Protein AF-0000000074729769 (afdb_homodimer)

Sequence (672 aa):
MTDIRSTPAGSIPPVNPAPVGLDAVVPFQIDALDARGRAVLLGDALDGILARHDYPEPVARLLGEMTVLTVLLGTSLKFEGKFIVQAQTDGPVSLLVVDFVTPGTVRAYARFDEGAVDAAVAAGHARPEDLLGTGTLALTVDQGAYMNRYQGIVQLDGASLEEIARNYFRQSEQIPTELRLAVGRLSVRGDDGSMRQFWRAGGIVAQFLPDAPERMGATDLHPGEAPEGVEIPTLEDDDAWSEVKALVGTVDDDELIDEGVGVHALLFRLFHERGVRVFDAQDIREKCTCTRDKVAGVLASLSDEDVAEATRDGKITITCEFCSTVYEFAPGDAKTMTDIRSTPAGSIPPVNPAPVGLDAVVPFQIDALDARGRAVLLGDALDGILARHDYPEPVARLLGEMTVLTVLLGTSLKFEGKFIVQAQTDGPVSLLVVDFVTPGTVRAYARFDEGAVDAAVAAGHARPEDLLGTGTLALTVDQGAYMNRYQGIVQLDGASLEEIARNYFRQSEQIPTELRLAVGRLSVRGDDGSMRQFWRAGGIVAQFLPDAPERMGATDLHPGEAPEGVEIPTLEDDDAWSEVKALVGTVDDDELIDEGVGVHALLFRLFHERGVRVFDAQDIREKCTCTRDKVAGVLASLSDEDVAEATRDGKITITCEFCSTVYEFAPGDAKT

Structure (mmCIF, N/CA/C/O backbone):
data_AF-0000000074729769-model_v1
#
loop_
_entity.id
_entity.type
_entity.pdbx_description
1 polymer 'Hsp33 family molecular chaperone'
#
loop_
_atom_site.group_PDB
_atom_site.id
_atom_site.type_symbol
_atom_site.label_atom_id
_atom_site.label_alt_id
_atom_site.label_comp_id
_atom_site.label_asym_id
_atom_site.label_entity_id
_atom_site.label_seq_id
_atom_site.pdbx_PDB_ins_code
_atom_site.Cartn_x
_atom_site.Cartn_y
_atom_site.Cartn_z
_atom_site.occupancy
_atom_site.B_iso_or_equiv
_atom_site.auth_seq_id
_atom_site.auth_comp_id
_atom_site.auth_asym_id
_atom_site.auth_atom_id
_atom_site.pdbx_PDB_model_num
ATOM 1 N N . MET A 1 1 ? 18.672 25.656 -54 1 25.28 1 MET A N 1
ATOM 2 C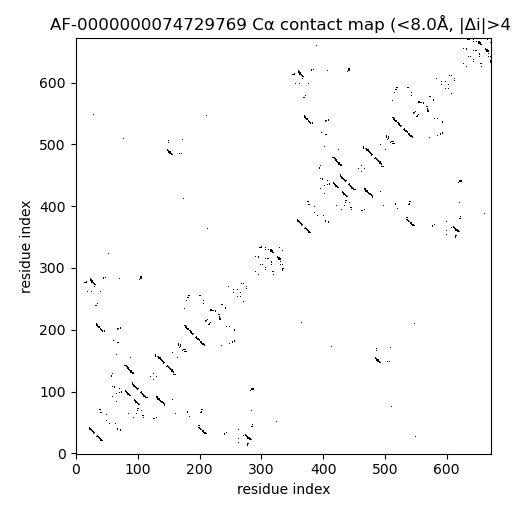 CA . MET A 1 1 ? 18.172 25.672 -52.625 1 25.28 1 MET A CA 1
ATOM 3 C C . MET A 1 1 ? 17.703 24.281 -52.219 1 25.28 1 MET A C 1
ATOM 5 O O . MET A 1 1 ? 16.672 23.797 -52.688 1 25.28 1 MET A O 1
ATOM 9 N N . THR A 1 2 ? 18.609 23.375 -52 1 27.59 2 THR A N 1
ATOM 10 C CA . THR A 1 2 ? 18.469 21.922 -51.875 1 27.59 2 THR A CA 1
ATOM 11 C C . THR A 1 2 ? 17.766 21.562 -50.562 1 27.59 2 THR A C 1
ATOM 13 O O . THR A 1 2 ? 18.172 22.016 -49.469 1 27.59 2 THR A O 1
ATOM 16 N N . ASP A 1 3 ? 16.453 21.188 -50.625 1 28.41 3 ASP A N 1
ATOM 17 C CA . ASP A 1 3 ? 15.477 20.828 -49.594 1 28.41 3 ASP A CA 1
ATOM 18 C C . ASP A 1 3 ? 15.977 19.656 -48.75 1 28.41 3 ASP A C 1
ATOM 20 O O . ASP A 1 3 ? 16.141 18.547 -49.25 1 28.41 3 ASP A O 1
ATOM 24 N N . ILE A 1 4 ? 16.891 19.844 -47.812 1 28.73 4 ILE A N 1
ATOM 25 C CA . ILE A 1 4 ? 17.406 18.812 -46.906 1 28.73 4 ILE A CA 1
ATOM 26 C C . ILE A 1 4 ? 16.266 18.219 -46.094 1 28.73 4 ILE A C 1
ATOM 28 O O . ILE A 1 4 ? 15.742 18.859 -45.188 1 28.73 4 ILE A O 1
ATOM 32 N N . ARG A 1 5 ? 15.43 17.359 -46.719 1 28.31 5 ARG A N 1
ATOM 33 C CA . ARG A 1 5 ? 14.336 16.625 -46.094 1 28.31 5 ARG A CA 1
ATOM 34 C C . ARG A 1 5 ? 14.812 15.898 -44.844 1 28.31 5 ARG A C 1
ATOM 36 O O . ARG A 1 5 ? 15.758 15.109 -44.875 1 28.31 5 ARG A O 1
ATOM 43 N N . SER A 1 6 ? 14.672 16.484 -43.562 1 30.27 6 SER A N 1
ATOM 44 C CA . SER A 1 6 ? 15.016 15.977 -42.25 1 30.27 6 SER A CA 1
ATOM 45 C C . SER A 1 6 ? 14.484 14.562 -42.062 1 30.27 6 SER A C 1
ATOM 47 O O . SER A 1 6 ? 13.297 14.305 -42.25 1 30.27 6 SER A O 1
ATOM 49 N N . THR A 1 7 ? 15.297 13.578 -42.312 1 29.72 7 THR A N 1
ATOM 50 C CA . THR A 1 7 ? 14.977 12.164 -42.125 1 29.72 7 THR A CA 1
ATOM 51 C C . THR A 1 7 ? 14.32 11.922 -40.781 1 29.72 7 THR A C 1
ATOM 53 O O . THR A 1 7 ? 14.867 12.312 -39.75 1 29.72 7 THR A O 1
ATOM 56 N N . PRO A 1 8 ? 13.039 11.68 -40.812 1 29.19 8 PRO A N 1
ATOM 57 C CA . PRO A 1 8 ? 12.227 11.477 -39.625 1 29.19 8 PRO A CA 1
ATOM 58 C C . PRO A 1 8 ? 12.906 10.578 -38.594 1 29.19 8 PRO A C 1
ATOM 60 O O . PRO A 1 8 ? 13.75 9.75 -38.969 1 29.19 8 PRO A O 1
ATOM 63 N N . ALA A 1 9 ? 12.969 10.922 -37.375 1 31.81 9 ALA A N 1
ATOM 64 C CA . ALA A 1 9 ? 13.562 10.297 -36.188 1 31.81 9 ALA A CA 1
ATOM 65 C C . ALA A 1 9 ? 13.312 8.797 -36.188 1 31.81 9 ALA A C 1
ATOM 67 O O . ALA A 1 9 ? 12.203 8.336 -36.469 1 31.81 9 ALA A O 1
ATOM 68 N N . GLY A 1 10 ? 14.242 7.918 -36.469 1 27.55 10 GLY A N 1
ATOM 69 C CA . GLY A 1 10 ? 14.312 6.48 -36.656 1 27.55 10 GLY A CA 1
ATOM 70 C C . GLY A 1 10 ? 13.508 5.703 -35.625 1 27.55 10 GLY A C 1
ATOM 71 O O . GLY A 1 10 ? 13.711 5.859 -34.438 1 27.55 10 GLY A O 1
ATOM 72 N N . SER A 1 11 ? 12.266 5.367 -35.844 1 30.52 11 SER A N 1
ATOM 73 C CA . SER A 1 11 ? 11.477 4.371 -35.156 1 30.52 11 SER A CA 1
ATOM 74 C C . SER A 1 11 ? 12.266 3.082 -34.938 1 30.52 11 SER A C 1
ATOM 76 O O . SER A 1 11 ? 12.68 2.439 -35.906 1 30.52 11 SER A O 1
ATOM 78 N N . ILE A 1 12 ? 13.203 3.014 -33.938 1 32.75 12 ILE A N 1
ATOM 79 C CA . ILE A 1 12 ? 13.828 1.709 -33.75 1 32.75 12 ILE A CA 1
ATOM 80 C C . ILE A 1 12 ? 12.773 0.609 -33.844 1 32.75 12 ILE A C 1
ATOM 82 O O . ILE A 1 12 ? 11.734 0.679 -33.219 1 32.75 12 ILE A O 1
ATOM 86 N N . PRO A 1 13 ? 12.797 -0.144 -34.844 1 34.94 13 PRO A N 1
ATOM 87 C CA . PRO A 1 13 ? 11.875 -1.273 -34.969 1 34.94 13 PRO A CA 1
ATOM 88 C C . PRO A 1 13 ? 11.766 -2.078 -33.656 1 34.94 13 PRO A C 1
ATOM 90 O O . PRO A 1 13 ? 12.742 -2.164 -32.906 1 34.94 13 PRO A O 1
ATOM 93 N N . PRO A 1 14 ? 10.602 -2.24 -33 1 38.44 14 PRO A N 1
ATOM 94 C CA . PRO A 1 14 ? 10.469 -3.064 -31.797 1 38.44 14 PRO A CA 1
ATOM 95 C C . PRO A 1 14 ? 11.266 -4.367 -31.891 1 38.44 14 PRO A C 1
ATOM 97 O O . PRO A 1 14 ? 11.195 -5.07 -32.906 1 38.44 14 PRO A O 1
ATOM 100 N N . VAL A 1 15 ? 12.477 -4.434 -31.562 1 36.97 15 VAL A N 1
ATOM 101 C CA . VAL A 1 15 ? 13.18 -5.715 -31.531 1 36.97 15 VAL A CA 1
ATOM 102 C C . VAL A 1 15 ? 12.297 -6.766 -30.859 1 36.97 15 VAL A C 1
ATOM 104 O O . VAL A 1 15 ? 11.812 -6.551 -29.734 1 36.97 15 VAL A O 1
ATOM 107 N N . ASN A 1 16 ? 11.438 -7.547 -31.609 1 45.06 16 ASN A N 1
ATOM 108 C CA . ASN A 1 16 ? 10.672 -8.695 -31.141 1 45.06 16 ASN A CA 1
ATOM 109 C C . ASN A 1 16 ? 11.555 -9.688 -30.391 1 45.06 16 ASN A C 1
ATOM 111 O O . ASN A 1 16 ? 12.367 -10.391 -31 1 45.06 16 ASN A O 1
ATOM 115 N N . PRO A 1 17 ? 11.805 -9.453 -29.078 1 51.84 17 PRO A N 1
ATOM 116 C CA . PRO A 1 17 ? 12.648 -10.438 -28.406 1 51.84 17 PRO A CA 1
ATOM 117 C C . PRO A 1 17 ? 12.227 -11.875 -28.688 1 51.84 17 PRO A C 1
ATOM 119 O O . PRO A 1 17 ? 11.094 -12.125 -29.094 1 51.84 17 PRO A O 1
ATOM 122 N N . ALA A 1 18 ? 13.242 -12.797 -28.812 1 53.5 18 ALA A N 1
ATOM 123 C CA . ALA A 1 18 ? 13 -14.227 -29 1 53.5 18 ALA A CA 1
ATOM 124 C C . ALA A 1 18 ? 11.938 -14.742 -28.031 1 53.5 18 ALA A C 1
ATOM 126 O O . ALA A 1 18 ? 11.844 -14.273 -26.891 1 53.5 18 ALA A O 1
ATOM 127 N N . PRO A 1 19 ? 10.922 -15.422 -28.641 1 61.44 19 PRO A N 1
ATOM 128 C CA . PRO A 1 19 ? 9.875 -15.984 -27.766 1 61.44 19 PRO A CA 1
ATOM 129 C C . PRO A 1 19 ? 10.445 -16.688 -26.547 1 61.44 19 PRO A C 1
ATOM 131 O O . PRO A 1 19 ? 11.5 -17.312 -26.625 1 61.44 19 PRO A O 1
ATOM 134 N N . VAL A 1 20 ? 10.125 -16.094 -25.391 1 65.38 20 VAL A N 1
ATOM 135 C CA . VAL A 1 20 ? 10.633 -16.656 -24.141 1 65.38 20 VAL A CA 1
ATOM 136 C C . VAL A 1 20 ? 9.797 -17.875 -23.75 1 65.38 20 VAL A C 1
ATOM 138 O O . VAL A 1 20 ? 8.633 -17.984 -24.125 1 65.38 20 VAL A O 1
ATOM 141 N N . GLY A 1 21 ? 10.547 -18.906 -23.281 1 80.31 21 GLY A N 1
ATOM 142 C CA . GLY A 1 21 ? 9.953 -20.156 -22.844 1 80.31 21 GLY A CA 1
ATOM 143 C C . GLY A 1 21 ? 9.242 -20.047 -21.5 1 80.31 21 GLY A C 1
ATOM 144 O O . GLY A 1 21 ? 8.516 -19.062 -21.266 1 80.31 21 GLY A O 1
ATOM 145 N N . LEU A 1 22 ? 9.312 -21.031 -20.719 1 92.44 22 LEU A N 1
ATOM 146 C CA . LEU A 1 22 ? 8.742 -21.156 -19.391 1 92.44 22 LEU A CA 1
ATOM 147 C C . LEU A 1 22 ? 9.578 -20.406 -18.359 1 92.44 22 LEU A C 1
ATOM 149 O O . LEU A 1 22 ? 10.773 -20.188 -18.562 1 92.44 22 LEU A O 1
ATOM 153 N N . ASP A 1 23 ? 8.938 -19.859 -17.328 1 97.19 23 ASP A N 1
ATOM 154 C CA . ASP A 1 23 ? 9.586 -19.328 -16.125 1 97.19 23 ASP A CA 1
ATOM 155 C C . ASP A 1 23 ? 10.344 -18.047 -16.438 1 97.19 23 ASP A C 1
ATOM 157 O O . ASP A 1 23 ? 11.508 -17.891 -16.047 1 97.19 23 ASP A O 1
ATOM 161 N N . ALA A 1 24 ? 9.68 -17.188 -17.203 1 96.12 24 ALA A N 1
ATOM 162 C CA . ALA A 1 24 ? 10.203 -15.852 -17.484 1 96.12 24 ALA A CA 1
ATOM 163 C C . ALA A 1 24 ? 9.078 -14.828 -17.562 1 96.12 24 ALA A C 1
ATOM 165 O O . ALA A 1 24 ? 8.086 -15.039 -18.266 1 96.12 24 ALA A O 1
ATOM 166 N N . VAL A 1 25 ? 9.234 -13.789 -16.812 1 96.56 25 VAL A N 1
ATOM 167 C CA . VAL A 1 25 ? 8.242 -12.711 -16.844 1 96.56 25 VAL A CA 1
ATOM 168 C C . VAL A 1 25 ? 8.562 -11.758 -17.984 1 96.56 25 VAL A C 1
ATOM 170 O O . VAL A 1 25 ? 9.703 -11.328 -18.156 1 96.56 25 VAL A O 1
ATOM 173 N N . VAL A 1 26 ? 7.559 -11.406 -18.781 1 95.62 26 VAL A N 1
ATOM 174 C CA . VAL A 1 26 ? 7.734 -10.516 -19.922 1 95.62 26 VAL A CA 1
ATOM 175 C C . VAL A 1 26 ? 7 -9.203 -19.672 1 95.62 26 VAL A C 1
ATOM 177 O O . VAL A 1 26 ? 5.766 -9.164 -19.688 1 95.62 26 VAL A O 1
ATOM 180 N N . PRO A 1 27 ? 7.742 -8.148 -19.422 1 94.12 27 PRO A N 1
ATOM 181 C CA . PRO A 1 27 ? 7.098 -6.836 -19.359 1 94.12 27 PRO A CA 1
ATOM 182 C C . PRO A 1 27 ? 6.648 -6.34 -20.734 1 94.12 27 PRO A C 1
ATOM 184 O O . PRO A 1 27 ? 7.297 -6.637 -21.75 1 94.12 27 PRO A O 1
ATOM 187 N N . PHE A 1 28 ? 5.531 -5.578 -20.781 1 93.38 28 PHE A N 1
ATOM 188 C CA . PHE A 1 28 ? 5.062 -5.043 -22.047 1 93.38 28 PHE A CA 1
ATOM 189 C C . PHE A 1 28 ? 4.418 -3.674 -21.859 1 93.38 28 PHE A C 1
ATOM 191 O O . PHE A 1 28 ? 4.133 -3.27 -20.734 1 93.38 28 PHE A O 1
ATOM 198 N N . GLN A 1 29 ? 4.262 -2.963 -22.906 1 92.5 29 GLN A N 1
ATOM 199 C CA . GLN A 1 29 ? 3.658 -1.635 -22.906 1 92.5 29 GLN A CA 1
ATOM 200 C C . GLN A 1 29 ? 2.818 -1.414 -24.156 1 92.5 29 GLN A C 1
ATOM 202 O O . GLN A 1 29 ? 3.164 -1.901 -25.25 1 92.5 29 GLN A O 1
ATOM 207 N N . ILE A 1 30 ? 1.704 -0.778 -23.969 1 93.12 30 ILE A N 1
ATOM 208 C CA . ILE A 1 30 ? 0.833 -0.366 -25.062 1 93.12 30 ILE A CA 1
ATOM 209 C C . ILE A 1 30 ? 0.628 1.146 -25.016 1 93.12 30 ILE A C 1
ATOM 211 O O . ILE A 1 30 ? -0.339 1.631 -24.422 1 93.12 30 ILE A O 1
ATOM 215 N N . ASP A 1 31 ? 1.361 1.876 -25.703 1 86.25 31 ASP A N 1
ATOM 216 C CA . ASP A 1 31 ? 1.354 3.334 -25.641 1 86.25 31 ASP A CA 1
ATOM 217 C C . ASP A 1 31 ? 0.004 3.896 -26.078 1 86.25 31 ASP A C 1
ATOM 219 O O . ASP A 1 31 ? -0.536 4.801 -25.438 1 86.25 31 ASP A O 1
ATOM 223 N N . ALA A 1 32 ? -0.518 3.332 -27.062 1 88.44 32 ALA A N 1
ATOM 224 C CA . ALA A 1 32 ? -1.765 3.822 -27.656 1 88.44 32 ALA A CA 1
ATOM 225 C C . ALA A 1 32 ? -2.912 3.727 -26.656 1 88.44 32 ALA A C 1
ATOM 227 O O . ALA A 1 32 ? -3.932 4.406 -26.797 1 88.44 32 ALA A O 1
ATOM 228 N N . LEU A 1 33 ? -2.727 2.9 -25.672 1 91 33 LEU A N 1
ATOM 229 C CA . LEU A 1 33 ? -3.801 2.691 -24.703 1 91 33 LEU A CA 1
ATOM 230 C C . LEU A 1 33 ? -3.383 3.156 -23.312 1 91 33 LEU A C 1
ATOM 232 O O . LEU A 1 33 ? -4.07 2.885 -22.328 1 91 33 LEU A O 1
ATOM 236 N N . ASP A 1 34 ? -2.205 3.768 -23.219 1 87.56 34 ASP A N 1
ATOM 237 C CA . ASP A 1 34 ? -1.683 4.234 -21.938 1 87.56 34 ASP A CA 1
ATOM 238 C C . ASP A 1 34 ? -1.656 3.105 -20.922 1 87.56 34 ASP A C 1
ATOM 240 O O . ASP A 1 34 ? -2.125 3.273 -19.781 1 87.56 34 ASP A O 1
ATOM 244 N N . ALA A 1 35 ? -1.154 1.945 -21.375 1 91.62 35 ALA A N 1
ATOM 245 C CA . ALA A 1 35 ? -1.158 0.782 -20.5 1 91.62 35 ALA A CA 1
ATOM 246 C C . ALA A 1 35 ? 0.199 0.085 -20.5 1 91.62 35 ALA A C 1
ATOM 248 O O . ALA A 1 35 ? 0.933 0.147 -21.484 1 91.62 35 ALA A O 1
ATOM 249 N N . ARG A 1 36 ? 0.51 -0.512 -19.438 1 92.31 36 ARG A N 1
ATOM 250 C CA . ARG A 1 36 ? 1.667 -1.389 -19.281 1 92.31 36 ARG A CA 1
ATOM 251 C C . ARG A 1 36 ? 1.307 -2.646 -18.5 1 92.31 36 ARG A C 1
ATOM 253 O O . ARG A 1 36 ? 0.239 -2.717 -17.891 1 92.31 36 ARG A O 1
ATOM 260 N N . GLY A 1 37 ? 2.229 -3.6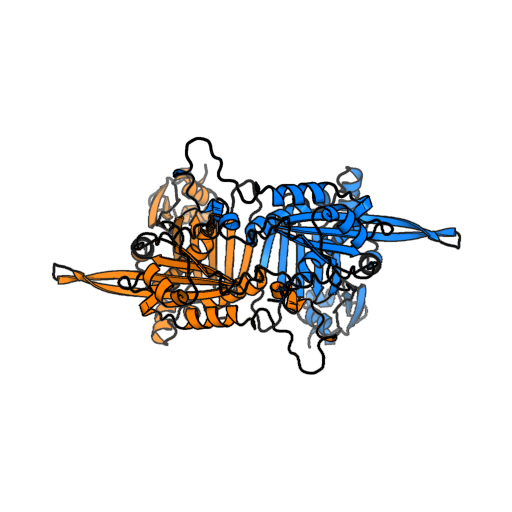11 -18.609 1 94.44 37 GLY A N 1
ATOM 261 C CA . GLY A 1 37 ? 1.91 -4.84 -17.891 1 94.44 37 GLY A CA 1
ATOM 262 C C . GLY A 1 37 ? 3.045 -5.848 -17.906 1 94.44 37 GLY A C 1
ATOM 263 O O . GLY A 1 37 ? 4.176 -5.512 -18.266 1 94.44 37 GLY A O 1
ATOM 264 N N . ARG A 1 38 ? 2.725 -7.012 -17.375 1 96.44 38 ARG A N 1
ATOM 265 C CA . ARG A 1 38 ? 3.605 -8.172 -17.344 1 96.44 38 ARG A CA 1
ATOM 266 C C . ARG A 1 38 ? 2.816 -9.469 -17.531 1 96.44 38 ARG A C 1
ATOM 268 O O . ARG A 1 38 ? 1.653 -9.555 -17.125 1 96.44 38 ARG A O 1
ATOM 275 N N . ALA A 1 39 ? 3.51 -10.375 -18.141 1 97.5 39 ALA A N 1
ATOM 276 C CA . ALA A 1 39 ? 2.939 -11.703 -18.312 1 97.5 39 ALA A CA 1
ATOM 277 C C . ALA A 1 39 ? 3.982 -12.789 -18.047 1 97.5 39 ALA A C 1
ATOM 279 O O . ALA A 1 39 ? 5.18 -12.555 -18.219 1 97.5 39 ALA A O 1
ATOM 280 N N . VAL A 1 40 ? 3.445 -13.977 -17.656 1 97.75 40 VAL A N 1
ATOM 281 C CA . VAL A 1 40 ? 4.371 -15.062 -17.344 1 97.75 40 VAL A CA 1
ATOM 282 C C . VAL A 1 40 ? 3.668 -16.406 -17.531 1 97.75 40 VAL A C 1
ATOM 284 O O . VAL A 1 40 ? 2.447 -16.5 -17.375 1 97.75 40 VAL A O 1
ATOM 287 N N . LEU A 1 41 ? 4.395 -17.328 -17.938 1 97.56 41 LEU A N 1
ATOM 288 C CA . LEU A 1 41 ? 4.031 -18.75 -17.906 1 97.56 41 LEU A CA 1
ATOM 289 C C . LEU A 1 41 ? 5.051 -19.547 -17.094 1 97.56 41 LEU A C 1
ATOM 291 O O . LEU A 1 41 ? 6.188 -19.734 -17.547 1 97.56 41 LEU A O 1
ATOM 295 N N . LEU A 1 42 ? 4.605 -20 -15.938 1 97.62 42 LEU A N 1
ATOM 296 C CA . LEU A 1 42 ? 5.488 -20.781 -15.086 1 97.62 42 LEU A CA 1
ATOM 297 C C . LEU A 1 42 ? 5.379 -22.266 -15.414 1 97.62 42 LEU A C 1
ATOM 299 O O . LEU A 1 42 ? 4.285 -22.766 -15.703 1 97.62 42 LEU A O 1
ATOM 303 N N . GLY A 1 43 ? 6.508 -22.969 -15.32 1 96.12 43 GLY A N 1
ATOM 304 C CA . GLY A 1 43 ? 6.57 -24.391 -15.555 1 96.12 43 GLY A CA 1
ATOM 305 C C . GLY A 1 43 ? 7.445 -25.125 -14.555 1 96.12 43 GLY A C 1
ATOM 306 O O . GLY A 1 43 ? 6.984 -25.5 -13.477 1 96.12 43 GLY A O 1
ATOM 307 N N . ASP A 1 44 ? 8.711 -25.172 -14.844 1 94 44 ASP A N 1
ATOM 308 C CA . ASP A 1 44 ? 9.633 -25.953 -14.016 1 94 44 ASP A CA 1
ATOM 309 C C . ASP A 1 44 ? 9.695 -25.391 -12.594 1 94 44 ASP A C 1
ATOM 311 O O . ASP A 1 44 ? 9.758 -26.156 -11.625 1 94 44 ASP A O 1
ATOM 315 N N . ALA A 1 45 ? 9.75 -24.125 -12.5 1 95.88 45 ALA A N 1
ATOM 316 C CA . ALA A 1 45 ? 9.789 -23.516 -11.18 1 95.88 45 ALA A CA 1
ATOM 317 C C . ALA A 1 45 ? 8.57 -23.922 -10.352 1 95.88 45 ALA A C 1
ATOM 319 O O . ALA A 1 45 ? 8.695 -24.266 -9.18 1 95.88 45 ALA A O 1
ATOM 320 N N . LEU A 1 46 ? 7.469 -23.859 -10.984 1 96.25 46 LEU A N 1
ATOM 321 C CA . LEU A 1 46 ? 6.23 -24.219 -10.305 1 96.25 46 LEU A CA 1
ATOM 322 C C . LEU A 1 46 ? 6.215 -25.688 -9.945 1 96.25 46 LEU A C 1
ATOM 324 O O . LEU A 1 46 ? 5.809 -26.062 -8.844 1 96.25 46 LEU A O 1
ATOM 328 N N . ASP A 1 47 ? 6.664 -26.531 -10.859 1 93.88 47 ASP A N 1
ATOM 329 C CA . ASP A 1 47 ? 6.734 -27.969 -10.602 1 93.88 47 ASP A CA 1
ATOM 330 C C . ASP A 1 47 ? 7.59 -28.266 -9.375 1 93.88 47 ASP A C 1
ATOM 332 O O . ASP A 1 47 ? 7.203 -29.078 -8.531 1 93.88 47 ASP A O 1
ATOM 336 N N . GLY A 1 48 ? 8.703 -27.625 -9.391 1 91.75 48 GLY A N 1
ATOM 337 C CA . GLY A 1 48 ? 9.578 -27.812 -8.242 1 91.75 48 GLY A CA 1
ATOM 338 C C . GLY A 1 48 ? 8.922 -27.453 -6.922 1 91.75 48 GLY A C 1
ATOM 339 O O . GLY A 1 48 ? 9.086 -28.172 -5.93 1 91.75 48 GLY A O 1
ATOM 340 N N . ILE A 1 49 ? 8.125 -26.438 -6.883 1 93.88 49 ILE A N 1
ATOM 341 C CA . ILE A 1 49 ? 7.457 -25.953 -5.68 1 93.88 49 ILE A CA 1
ATOM 342 C C . ILE A 1 49 ? 6.344 -26.922 -5.285 1 93.88 49 ILE A C 1
ATOM 344 O O . ILE A 1 49 ? 6.25 -27.328 -4.125 1 93.88 49 ILE A O 1
ATOM 348 N N . LEU A 1 50 ? 5.543 -27.359 -6.234 1 94 50 LEU A N 1
ATOM 349 C CA . LEU A 1 50 ? 4.32 -28.094 -5.941 1 94 50 LEU A CA 1
ATOM 350 C C . LEU A 1 50 ? 4.621 -29.578 -5.734 1 94 50 LEU A C 1
ATOM 352 O O . LEU A 1 50 ? 3.908 -30.266 -4.992 1 94 50 LEU A O 1
ATOM 356 N N . ALA A 1 51 ? 5.633 -30.078 -6.281 1 86.88 51 ALA A N 1
ATOM 357 C CA . ALA A 1 51 ? 5.961 -31.5 -6.199 1 86.88 51 ALA A CA 1
ATOM 358 C C . ALA A 1 51 ? 6.531 -31.859 -4.828 1 86.88 51 ALA A C 1
ATOM 360 O O . ALA A 1 51 ? 6.492 -33.031 -4.418 1 86.88 51 ALA A O 1
ATOM 361 N N . ARG A 1 52 ? 6.984 -30.906 -4.148 1 85.75 52 ARG A N 1
ATOM 362 C CA . ARG A 1 52 ? 7.668 -31.156 -2.881 1 85.75 52 ARG A CA 1
ATOM 363 C C . ARG A 1 52 ? 6.688 -31.625 -1.812 1 85.75 52 ARG A C 1
ATOM 365 O O . ARG A 1 52 ? 7.066 -32.344 -0.883 1 85.75 52 ARG A O 1
ATOM 372 N N . HIS A 1 53 ? 5.469 -31.266 -1.797 1 86.12 53 HIS A N 1
ATOM 373 C CA . HIS A 1 53 ? 4.543 -31.531 -0.704 1 86.12 53 HIS A CA 1
ATOM 374 C C . HIS A 1 53 ? 3.352 -32.344 -1.185 1 86.12 53 HIS A C 1
ATOM 376 O O . HIS A 1 53 ? 2.459 -32.688 -0.398 1 86.12 53 HIS A O 1
ATOM 382 N N . ASP A 1 54 ? 3.387 -32.875 -2.332 1 84.62 54 ASP A N 1
ATOM 383 C CA . ASP A 1 54 ? 2.277 -33.656 -2.875 1 84.62 54 ASP A CA 1
ATOM 384 C C . ASP A 1 54 ? 0.936 -33.031 -2.512 1 84.62 54 ASP A C 1
ATOM 386 O O . ASP A 1 54 ? 0.069 -33.688 -1.933 1 84.62 54 ASP A O 1
ATOM 390 N N . TYR A 1 55 ? 0.721 -31.859 -2.693 1 94.12 55 TYR A N 1
ATOM 391 C CA . TYR A 1 55 ? -0.508 -31.125 -2.418 1 94.12 55 TYR A CA 1
ATOM 392 C C . TYR A 1 55 ? -1.688 -31.734 -3.164 1 94.12 55 TYR A C 1
ATOM 394 O O . TYR A 1 55 ? -1.554 -32.156 -4.32 1 94.12 55 TYR A O 1
ATOM 402 N N . PRO A 1 56 ? -2.889 -31.812 -2.375 1 94.69 56 PRO A N 1
ATOM 403 C CA . PRO A 1 56 ? -4.082 -32.062 -3.193 1 94.69 56 PRO A CA 1
ATOM 404 C C . PRO A 1 56 ? -4.242 -31.031 -4.312 1 94.69 56 PRO A C 1
ATOM 406 O O . PRO A 1 56 ? -3.814 -29.875 -4.168 1 94.69 56 PRO A O 1
ATOM 409 N N . GLU A 1 57 ? -4.859 -31.422 -5.383 1 94.06 57 GLU A N 1
ATOM 410 C CA . GLU A 1 57 ? -4.918 -30.625 -6.598 1 94.06 57 GLU A CA 1
ATOM 411 C C . GLU A 1 57 ? -5.512 -29.234 -6.316 1 94.06 57 GLU A C 1
ATOM 413 O O . GLU A 1 57 ? -4.965 -28.219 -6.746 1 94.06 57 GLU A O 1
ATOM 418 N N . PRO A 1 58 ? -6.656 -29.156 -5.531 1 95.81 58 PRO A N 1
ATOM 419 C CA . PRO A 1 58 ? -7.219 -27.828 -5.305 1 95.81 58 PRO A CA 1
ATOM 420 C C . PRO A 1 58 ? -6.258 -26.891 -4.559 1 95.81 58 PRO A C 1
ATOM 422 O O . PRO A 1 58 ? -6.23 -25.688 -4.82 1 95.81 58 PRO A O 1
ATOM 425 N N . VAL A 1 59 ? -5.461 -27.453 -3.686 1 96.5 59 VAL A N 1
ATOM 426 C CA . VAL A 1 59 ? -4.496 -26.672 -2.92 1 96.5 59 VAL A CA 1
ATOM 427 C C . VAL A 1 59 ? -3.34 -26.25 -3.824 1 96.5 59 VAL A C 1
ATOM 429 O O . VAL A 1 59 ? -2.883 -25.094 -3.768 1 96.5 59 VAL A O 1
ATOM 432 N N . ALA A 1 60 ? -2.904 -27.156 -4.668 1 96.25 60 ALA A N 1
ATOM 433 C CA . ALA A 1 60 ? -1.833 -26.875 -5.617 1 96.25 60 ALA A CA 1
ATOM 434 C C . ALA A 1 60 ? -2.225 -25.734 -6.555 1 96.25 60 ALA A C 1
ATOM 436 O O . ALA A 1 60 ? -1.416 -24.844 -6.832 1 96.25 60 ALA A O 1
ATOM 437 N N . ARG A 1 61 ? -3.453 -25.781 -7.004 1 96.06 61 ARG A N 1
ATOM 438 C CA . ARG A 1 61 ? -3.947 -24.75 -7.906 1 96.06 61 ARG A CA 1
ATOM 439 C C . ARG A 1 61 ? -3.973 -23.391 -7.215 1 96.06 61 ARG A C 1
ATOM 441 O O . ARG A 1 61 ? -3.551 -22.391 -7.793 1 96.06 61 ARG A O 1
ATOM 448 N N . LEU A 1 62 ? -4.441 -23.375 -6.023 1 96.94 62 LEU A N 1
ATOM 449 C CA . LEU A 1 62 ? -4.512 -22.125 -5.25 1 96.94 62 LEU A CA 1
ATOM 450 C C . LEU A 1 62 ? -3.115 -21.562 -5.008 1 96.94 62 LEU A C 1
ATOM 452 O O . LEU A 1 62 ? -2.879 -20.375 -5.219 1 96.94 62 LEU A O 1
ATOM 456 N N . LEU A 1 63 ? -2.191 -22.422 -4.586 1 97.5 63 LEU A N 1
ATOM 457 C CA . LEU A 1 63 ? -0.816 -21.984 -4.355 1 97.5 63 LEU A CA 1
ATOM 458 C C . LEU A 1 63 ? -0.168 -21.516 -5.652 1 97.5 63 LEU A C 1
ATOM 460 O O . LEU A 1 63 ? 0.586 -20.547 -5.656 1 97.5 63 LEU A O 1
ATOM 464 N N . GLY A 1 64 ? -0.458 -22.203 -6.727 1 97.62 64 GLY A N 1
ATOM 465 C CA . GLY A 1 64 ? 0.044 -21.797 -8.031 1 97.62 64 GLY A CA 1
ATOM 466 C C . GLY A 1 64 ? -0.417 -20.422 -8.438 1 97.62 64 GLY A C 1
ATOM 467 O O . GLY A 1 64 ? 0.375 -19.609 -8.945 1 97.62 64 GLY A O 1
ATOM 468 N N . GLU A 1 65 ? -1.687 -20.125 -8.227 1 97.62 65 GLU A N 1
ATOM 469 C CA . GLU A 1 65 ? -2.217 -18.797 -8.547 1 97.62 65 GLU A CA 1
ATOM 470 C C . GLU A 1 65 ? -1.502 -17.703 -7.75 1 97.62 65 GLU A C 1
ATOM 472 O O . GLU A 1 65 ? -1.113 -16.672 -8.305 1 97.62 65 GLU A O 1
ATOM 477 N N . MET A 1 66 ? -1.332 -17.984 -6.516 1 98 66 MET A N 1
ATOM 478 C CA . MET A 1 66 ? -0.67 -16.984 -5.68 1 98 66 MET A CA 1
ATOM 479 C C . MET A 1 66 ? 0.79 -16.812 -6.086 1 98 66 MET A C 1
ATOM 481 O O . MET A 1 66 ? 1.334 -15.711 -6.016 1 98 66 MET A O 1
ATOM 485 N N . THR A 1 67 ? 1.381 -17.891 -6.477 1 98.25 67 THR A N 1
ATOM 486 C CA . THR A 1 67 ? 2.768 -17.828 -6.922 1 98.25 67 THR A CA 1
ATOM 487 C C . THR A 1 67 ? 2.898 -16.953 -8.156 1 98.25 67 THR A C 1
ATOM 489 O O . THR A 1 67 ? 3.762 -16.062 -8.211 1 98.25 67 THR A O 1
ATOM 492 N N . VAL A 1 68 ? 2.02 -17.156 -9.117 1 98.19 68 VAL A N 1
ATOM 493 C CA . VAL A 1 68 ? 2.035 -16.344 -10.336 1 98.19 68 VAL A CA 1
ATOM 494 C C . VAL A 1 68 ? 1.801 -14.883 -9.984 1 98.19 68 VAL A C 1
ATOM 496 O O . VAL A 1 68 ? 2.504 -14 -10.477 1 98.19 68 VAL A O 1
ATOM 499 N N . LEU A 1 69 ? 0.828 -14.648 -9.148 1 97.75 69 LEU A N 1
ATOM 500 C CA . LEU A 1 69 ? 0.53 -13.281 -8.727 1 97.75 69 LEU A CA 1
ATOM 501 C C . LEU A 1 69 ? 1.756 -12.633 -8.094 1 97.75 69 LEU A C 1
ATOM 503 O O . LEU A 1 69 ? 2.113 -11.5 -8.445 1 97.75 69 LEU A O 1
ATOM 507 N N . THR A 1 70 ? 2.416 -13.352 -7.211 1 97.94 70 THR A N 1
ATOM 508 C CA . THR A 1 70 ? 3.58 -12.844 -6.496 1 97.94 70 THR A CA 1
ATOM 509 C C . THR A 1 70 ? 4.723 -12.539 -7.461 1 97.94 70 THR A C 1
ATOM 511 O O . THR A 1 70 ? 5.383 -11.508 -7.348 1 97.94 70 THR A O 1
ATOM 514 N N . VAL A 1 71 ? 4.895 -13.398 -8.391 1 97.75 71 VAL A N 1
ATOM 515 C CA . VAL A 1 71 ? 5.961 -13.242 -9.367 1 97.75 71 VAL A CA 1
ATOM 516 C C . VAL A 1 71 ? 5.688 -12.016 -10.234 1 97.75 71 VAL A C 1
ATOM 518 O O . VAL A 1 71 ? 6.586 -11.203 -10.484 1 97.75 71 VAL A O 1
ATOM 521 N N . LEU A 1 72 ? 4.445 -11.852 -10.711 1 97 72 LEU A N 1
ATOM 522 C CA . LEU A 1 72 ? 4.078 -10.703 -11.539 1 97 72 LEU A CA 1
ATOM 523 C C . LEU A 1 72 ? 4.285 -9.398 -10.773 1 97 72 LEU A C 1
ATOM 525 O O . LEU A 1 72 ? 4.863 -8.453 -11.312 1 97 72 LEU A O 1
ATOM 529 N N . LEU A 1 73 ? 3.887 -9.359 -9.539 1 93.69 73 LEU A N 1
ATOM 530 C CA . LEU A 1 73 ? 4.004 -8.148 -8.734 1 93.69 73 LEU A CA 1
ATOM 531 C C . LEU A 1 73 ? 5.449 -7.926 -8.289 1 93.69 73 LEU A C 1
ATOM 533 O O . LEU A 1 73 ? 5.941 -6.797 -8.32 1 93.69 73 LEU A O 1
ATOM 537 N N . GLY A 1 74 ? 6.117 -8.984 -7.93 1 93.81 74 GLY A N 1
ATOM 538 C CA . GLY A 1 74 ? 7.484 -8.898 -7.434 1 93.81 74 GLY A CA 1
ATOM 539 C C . GLY A 1 74 ? 8.461 -8.383 -8.477 1 93.81 74 GLY A C 1
ATOM 540 O O . GLY A 1 74 ? 9.383 -7.637 -8.148 1 93.81 74 GLY A O 1
ATOM 541 N N . THR A 1 75 ? 8.25 -8.766 -9.695 1 93.25 75 THR A N 1
ATOM 542 C CA . THR A 1 75 ? 9.172 -8.375 -10.75 1 93.25 75 THR A CA 1
ATOM 543 C C . THR A 1 75 ? 8.977 -6.906 -11.125 1 93.25 75 THR A C 1
ATOM 545 O O . THR A 1 75 ? 9.789 -6.332 -11.852 1 93.25 75 THR A O 1
ATOM 548 N N . SER A 1 76 ? 7.934 -6.328 -10.672 1 86.56 76 SER A N 1
ATOM 549 C CA . SER A 1 76 ? 7.695 -4.914 -10.93 1 86.56 76 SER A CA 1
ATOM 550 C C . SER A 1 76 ? 8.422 -4.035 -9.922 1 86.56 76 SER A C 1
ATOM 552 O O . SER A 1 76 ? 8.5 -2.816 -10.094 1 86.56 76 SER A O 1
ATOM 554 N N . LEU A 1 77 ? 8.906 -4.684 -8.844 1 84 77 LEU A N 1
ATOM 555 C CA . LEU A 1 77 ? 9.594 -3.92 -7.805 1 84 77 LEU A CA 1
ATOM 556 C C . LEU A 1 77 ? 10.891 -3.32 -8.344 1 84 77 LEU A C 1
ATOM 558 O O . LEU A 1 77 ? 11.625 -3.98 -9.078 1 84 77 LEU A O 1
ATOM 562 N N . LYS A 1 78 ? 11.18 -2.094 -7.977 1 78.62 78 LYS A N 1
ATOM 563 C CA . LYS A 1 78 ? 12.312 -1.354 -8.531 1 78.62 78 LYS A CA 1
ATOM 564 C C . LYS A 1 78 ? 13.508 -1.389 -7.59 1 78.62 78 LYS A C 1
ATOM 566 O O . LYS A 1 78 ? 14.484 -0.653 -7.785 1 78.62 78 LYS A O 1
ATOM 571 N N . PHE A 1 79 ? 13.484 -2.096 -6.59 1 77.69 79 PHE A N 1
ATOM 572 C CA . PHE A 1 79 ? 14.586 -2.18 -5.645 1 77.69 79 PHE A CA 1
ATOM 573 C C . PHE A 1 79 ? 14.93 -3.633 -5.34 1 77.69 79 PHE A C 1
ATOM 575 O O . PHE A 1 79 ? 14.195 -4.543 -5.73 1 77.69 79 PHE A O 1
ATOM 582 N N . GLU A 1 80 ? 16.031 -3.77 -4.711 1 84.44 80 GLU A N 1
ATOM 583 C CA . GLU A 1 80 ? 16.453 -5.098 -4.27 1 84.44 80 GLU A CA 1
ATOM 584 C C . GLU A 1 80 ? 15.867 -5.434 -2.9 1 84.44 80 GLU A C 1
ATOM 586 O O . GLU A 1 80 ? 15.812 -4.574 -2.016 1 84.44 80 GLU A O 1
ATOM 591 N N . GLY A 1 81 ? 15.383 -6.609 -2.797 1 89.19 81 GLY A N 1
ATOM 592 C CA . GLY A 1 81 ? 14.82 -7.051 -1.529 1 89.19 81 GLY A CA 1
ATOM 593 C C . GLY A 1 81 ? 13.898 -8.25 -1.67 1 89.19 81 GLY A C 1
ATOM 594 O O . GLY A 1 81 ? 14.078 -9.078 -2.562 1 89.19 81 GLY A O 1
ATOM 595 N N . LYS A 1 82 ? 13.133 -8.383 -0.649 1 93.38 82 LYS A N 1
ATOM 596 C CA . LYS A 1 82 ? 12.203 -9.508 -0.573 1 93.38 82 LYS A CA 1
ATOM 597 C C . LYS A 1 82 ? 10.75 -9.023 -0.613 1 93.38 82 LYS A C 1
ATOM 599 O O . LYS A 1 82 ? 10.422 -8 -0.001 1 93.38 82 LYS A O 1
ATOM 604 N N . PHE A 1 83 ? 10 -9.688 -1.43 1 95.06 83 PHE A N 1
ATOM 605 C CA . PHE A 1 83 ? 8.562 -9.469 -1.517 1 95.06 83 PHE A CA 1
ATOM 606 C C . PHE A 1 83 ? 7.793 -10.711 -1.077 1 95.06 83 PHE A C 1
ATOM 608 O O . PHE A 1 83 ? 7.965 -11.789 -1.651 1 95.06 83 PHE A O 1
ATOM 615 N N . ILE A 1 84 ? 6.949 -10.547 -0.04 1 96.12 84 ILE A N 1
ATOM 616 C CA . ILE A 1 84 ? 6.25 -11.688 0.54 1 96.12 84 ILE A CA 1
ATOM 617 C C . ILE A 1 84 ? 4.742 -11.477 0.42 1 96.12 84 ILE A C 1
ATOM 619 O O . ILE A 1 84 ? 4.219 -10.43 0.801 1 96.12 84 ILE A O 1
ATOM 623 N N . VAL A 1 85 ? 4.062 -12.383 -0.12 1 97.25 85 VAL A N 1
ATOM 624 C CA . VAL A 1 85 ? 2.604 -12.43 -0.122 1 97.25 85 VAL A CA 1
ATOM 625 C C . VAL A 1 85 ? 2.117 -13.57 0.767 1 97.25 85 VAL A C 1
ATOM 627 O O . VAL A 1 85 ? 2.49 -14.727 0.561 1 97.25 85 VAL A O 1
ATOM 630 N N . GLN A 1 86 ? 1.318 -13.211 1.753 1 97.12 86 GLN A N 1
ATOM 631 C CA . GLN A 1 86 ? 0.89 -14.195 2.74 1 97.12 86 GLN A CA 1
ATOM 632 C C . GLN A 1 86 ? -0.609 -14.094 3.004 1 97.12 86 GLN A C 1
ATOM 634 O O . GLN A 1 86 ? -1.129 -13 3.246 1 97.12 86 GLN A O 1
ATOM 639 N N . ALA A 1 87 ? -1.27 -15.195 2.869 1 96.25 87 ALA A N 1
ATOM 640 C CA . ALA A 1 87 ? -2.678 -15.273 3.246 1 96.25 87 ALA A CA 1
ATOM 641 C C . ALA A 1 87 ? -2.863 -16.109 4.508 1 96.25 87 ALA A C 1
ATOM 643 O O . ALA A 1 87 ? -2.328 -17.219 4.609 1 96.25 87 ALA A O 1
ATOM 644 N N . GLN A 1 88 ? -3.502 -15.578 5.48 1 96.31 88 GLN A N 1
ATOM 645 C CA . GLN A 1 88 ? -3.947 -16.297 6.672 1 96.31 88 GLN A CA 1
ATOM 646 C C . GLN A 1 88 ? -5.469 -16.297 6.773 1 96.31 88 GLN A C 1
ATOM 648 O O . GLN A 1 88 ? -6.098 -15.242 6.805 1 96.31 88 GLN A O 1
ATOM 653 N N . THR A 1 89 ? -6.004 -17.5 6.816 1 94.88 89 THR A N 1
ATOM 654 C CA . THR A 1 89 ? -7.453 -17.594 6.684 1 94.88 89 THR A CA 1
ATOM 655 C C . THR A 1 89 ? -8.016 -18.672 7.613 1 94.88 89 THR A C 1
ATOM 657 O O . THR A 1 89 ? -7.254 -19.391 8.273 1 94.88 89 THR A O 1
ATOM 660 N N . ASP A 1 90 ? -9.367 -18.766 7.66 1 93.75 90 ASP A N 1
ATOM 661 C CA . ASP A 1 90 ? -10.039 -19.75 8.5 1 93.75 90 ASP A CA 1
ATOM 662 C C . ASP A 1 90 ? -10.664 -20.859 7.656 1 93.75 90 ASP A C 1
ATOM 664 O O . ASP A 1 90 ? -11.508 -21.625 8.141 1 93.75 90 ASP A O 1
ATOM 668 N N . GLY A 1 91 ? -10.234 -20.984 6.449 1 94.25 91 GLY A N 1
ATOM 669 C CA . GLY A 1 91 ? -10.727 -22.031 5.582 1 94.25 91 GLY A CA 1
ATOM 670 C C . GLY A 1 91 ? -9.875 -23.281 5.617 1 94.25 91 GLY A C 1
ATOM 671 O O . GLY A 1 91 ? -8.984 -23.406 6.457 1 94.25 91 GLY A O 1
ATOM 672 N N . PRO A 1 92 ? -10.211 -24.219 4.695 1 96.56 92 PRO A N 1
ATOM 673 C CA . PRO A 1 92 ? -9.438 -25.453 4.586 1 96.56 92 PRO A CA 1
ATOM 674 C C . PRO A 1 92 ? -7.941 -25.203 4.414 1 96.56 92 PRO A C 1
ATOM 676 O O . PRO A 1 92 ? -7.121 -26.016 4.852 1 96.56 92 PRO A O 1
ATOM 679 N N . VAL A 1 93 ? -7.633 -24.141 3.689 1 97 93 VAL A N 1
ATOM 680 C CA . VAL A 1 93 ? -6.246 -23.703 3.59 1 97 93 VAL A CA 1
ATOM 681 C C . VAL A 1 93 ? -6.008 -22.531 4.547 1 97 93 VAL A C 1
ATOM 683 O O . VAL A 1 93 ? -6.52 -21.438 4.336 1 97 93 VAL A O 1
ATOM 686 N N . SER A 1 94 ? -5.215 -22.781 5.535 1 96.62 94 SER A N 1
ATOM 687 C CA . SER A 1 94 ? -5.117 -21.812 6.621 1 96.62 94 SER A CA 1
ATOM 688 C C . SER A 1 94 ? -3.961 -20.844 6.402 1 96.62 94 SER A C 1
ATOM 690 O O . SER A 1 94 ? -3.934 -19.766 6.984 1 96.62 94 SER A O 1
ATOM 692 N N . LEU A 1 95 ? -2.973 -21.266 5.617 1 96.5 95 LEU A N 1
ATOM 693 C CA . LEU A 1 95 ? -1.808 -20.406 5.395 1 96.5 95 LEU A CA 1
ATOM 694 C C . LEU A 1 95 ? -1.26 -20.609 3.982 1 96.5 95 LEU A C 1
ATOM 696 O O . LEU A 1 95 ? -1.129 -21.734 3.514 1 96.5 95 LEU A O 1
ATOM 700 N N . LEU A 1 96 ? -1.082 -19.594 3.26 1 97.31 96 LEU A N 1
ATOM 701 C CA . LEU A 1 96 ? -0.302 -19.531 2.029 1 97.31 96 LEU A CA 1
ATOM 702 C C . LEU A 1 96 ? 0.816 -18.5 2.148 1 97.31 96 LEU A C 1
ATOM 704 O O . LEU A 1 96 ? 0.585 -17.375 2.602 1 97.31 96 LEU A O 1
ATOM 708 N N . VAL A 1 97 ? 2.045 -18.922 1.763 1 97 97 VAL A N 1
ATOM 709 C CA . VAL A 1 97 ? 3.148 -17.969 1.747 1 97 97 VAL A CA 1
ATOM 710 C C . VAL A 1 97 ? 3.945 -18.109 0.453 1 97 97 VAL A C 1
ATOM 712 O O . VAL A 1 97 ? 4.324 -19.219 0.075 1 97 97 VAL A O 1
ATOM 715 N N . VAL A 1 98 ? 4.121 -17.062 -0.232 1 97.81 98 VAL A N 1
ATOM 716 C CA . VAL A 1 98 ? 5.016 -17.016 -1.382 1 97.81 98 VAL A CA 1
ATOM 717 C C . VAL A 1 98 ? 6.051 -15.906 -1.178 1 97.81 98 VAL A C 1
ATOM 719 O O . VAL A 1 98 ? 5.695 -14.75 -0.946 1 97.81 98 VAL A O 1
ATOM 722 N N . ASP A 1 99 ? 7.324 -16.312 -1.24 1 96.56 99 ASP A N 1
ATOM 723 C CA . ASP A 1 99 ? 8.453 -15.398 -1.129 1 96.56 99 ASP A CA 1
ATOM 724 C C . ASP A 1 99 ? 9.125 -15.188 -2.484 1 96.56 99 ASP A C 1
ATOM 726 O O . ASP A 1 99 ? 9.469 -16.141 -3.17 1 96.56 99 ASP A O 1
ATOM 730 N N . PHE A 1 100 ? 9.234 -13.961 -2.791 1 97.12 100 PHE A N 1
ATOM 731 C CA . PHE A 1 100 ? 9.977 -13.57 -3.986 1 97.12 100 PHE A CA 1
ATOM 732 C C . PHE A 1 100 ? 11.172 -12.711 -3.619 1 97.12 100 PHE A C 1
ATOM 734 O O . PHE A 1 100 ? 11.031 -11.703 -2.916 1 97.12 100 PHE A O 1
ATOM 741 N N . VAL A 1 101 ? 12.312 -13.133 -4.047 1 94 101 VAL A N 1
ATOM 742 C CA . VAL A 1 101 ? 13.523 -12.336 -3.871 1 94 101 VAL A CA 1
ATOM 743 C C . VAL A 1 101 ? 13.992 -11.805 -5.223 1 94 101 VAL A C 1
ATOM 745 O O . VAL A 1 101 ? 14.172 -12.562 -6.172 1 94 101 VAL A O 1
ATOM 748 N N . THR A 1 102 ? 14.086 -10.477 -5.297 1 90.38 102 THR A N 1
ATOM 749 C CA . THR A 1 102 ? 14.562 -9.875 -6.543 1 90.38 102 THR A CA 1
ATOM 750 C C . THR A 1 102 ? 15.953 -10.391 -6.898 1 90.38 102 THR A C 1
ATOM 752 O O . THR A 1 102 ? 16.766 -10.641 -6.012 1 90.38 102 THR A O 1
ATOM 755 N N . PRO A 1 103 ? 16.188 -10.617 -8.141 1 87.88 103 PRO A N 1
ATOM 756 C CA . PRO A 1 103 ? 15.367 -10.219 -9.289 1 87.88 103 PRO A CA 1
ATOM 757 C C . PRO A 1 103 ? 14.43 -11.328 -9.758 1 87.88 103 PRO A C 1
ATOM 759 O O . PRO A 1 103 ? 13.531 -11.078 -10.57 1 87.88 103 PRO A O 1
ATOM 762 N N . GLY A 1 104 ? 14.617 -12.656 -9.172 1 94.06 104 GLY A N 1
ATOM 763 C CA . GLY A 1 104 ? 13.797 -13.641 -9.852 1 94.06 104 GLY A CA 1
ATOM 764 C C . GLY A 1 104 ? 13.703 -14.961 -9.102 1 94.06 104 GLY A C 1
ATOM 765 O O . GLY A 1 104 ? 13.453 -16 -9.711 1 94.06 104 GLY A O 1
ATOM 766 N N . THR A 1 105 ? 13.883 -14.977 -7.805 1 95.38 105 THR A N 1
ATOM 767 C CA . THR A 1 105 ? 13.797 -16.219 -7.047 1 95.38 105 THR A CA 1
ATOM 768 C C . THR A 1 105 ? 12.484 -16.297 -6.277 1 95.38 105 THR A C 1
ATOM 770 O O . THR A 1 105 ? 12.039 -15.297 -5.695 1 95.38 105 THR A O 1
ATOM 773 N N . VAL A 1 106 ? 11.898 -17.531 -6.352 1 97.31 106 VAL A N 1
ATOM 774 C CA . VAL A 1 106 ? 10.594 -17.672 -5.711 1 97.31 106 VAL A CA 1
ATOM 775 C C . VAL A 1 106 ? 10.539 -18.984 -4.918 1 97.31 106 VAL A C 1
ATOM 777 O O . VAL A 1 106 ? 11.141 -19.984 -5.316 1 97.31 106 VAL A O 1
ATOM 780 N N . ARG A 1 107 ? 9.93 -19 -3.783 1 96.62 107 ARG A N 1
ATOM 781 C CA . ARG A 1 107 ? 9.555 -20.172 -2.998 1 96.62 107 ARG A CA 1
ATOM 782 C C . ARG A 1 107 ? 8.141 -20.016 -2.447 1 96.62 107 ARG A C 1
ATOM 784 O O . ARG A 1 107 ? 7.641 -18.906 -2.287 1 96.62 107 ARG A O 1
ATOM 791 N N . ALA A 1 108 ? 7.469 -21.109 -2.188 1 97.5 108 ALA A N 1
ATOM 792 C CA . ALA A 1 108 ? 6.07 -21.062 -1.766 1 97.5 108 ALA A CA 1
ATOM 793 C C . ALA A 1 108 ? 5.715 -22.266 -0.892 1 97.5 108 ALA A C 1
ATOM 795 O O . ALA A 1 108 ? 6.344 -23.312 -0.994 1 97.5 108 ALA A O 1
ATOM 796 N N . TYR A 1 109 ? 4.77 -22.016 -0.064 1 95.69 109 TYR A N 1
ATOM 797 C CA . TYR A 1 109 ? 4.316 -23.016 0.895 1 95.69 109 TYR A CA 1
ATOM 798 C C . TYR A 1 109 ? 2.846 -22.812 1.241 1 95.69 109 TYR A C 1
ATOM 800 O O . TYR A 1 109 ? 2.367 -21.672 1.31 1 95.69 109 TYR A O 1
ATOM 808 N N . ALA A 1 110 ? 2.125 -23.953 1.44 1 97.19 110 ALA A N 1
ATOM 809 C CA . ALA A 1 110 ? 0.736 -23.906 1.891 1 97.19 110 ALA A CA 1
ATOM 810 C C . ALA A 1 110 ? 0.513 -24.844 3.068 1 97.19 110 ALA A C 1
ATOM 812 O O . ALA A 1 110 ? 1.029 -25.969 3.082 1 97.19 110 ALA A O 1
ATOM 813 N N . ARG A 1 111 ? -0.158 -24.406 4.055 1 96.06 111 ARG A N 1
ATOM 814 C CA . ARG A 1 111 ? -0.681 -25.234 5.141 1 96.06 111 ARG A CA 1
ATOM 815 C C . ARG A 1 111 ? -2.182 -25.469 4.98 1 96.06 111 ARG A C 1
ATOM 817 O O . ARG A 1 111 ? -2.934 -24.516 4.746 1 96.06 111 ARG A O 1
ATOM 824 N N . PHE A 1 112 ? -2.604 -26.703 5.113 1 96.69 112 PHE A N 1
ATOM 825 C CA . PHE A 1 112 ? -4.008 -27.016 4.883 1 96.69 112 PHE A CA 1
ATOM 826 C C . PHE A 1 112 ? -4.453 -28.188 5.762 1 96.69 112 PHE A C 1
ATOM 828 O O . PHE A 1 112 ? -3.621 -28.906 6.297 1 96.69 112 PHE A O 1
ATOM 835 N N . ASP A 1 113 ? -5.762 -28.25 5.918 1 96.69 113 ASP A N 1
ATOM 836 C CA . ASP A 1 113 ? -6.398 -29.375 6.574 1 96.69 113 ASP A CA 1
ATOM 837 C C . ASP A 1 113 ? -6.934 -30.375 5.547 1 96.69 113 ASP A C 1
ATOM 839 O O . ASP A 1 113 ? -7.895 -30.094 4.832 1 96.69 113 ASP A O 1
ATOM 843 N N . GLU A 1 114 ? -6.336 -31.547 5.566 1 95.75 114 GLU A N 1
ATOM 844 C CA . GLU A 1 114 ? -6.66 -32.531 4.551 1 95.75 114 GLU A CA 1
ATOM 845 C C . GLU A 1 114 ? -8.141 -32.906 4.594 1 95.75 114 GLU A C 1
ATOM 847 O O . GLU A 1 114 ? -8.797 -33 3.555 1 95.75 114 GLU A O 1
ATOM 852 N N . GLY A 1 115 ? -8.617 -33.125 5.766 1 96.88 115 GLY A N 1
ATOM 853 C CA . GLY A 1 115 ? -10.016 -33.469 5.918 1 96.88 115 GLY A CA 1
ATOM 854 C C . GLY A 1 115 ? -10.953 -32.375 5.438 1 96.88 115 GLY A C 1
ATOM 855 O O . GLY A 1 115 ? -11.953 -32.656 4.766 1 96.88 115 GLY A O 1
ATOM 856 N N . ALA A 1 116 ? -10.625 -31.188 5.766 1 96.38 116 ALA A N 1
ATOM 857 C CA . ALA A 1 116 ? -11.453 -30.047 5.355 1 96.38 116 ALA A CA 1
ATOM 858 C C . ALA A 1 116 ? -11.414 -29.875 3.842 1 96.38 116 ALA A C 1
ATOM 860 O O . ALA A 1 116 ? -12.43 -29.516 3.23 1 96.38 116 ALA A O 1
ATOM 861 N N . VAL A 1 117 ? -10.289 -30.062 3.24 1 96.94 117 VAL A N 1
ATOM 862 C CA . VAL A 1 117 ? -10.156 -29.953 1.791 1 96.94 117 VAL A CA 1
ATOM 863 C C . VAL A 1 117 ? -11 -31.031 1.111 1 96.94 117 VAL A C 1
ATOM 865 O O . VAL A 1 117 ? -11.742 -30.734 0.17 1 96.94 117 VAL A O 1
ATOM 868 N N . ASP A 1 118 ? -10.922 -32.219 1.641 1 96.69 118 ASP A N 1
ATOM 869 C CA . ASP A 1 118 ? -11.711 -33.312 1.079 1 96.69 118 ASP A CA 1
ATOM 870 C C . ASP A 1 118 ? -13.203 -33.031 1.162 1 96.69 118 ASP A C 1
ATOM 872 O O . ASP A 1 118 ? -13.945 -33.281 0.215 1 96.69 118 ASP A O 1
ATOM 876 N N . ALA A 1 119 ? -13.555 -32.531 2.291 1 96.81 119 ALA A N 1
ATOM 877 C CA . ALA A 1 119 ? -14.961 -32.188 2.488 1 96.81 119 ALA A CA 1
ATOM 878 C C . ALA A 1 119 ? -15.398 -31.094 1.507 1 96.81 119 ALA A C 1
ATOM 880 O O . ALA A 1 119 ? -16.516 -31.156 0.966 1 96.81 119 ALA A O 1
ATOM 881 N N . ALA A 1 120 ? -14.547 -30.141 1.32 1 95.56 120 ALA A N 1
ATOM 882 C CA . ALA A 1 120 ? -14.859 -29.062 0.384 1 95.56 120 ALA A CA 1
ATOM 883 C C . ALA A 1 120 ? -15 -29.594 -1.039 1 95.56 120 ALA A C 1
ATOM 885 O O . ALA A 1 120 ? -15.938 -29.234 -1.756 1 95.56 120 ALA A O 1
ATOM 886 N N . VAL A 1 121 ? -14.125 -30.453 -1.433 1 95.44 121 VAL A N 1
ATOM 887 C CA . VAL A 1 121 ? -14.156 -31.062 -2.764 1 95.44 121 VAL A CA 1
ATOM 888 C C . VAL A 1 121 ? -15.445 -31.859 -2.936 1 95.44 121 VAL A C 1
ATOM 890 O O . VAL A 1 121 ? -16.125 -31.734 -3.953 1 95.44 121 VAL A O 1
ATOM 893 N N . ALA A 1 122 ? -15.766 -32.562 -1.981 1 96.69 122 ALA A N 1
ATOM 894 C CA . ALA A 1 122 ? -16.969 -33.375 -2.025 1 96.69 122 ALA A CA 1
ATOM 895 C C . ALA A 1 122 ? -18.219 -32.531 -2.152 1 96.69 122 ALA A C 1
ATOM 897 O O . ALA A 1 122 ? -19.188 -32.938 -2.801 1 96.69 122 ALA A O 1
ATOM 898 N N . ALA A 1 123 ? -18.219 -31.391 -1.606 1 96.25 123 ALA A N 1
ATOM 899 C CA . ALA A 1 123 ? -19.359 -30.469 -1.615 1 96.25 123 ALA A CA 1
ATOM 900 C C . ALA A 1 123 ? -19.359 -29.609 -2.869 1 96.25 123 ALA A C 1
ATOM 902 O O . ALA A 1 123 ? -20.266 -28.797 -3.07 1 96.25 123 ALA A O 1
ATOM 903 N N . GLY A 1 124 ? -18.344 -29.703 -3.678 1 93.5 124 GLY A N 1
ATOM 904 C CA . GLY A 1 124 ? -18.234 -28.906 -4.895 1 93.5 124 GLY A CA 1
ATOM 905 C C . GLY A 1 124 ? -17.672 -27.516 -4.664 1 93.5 124 GLY A C 1
ATOM 906 O O . GLY A 1 124 ? -17.891 -26.609 -5.473 1 93.5 124 GLY A O 1
ATOM 907 N N . HIS A 1 125 ? -17.016 -27.297 -3.543 1 90.62 125 HIS A N 1
ATOM 908 C CA . HIS A 1 125 ? -16.422 -26.016 -3.184 1 90.62 125 HIS A CA 1
ATOM 909 C C . HIS A 1 125 ? -14.906 -26.094 -3.197 1 90.62 125 HIS A C 1
ATOM 911 O O . HIS A 1 125 ? -14.258 -25.797 -2.188 1 90.62 125 HIS A O 1
ATOM 917 N N . ALA A 1 126 ? -14.336 -26.422 -4.395 1 90 126 ALA A N 1
ATOM 918 C CA . ALA A 1 126 ? -12.898 -26.656 -4.496 1 90 126 ALA A CA 1
ATOM 919 C C . ALA A 1 126 ? -12.203 -25.516 -5.227 1 90 126 ALA A C 1
ATOM 921 O O . ALA A 1 126 ? -11.016 -25.609 -5.555 1 90 126 ALA A O 1
ATOM 922 N N . ARG A 1 127 ? -13.016 -24.438 -5.461 1 89.69 127 ARG A N 1
ATOM 923 C CA . ARG A 1 127 ? -12.375 -23.281 -6.082 1 89.69 127 ARG A CA 1
ATOM 924 C C . ARG A 1 127 ? -11.438 -22.578 -5.102 1 89.69 127 ARG A C 1
ATOM 926 O O . ARG A 1 127 ? -11.609 -22.688 -3.887 1 89.69 127 ARG A O 1
ATOM 933 N N . PRO A 1 128 ? -10.477 -21.875 -5.688 1 86.25 128 PRO A N 1
ATOM 934 C CA . PRO A 1 128 ? -9.508 -21.203 -4.828 1 86.25 128 PRO A CA 1
ATOM 935 C C . PRO A 1 128 ? -10.164 -20.344 -3.752 1 86.25 128 PRO A C 1
ATOM 937 O O . PRO A 1 128 ? -9.773 -20.406 -2.584 1 86.25 128 PRO A O 1
ATOM 940 N N . GLU A 1 129 ? -11.172 -19.562 -4.082 1 87.19 129 GLU A N 1
ATOM 941 C CA . GLU A 1 129 ? -11.812 -18.672 -3.117 1 87.19 129 GLU A CA 1
ATOM 942 C C . GLU A 1 129 ? -12.57 -19.453 -2.053 1 87.19 129 GLU A C 1
ATOM 944 O O . GLU A 1 129 ? -12.695 -19.016 -0.911 1 87.19 129 GLU A O 1
ATOM 949 N N . ASP A 1 130 ? -13 -20.672 -2.369 1 91.12 130 ASP A N 1
ATOM 950 C CA . ASP A 1 130 ? -13.68 -21.547 -1.415 1 91.12 130 ASP A CA 1
ATOM 951 C C . ASP A 1 130 ? -12.719 -22.047 -0.344 1 91.12 130 ASP A C 1
ATOM 953 O O . ASP A 1 130 ? -13.109 -22.25 0.807 1 91.12 130 ASP A O 1
ATOM 957 N N . LEU A 1 131 ? -11.531 -22.266 -0.755 1 95.25 131 LEU A N 1
ATOM 958 C CA . LEU A 1 131 ? -10.555 -22.891 0.128 1 95.25 131 LEU A CA 1
ATOM 959 C C . LEU A 1 131 ? -9.977 -21.875 1.11 1 95.25 131 LEU A C 1
ATOM 961 O O . LEU A 1 131 ? -9.398 -22.25 2.133 1 95.25 131 LEU A O 1
ATOM 965 N N . LEU A 1 132 ? -9.969 -20.594 0.845 1 92.75 132 LEU A N 1
ATOM 966 C CA . LEU A 1 132 ? -9.398 -19.562 1.713 1 92.75 132 LEU A CA 1
ATOM 967 C C . LEU A 1 132 ? -10.383 -19.172 2.811 1 92.75 132 LEU A C 1
ATOM 969 O O . LEU A 1 132 ? -10.008 -19.062 3.98 1 92.75 132 LEU A O 1
ATOM 973 N N . GLY A 1 133 ? -11.672 -19.016 2.541 1 88.5 133 GLY A N 1
ATOM 974 C CA . GLY A 1 133 ? -12.609 -18.5 3.533 1 88.5 133 GLY A CA 1
ATOM 975 C C . GLY A 1 133 ? -12.383 -17.031 3.859 1 88.5 133 GLY A C 1
ATOM 976 O O . GLY A 1 133 ? -12.234 -16.203 2.959 1 88.5 133 GLY A O 1
ATOM 977 N N . THR A 1 134 ? -12.422 -16.656 5.223 1 90.69 134 THR A N 1
ATOM 978 C CA . THR A 1 134 ? -12.195 -15.289 5.668 1 90.69 134 THR A CA 1
ATOM 979 C C . THR A 1 134 ? -10.812 -15.141 6.281 1 90.69 134 THR A C 1
ATOM 981 O O . THR A 1 134 ? -10.227 -16.109 6.758 1 90.69 134 THR A O 1
ATOM 984 N N . GLY A 1 135 ? -10.219 -14.023 6.152 1 93.25 135 GLY A N 1
ATOM 985 C CA . GLY A 1 135 ? -8.891 -13.766 6.688 1 93.25 135 GLY A CA 1
ATOM 986 C C . GLY A 1 135 ? -8.242 -12.539 6.09 1 93.25 135 GLY A C 1
ATOM 987 O O . GLY A 1 135 ? -8.906 -11.531 5.844 1 93.25 135 GLY A O 1
ATOM 988 N N . THR A 1 136 ? -6.898 -12.641 5.965 1 94.56 136 THR A N 1
ATOM 989 C CA . THR A 1 136 ? -6.164 -11.484 5.461 1 94.56 136 THR A CA 1
ATOM 990 C C . THR A 1 136 ? -5.129 -11.922 4.422 1 94.56 136 THR A C 1
ATOM 992 O O . THR A 1 136 ? -4.648 -13.055 4.453 1 94.56 136 THR A O 1
ATOM 995 N N . LEU A 1 137 ? -4.969 -11.117 3.527 1 95.38 137 LEU A N 1
ATOM 996 C CA . LEU A 1 137 ? -3.855 -11.188 2.59 1 95.38 137 LEU A CA 1
ATOM 997 C C . LEU A 1 137 ? -2.859 -10.062 2.836 1 95.38 137 LEU A C 1
ATOM 999 O O . LEU A 1 137 ? -3.223 -8.883 2.771 1 95.38 137 LEU A O 1
ATOM 1003 N N . ALA A 1 138 ? -1.674 -10.422 3.117 1 95.56 138 ALA A N 1
ATOM 1004 C CA . ALA A 1 138 ? -0.639 -9.438 3.404 1 95.56 138 ALA A CA 1
ATOM 1005 C C . ALA A 1 138 ? 0.417 -9.414 2.303 1 95.56 138 ALA A C 1
ATOM 1007 O O . ALA A 1 138 ? 0.883 -10.461 1.857 1 95.56 138 ALA A O 1
ATOM 1008 N N . LEU A 1 139 ? 0.713 -8.273 1.809 1 94.81 139 LEU A N 1
ATOM 1009 C CA . LEU A 1 139 ? 1.829 -8.016 0.902 1 94.81 139 LEU A CA 1
ATOM 1010 C C . LEU A 1 139 ? 2.943 -7.258 1.612 1 94.81 139 LEU A C 1
ATOM 1012 O O . LEU A 1 139 ? 2.76 -6.102 2.006 1 94.81 139 LEU A O 1
ATOM 1016 N N . THR A 1 140 ? 4.074 -7.887 1.782 1 94 140 THR A N 1
ATOM 1017 C CA . THR A 1 140 ? 5.164 -7.312 2.564 1 94 140 THR A CA 1
ATOM 1018 C C . THR A 1 140 ? 6.379 -7.039 1.684 1 94 140 THR A C 1
ATOM 1020 O O . THR A 1 140 ? 6.773 -7.891 0.883 1 94 140 THR A O 1
ATOM 1023 N N . VAL A 1 141 ? 6.855 -5.848 1.755 1 91.38 141 VAL A N 1
ATOM 1024 C CA . VAL A 1 141 ? 8.117 -5.496 1.115 1 91.38 141 VAL A CA 1
ATOM 1025 C C . VAL A 1 141 ? 9.203 -5.324 2.174 1 91.38 141 VAL A C 1
ATOM 1027 O O . VAL A 1 141 ? 9.055 -4.531 3.107 1 91.38 141 VAL A O 1
ATOM 1030 N N . ASP A 1 142 ? 10.273 -6.109 2.016 1 89.19 142 ASP A N 1
ATOM 1031 C CA . ASP A 1 142 ? 11.406 -6.09 2.938 1 89.19 142 ASP A CA 1
ATOM 1032 C C . ASP A 1 142 ? 12.711 -5.789 2.201 1 89.19 142 ASP A C 1
ATOM 1034 O O . ASP A 1 142 ? 13.289 -6.676 1.564 1 89.19 142 ASP A O 1
ATOM 1038 N N . GLN A 1 143 ? 13.18 -4.555 2.293 1 79.94 143 GLN A N 1
ATOM 1039 C CA . GLN A 1 143 ? 14.391 -4.152 1.579 1 79.94 143 GLN A CA 1
ATOM 1040 C C . GLN A 1 143 ? 15.625 -4.312 2.457 1 79.94 143 GLN A C 1
ATOM 1042 O O . GLN A 1 143 ? 16.703 -3.838 2.107 1 79.94 143 GLN A O 1
ATOM 1047 N N . GLY A 1 144 ? 15.43 -4.98 3.539 1 78.12 144 GLY A N 1
ATOM 1048 C CA . GLY A 1 144 ? 16.578 -5.242 4.398 1 78.12 144 GLY A CA 1
ATOM 1049 C C . GLY A 1 144 ? 16.625 -4.352 5.621 1 78.12 144 GLY A C 1
ATOM 1050 O O . GLY A 1 144 ? 15.648 -3.66 5.93 1 78.12 144 GLY A O 1
ATOM 1051 N N . ALA A 1 145 ? 17.734 -4.434 6.285 1 67.69 145 ALA A N 1
ATOM 1052 C CA . ALA A 1 145 ? 17.859 -3.877 7.629 1 67.69 145 ALA A CA 1
ATOM 1053 C C . ALA A 1 145 ? 17.828 -2.352 7.594 1 67.69 145 ALA A C 1
ATOM 1055 O O . ALA A 1 145 ? 17.484 -1.711 8.586 1 67.69 145 ALA A O 1
ATOM 1056 N N . TYR A 1 146 ? 18.125 -1.79 6.562 1 69.88 146 TYR A N 1
ATOM 1057 C CA . TYR A 1 146 ? 18.297 -0.342 6.57 1 69.88 146 TYR A CA 1
ATOM 1058 C C . TYR A 1 146 ? 17.016 0.367 6.141 1 69.88 146 TYR A C 1
ATOM 1060 O O . TYR A 1 146 ? 16.969 1.599 6.09 1 69.88 146 TYR A O 1
ATOM 1068 N N . MET A 1 147 ? 16 -0.359 5.832 1 76 147 MET A N 1
ATOM 1069 C CA . MET A 1 147 ? 14.734 0.247 5.441 1 76 147 MET A CA 1
ATOM 1070 C C . MET A 1 147 ? 13.594 -0.292 6.293 1 76 147 MET A C 1
ATOM 1072 O O . MET A 1 147 ? 13.594 -1.465 6.672 1 76 147 MET A O 1
ATOM 1076 N N . ASN A 1 148 ? 12.688 0.619 6.602 1 77.5 148 ASN A N 1
ATOM 1077 C CA . ASN A 1 148 ? 11.5 0.192 7.328 1 77.5 148 ASN A CA 1
ATOM 1078 C C . ASN A 1 148 ? 10.664 -0.788 6.508 1 77.5 148 ASN A C 1
ATOM 1080 O O . ASN A 1 148 ? 10.445 -0.576 5.312 1 77.5 148 ASN A O 1
ATOM 1084 N N . ARG A 1 149 ? 10.336 -1.8 7.156 1 81.25 149 ARG A N 1
ATOM 1085 C CA . ARG A 1 149 ? 9.461 -2.777 6.516 1 81.25 149 ARG A CA 1
ATOM 1086 C C . ARG A 1 149 ? 8.078 -2.188 6.25 1 81.25 149 ARG A C 1
ATOM 1088 O O . ARG A 1 149 ? 7.535 -1.466 7.086 1 81.25 149 ARG A O 1
ATOM 1095 N N . TYR A 1 150 ? 7.613 -2.473 5.066 1 88.5 150 TYR A N 1
ATOM 1096 C CA . TYR A 1 150 ? 6.27 -2.074 4.668 1 88.5 150 TYR A CA 1
ATOM 1097 C C . TYR A 1 150 ? 5.375 -3.293 4.48 1 88.5 150 TYR A C 1
ATOM 1099 O O . TYR A 1 150 ? 5.805 -4.309 3.93 1 88.5 150 TYR A O 1
ATOM 1107 N N . GLN A 1 151 ? 4.125 -3.156 4.988 1 91.56 151 GLN A N 1
ATOM 1108 C CA . GLN A 1 151 ? 3.166 -4.238 4.793 1 91.56 151 GLN A CA 1
ATOM 1109 C C . GLN A 1 151 ? 1.788 -3.695 4.426 1 91.56 151 GLN A C 1
ATOM 1111 O O . GLN A 1 151 ? 1.272 -2.797 5.094 1 91.56 151 GLN A O 1
ATOM 1116 N N . GLY A 1 152 ? 1.277 -4.117 3.252 1 93.12 152 GLY A N 1
ATOM 1117 C CA . GLY A 1 152 ? -0.114 -3.891 2.893 1 93.12 152 GLY A CA 1
ATOM 1118 C C . GLY A 1 152 ? -1.018 -5.055 3.25 1 93.12 152 GLY A C 1
ATOM 1119 O O . GLY A 1 152 ? -0.688 -6.211 2.975 1 93.12 152 GLY A O 1
ATOM 1120 N N . ILE A 1 153 ? -2.131 -4.77 3.881 1 93.19 153 ILE A N 1
ATOM 1121 C CA . ILE A 1 153 ? -3.037 -5.824 4.324 1 93.19 153 ILE A CA 1
ATOM 1122 C C . ILE A 1 153 ? -4.414 -5.617 3.697 1 93.19 153 ILE A C 1
ATOM 1124 O O . ILE A 1 153 ? -4.969 -4.516 3.748 1 93.19 153 ILE A O 1
ATOM 1128 N N . VAL A 1 154 ? -4.91 -6.68 3.113 1 91.62 154 VAL A N 1
ATOM 1129 C CA . VAL A 1 154 ? -6.246 -6.695 2.525 1 91.62 154 VAL A CA 1
ATOM 1130 C C . VAL A 1 154 ? -7.109 -7.738 3.229 1 91.62 154 VAL A C 1
ATOM 1132 O O . VAL A 1 154 ? -6.645 -8.836 3.531 1 91.62 154 VAL A O 1
ATOM 1135 N N . GLN A 1 155 ? -8.359 -7.383 3.494 1 89.31 155 GLN A N 1
ATOM 1136 C CA . GLN A 1 155 ? -9.281 -8.352 4.078 1 89.31 155 GLN A CA 1
ATOM 1137 C C . GLN A 1 155 ? -9.82 -9.305 3.014 1 89.31 155 GLN A C 1
ATOM 1139 O O . GLN A 1 155 ? -10.156 -8.875 1.904 1 89.31 155 GLN A O 1
ATOM 1144 N N . LEU A 1 156 ? -9.789 -10.57 3.369 1 89.75 156 LEU A N 1
ATOM 1145 C CA . LEU A 1 156 ? -10.344 -11.594 2.492 1 89.75 156 LEU A CA 1
ATOM 1146 C C . LEU A 1 156 ? -11.773 -11.938 2.889 1 89.75 156 LEU A C 1
ATOM 1148 O O . LEU A 1 156 ? -12.047 -12.25 4.051 1 89.75 156 LEU A O 1
ATOM 1152 N N . ASP A 1 157 ? -12.758 -11.742 1.934 1 85.38 157 ASP A N 1
ATOM 1153 C CA . ASP A 1 157 ? -14.164 -12.016 2.23 1 85.38 157 ASP A CA 1
ATOM 1154 C C . ASP A 1 157 ? -14.789 -12.891 1.151 1 85.38 157 ASP A C 1
ATOM 1156 O O . ASP A 1 157 ? -15.914 -12.633 0.709 1 85.38 157 ASP A O 1
ATOM 1160 N N . GLY A 1 158 ? -13.992 -13.828 0.653 1 83.44 158 GLY A N 1
ATOM 1161 C CA . GLY A 1 158 ? -14.547 -14.766 -0.305 1 83.44 158 GLY A CA 1
ATOM 1162 C C . GLY A 1 158 ? -14.258 -14.391 -1.746 1 83.44 158 GLY A C 1
ATOM 1163 O O . GLY A 1 158 ? -14.656 -15.102 -2.67 1 83.44 158 GLY A O 1
ATOM 1164 N N . ALA A 1 159 ? -13.594 -13.352 -1.983 1 85.12 159 ALA A N 1
ATOM 1165 C CA . ALA A 1 159 ? -13.234 -12.945 -3.34 1 85.12 159 ALA A CA 1
ATOM 1166 C C . ALA A 1 159 ? -12.047 -13.742 -3.859 1 85.12 159 ALA A C 1
ATOM 1168 O O . ALA A 1 159 ? -11.305 -14.344 -3.078 1 85.12 159 ALA A O 1
ATOM 1169 N N . SER A 1 160 ? -11.945 -13.797 -5.18 1 91 160 SER A N 1
ATOM 1170 C CA . SER A 1 160 ? -10.805 -14.453 -5.809 1 91 160 SER A CA 1
ATOM 1171 C C . SER A 1 160 ? -9.531 -13.625 -5.652 1 91 160 SER A C 1
ATOM 1173 O O . SER A 1 160 ? -9.602 -12.43 -5.367 1 91 160 SER A O 1
ATOM 1175 N N . LEU A 1 161 ? -8.406 -14.312 -5.852 1 92.06 161 LEU A N 1
ATOM 1176 C CA . LEU A 1 161 ? -7.133 -13.609 -5.789 1 92.06 161 LEU A CA 1
ATOM 1177 C C . LEU A 1 161 ? -7.066 -12.508 -6.848 1 92.06 161 LEU A C 1
ATOM 1179 O O . LEU A 1 161 ? -6.484 -11.445 -6.609 1 92.06 161 LEU A O 1
ATOM 1183 N N . GLU A 1 162 ? -7.656 -12.742 -8.031 1 92.75 162 GLU A N 1
ATOM 1184 C CA . GLU A 1 162 ? -7.715 -11.727 -9.078 1 92.75 162 GLU A CA 1
ATOM 1185 C C . GLU A 1 162 ? -8.469 -10.492 -8.602 1 92.75 162 GLU A C 1
ATOM 1187 O O . GLU A 1 162 ? -7.984 -9.367 -8.758 1 92.75 162 GLU A O 1
ATOM 1192 N N . GLU A 1 163 ? -9.609 -10.734 -8.023 1 90.75 163 GLU A N 1
ATOM 1193 C CA . GLU A 1 163 ? -10.438 -9.633 -7.539 1 90.75 163 GLU A CA 1
ATOM 1194 C C . GLU A 1 163 ? -9.734 -8.875 -6.414 1 90.75 163 GLU A C 1
ATOM 1196 O O . GLU A 1 163 ? -9.766 -7.645 -6.379 1 90.75 163 GLU A O 1
ATOM 1201 N N . ILE A 1 164 ? -9.102 -9.617 -5.578 1 89.19 164 ILE A N 1
ATOM 1202 C CA . ILE A 1 164 ? -8.406 -9.016 -4.449 1 89.19 164 ILE A CA 1
ATOM 1203 C C . ILE A 1 164 ? -7.246 -8.156 -4.957 1 89.19 164 ILE A C 1
ATOM 1205 O O . ILE A 1 164 ? -7.039 -7.039 -4.477 1 89.19 164 ILE A O 1
ATOM 1209 N N . ALA A 1 165 ? -6.512 -8.688 -5.867 1 89.81 165 ALA A N 1
ATOM 1210 C CA . ALA A 1 165 ? -5.395 -7.945 -6.445 1 89.81 165 ALA A CA 1
ATOM 1211 C C . ALA A 1 165 ? -5.879 -6.676 -7.141 1 89.81 165 ALA A C 1
ATOM 1213 O O . ALA A 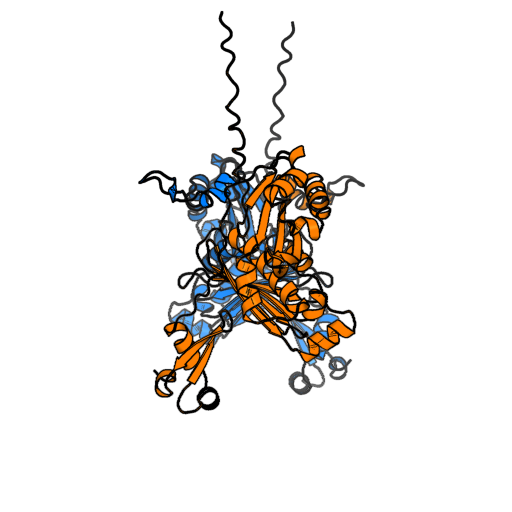1 165 ? -5.281 -5.609 -6.984 1 89.81 165 ALA A O 1
ATOM 1214 N N . ARG A 1 166 ? -6.977 -6.758 -7.926 1 90.56 166 ARG A N 1
ATOM 1215 C CA . ARG A 1 166 ? -7.559 -5.586 -8.57 1 90.56 166 ARG A CA 1
ATOM 1216 C C . ARG A 1 166 ? -7.895 -4.508 -7.547 1 90.56 166 ARG A C 1
ATOM 1218 O O . ARG A 1 166 ? -7.574 -3.334 -7.746 1 90.56 166 ARG A O 1
ATOM 1225 N N . ASN A 1 167 ? -8.484 -4.957 -6.527 1 87.19 167 ASN A N 1
ATOM 1226 C CA . ASN A 1 167 ? -8.891 -4.027 -5.48 1 87.19 167 ASN A CA 1
ATOM 1227 C C . ASN A 1 167 ? -7.691 -3.428 -4.758 1 87.19 167 ASN A C 1
ATOM 1229 O O . ASN A 1 167 ? -7.711 -2.256 -4.379 1 87.19 167 ASN A O 1
ATOM 1233 N N . TYR A 1 168 ? -6.672 -4.223 -4.52 1 86.69 168 TYR A N 1
ATOM 1234 C CA . TYR A 1 168 ? -5.438 -3.736 -3.91 1 86.69 168 TYR A CA 1
ATOM 1235 C C . TYR A 1 168 ? -4.859 -2.574 -4.707 1 86.69 168 TYR A C 1
ATOM 1237 O O . TYR A 1 168 ? -4.574 -1.512 -4.148 1 86.69 168 TYR A O 1
ATOM 1245 N N . PHE A 1 169 ? -4.746 -2.711 -5.992 1 85.81 169 PHE A N 1
ATOM 1246 C CA . PHE A 1 169 ? -4.145 -1.687 -6.84 1 85.81 169 PHE A CA 1
ATOM 1247 C C . PHE A 1 169 ? -5.047 -0.461 -6.926 1 85.81 169 PHE A C 1
ATOM 1249 O O . PHE A 1 169 ? -4.559 0.669 -7.016 1 85.81 169 PHE A O 1
ATOM 1256 N N . ARG A 1 170 ? -6.281 -0.677 -6.906 1 83.5 170 ARG A N 1
ATOM 1257 C CA . ARG A 1 170 ? -7.23 0.433 -6.949 1 83.5 170 ARG A CA 1
ATOM 1258 C C . ARG A 1 170 ? -7.156 1.264 -5.672 1 83.5 170 ARG A C 1
ATOM 1260 O O . ARG A 1 170 ? -7.207 2.494 -5.723 1 83.5 170 ARG A O 1
ATOM 1267 N N . GLN A 1 171 ? -7.047 0.619 -4.551 1 79.25 171 GLN A N 1
ATOM 1268 C CA . GLN A 1 171 ? -7.156 1.305 -3.266 1 79.25 171 GLN A CA 1
ATOM 1269 C C . GLN A 1 171 ? -5.793 1.789 -2.781 1 79.25 171 GLN A C 1
ATOM 1271 O O . GLN A 1 171 ? -5.68 2.887 -2.229 1 79.25 171 GLN A O 1
ATOM 1276 N N . SER A 1 172 ? -4.879 1.038 -2.881 1 79.62 172 SER A N 1
ATOM 1277 C CA . SER A 1 172 ? -3.557 1.335 -2.342 1 79.62 172 SER A CA 1
ATOM 1278 C C . SER A 1 172 ? -2.742 2.184 -3.312 1 79.62 172 SER A C 1
ATOM 1280 O O . SER A 1 172 ? -2.164 3.199 -2.922 1 79.62 172 SER A O 1
ATOM 1282 N N . GLU A 1 173 ? -2.707 1.814 -4.598 1 70.75 173 GLU A N 1
ATOM 1283 C CA . GLU A 1 173 ? -1.844 2.455 -5.582 1 70.75 173 GLU A CA 1
ATOM 1284 C C . GLU A 1 173 ? -2.635 3.42 -6.465 1 70.75 173 GLU A C 1
ATOM 1286 O O . GLU A 1 173 ? -2.051 4.246 -7.168 1 70.75 173 GLU A O 1
ATOM 1291 N N . GLN A 1 174 ? -3.916 3.389 -6.414 1 73.94 174 GLN A N 1
ATOM 1292 C CA . GLN A 1 174 ? -4.82 4.207 -7.219 1 73.94 174 GLN A CA 1
ATOM 1293 C C . GLN A 1 174 ? -4.555 4.02 -8.711 1 73.94 174 GLN A C 1
ATOM 1295 O O . GLN A 1 174 ? -4.621 4.977 -9.484 1 73.94 174 GLN A O 1
ATOM 1300 N N . ILE A 1 175 ? -4.188 2.854 -9.07 1 80.38 175 ILE A N 1
ATOM 1301 C CA . ILE A 1 175 ? -3.926 2.504 -10.461 1 80.38 175 ILE A CA 1
ATOM 1302 C C . ILE A 1 175 ? -4.93 1.452 -10.93 1 80.38 175 ILE A C 1
ATOM 1304 O O . ILE A 1 175 ? -4.977 0.345 -10.383 1 80.38 175 ILE A O 1
ATOM 1308 N N . PRO A 1 176 ? -5.773 1.775 -11.945 1 87.25 176 PRO A N 1
ATOM 1309 C CA . PRO A 1 176 ? -6.621 0.713 -12.492 1 87.25 176 PRO A CA 1
ATOM 1310 C C . PRO A 1 176 ? -5.816 -0.469 -13.023 1 87.25 176 PRO A C 1
ATOM 1312 O O . PRO A 1 176 ? -4.859 -0.278 -13.789 1 87.25 176 PRO A O 1
ATOM 1315 N N . THR A 1 177 ? -6.141 -1.599 -12.562 1 91.12 177 THR A N 1
ATOM 1316 C CA . THR A 1 177 ? -5.395 -2.811 -12.883 1 91.12 177 THR A CA 1
ATOM 1317 C C . THR A 1 177 ? -6.34 -3.951 -13.242 1 91.12 177 THR A C 1
ATOM 1319 O O . THR A 1 177 ? -7.371 -4.137 -12.594 1 91.12 177 THR A O 1
ATOM 1322 N N . GLU A 1 178 ? -6.094 -4.605 -14.336 1 95.06 178 GLU A N 1
ATOM 1323 C CA . GLU A 1 178 ? -6.766 -5.844 -14.703 1 95.06 178 GLU A CA 1
ATOM 1324 C C . GLU A 1 178 ? -5.785 -7.012 -14.742 1 95.06 178 GLU A C 1
ATOM 1326 O O . GLU A 1 178 ? -4.625 -6.844 -15.125 1 95.06 178 GLU A O 1
ATOM 1331 N N . LEU A 1 179 ? -6.27 -8.18 -14.312 1 95.88 179 LEU A N 1
ATOM 1332 C CA . LEU A 1 179 ? -5.352 -9.312 -14.336 1 95.88 179 LEU A CA 1
ATOM 1333 C C . LEU A 1 179 ? -6.109 -10.625 -14.469 1 95.88 179 LEU A C 1
ATOM 1335 O O . LEU A 1 179 ? -7.293 -10.703 -14.125 1 95.88 179 LEU A O 1
ATOM 1339 N N . ARG A 1 180 ? -5.461 -11.609 -15.031 1 97.62 180 ARG A N 1
ATOM 1340 C CA . ARG A 1 180 ? -5.918 -12.984 -15.18 1 97.62 180 ARG A CA 1
ATOM 1341 C C . ARG A 1 180 ? -4.867 -13.969 -14.68 1 97.62 180 ARG A C 1
ATOM 1343 O O . ARG A 1 180 ? -3.674 -13.789 -14.93 1 97.62 180 ARG A O 1
ATOM 1350 N N . LEU A 1 181 ? -5.352 -14.953 -13.953 1 97.5 181 LEU A N 1
ATOM 1351 C CA . LEU A 1 181 ? -4.516 -16.047 -13.453 1 97.5 181 LEU A CA 1
ATOM 1352 C C . LEU A 1 181 ? -5.117 -17.391 -13.812 1 97.5 181 LEU A C 1
ATOM 1354 O O . LEU A 1 181 ? -6.336 -17.562 -13.789 1 97.5 181 LEU A O 1
ATOM 1358 N N . ALA A 1 182 ? -4.238 -18.312 -14.109 1 97.06 182 ALA A N 1
ATOM 1359 C CA . ALA A 1 182 ? -4.695 -19.672 -14.375 1 97.06 182 ALA A CA 1
ATOM 1360 C C . ALA A 1 182 ? -3.623 -20.688 -13.984 1 97.06 182 ALA A C 1
ATOM 1362 O O . ALA A 1 182 ? -2.43 -20.453 -14.188 1 97.06 182 ALA A O 1
ATOM 1363 N N . VAL A 1 183 ? -4.086 -21.75 -13.469 1 96.62 183 VAL A N 1
ATOM 1364 C CA . VAL A 1 183 ? -3.225 -22.875 -13.125 1 96.62 183 VAL A CA 1
ATOM 1365 C C . VAL A 1 183 ? -3.85 -24.172 -13.625 1 96.62 183 VAL A C 1
ATOM 1367 O O . VAL A 1 183 ? -5.066 -24.359 -13.531 1 96.62 183 VAL A O 1
ATOM 1370 N N . GLY A 1 184 ? -2.986 -25 -14.188 1 94.06 184 GLY A N 1
ATOM 1371 C CA . GLY A 1 184 ? -3.471 -26.297 -14.648 1 94.06 184 GLY A CA 1
ATOM 1372 C C . GLY A 1 184 ? -2.41 -27.375 -14.609 1 94.06 184 GLY A C 1
ATOM 1373 O O . GLY A 1 184 ? -1.216 -27.078 -14.555 1 94.06 184 GLY A O 1
ATOM 1374 N N . ARG A 1 185 ? -2.949 -28.547 -14.547 1 92.06 185 ARG A N 1
ATOM 1375 C CA . ARG A 1 185 ? -2.102 -29.719 -14.641 1 92.06 185 ARG A CA 1
ATOM 1376 C C . ARG A 1 185 ? -2.178 -30.344 -16.031 1 92.06 185 ARG A C 1
ATOM 1378 O O . ARG A 1 185 ? -3.271 -30.562 -16.562 1 92.06 185 ARG A O 1
ATOM 1385 N N . LEU A 1 186 ? -1.031 -30.5 -16.625 1 88.5 186 LEU A N 1
ATOM 1386 C CA . LEU A 1 186 ? -0.973 -31.078 -17.953 1 88.5 186 LEU A CA 1
ATOM 1387 C C . LEU A 1 186 ? -0.403 -32.5 -17.906 1 88.5 186 LEU A C 1
ATOM 1389 O O . LEU A 1 186 ? 0.442 -32.812 -17.062 1 88.5 186 LEU A O 1
ATOM 1393 N N . SER A 1 187 ? -0.967 -33.344 -18.719 1 89.38 187 SER A N 1
ATOM 1394 C CA . SER A 1 187 ? -0.48 -34.719 -18.828 1 89.38 187 SER A CA 1
ATOM 1395 C C . SER A 1 187 ? 0.101 -34.969 -20.219 1 89.38 187 SER A C 1
ATOM 1397 O O . SER A 1 187 ? -0.528 -34.656 -21.234 1 89.38 187 SER A O 1
ATOM 1399 N N . VAL A 1 188 ? 1.261 -35.406 -20.234 1 82.62 188 VAL A N 1
ATOM 1400 C CA . VAL A 1 188 ? 1.899 -35.75 -21.5 1 82.62 188 VAL A CA 1
ATOM 1401 C C . VAL A 1 188 ? 2.379 -37.219 -21.453 1 82.62 188 VAL A C 1
ATOM 1403 O O . VAL A 1 188 ? 2.867 -37.688 -20.438 1 82.62 188 VAL A O 1
ATOM 1406 N N . ARG A 1 189 ? 2.119 -37.875 -22.562 1 84.19 189 ARG A N 1
ATOM 1407 C CA . ARG A 1 189 ? 2.604 -39.25 -22.688 1 84.19 189 ARG A CA 1
ATOM 1408 C C . ARG A 1 189 ? 4.082 -39.281 -23.047 1 84.19 189 ARG A C 1
ATOM 1410 O O . ARG A 1 189 ? 4.488 -38.688 -24.047 1 84.19 189 ARG A O 1
ATOM 1417 N N . GLY A 1 190 ? 4.785 -39.719 -22.172 1 75.38 190 GLY A N 1
ATOM 1418 C CA . GLY A 1 190 ? 6.207 -39.844 -22.453 1 75.38 190 GLY A CA 1
ATOM 1419 C C . GLY A 1 190 ? 6.52 -40.906 -23.484 1 75.38 190 GLY A C 1
ATOM 1420 O O . GLY A 1 190 ? 5.637 -41.688 -23.891 1 75.38 190 GLY A O 1
ATOM 1421 N N . ASP A 1 191 ? 7.754 -40.938 -23.969 1 80.81 191 ASP A N 1
ATOM 1422 C CA . ASP A 1 191 ? 8.219 -41.906 -24.969 1 80.81 191 ASP A CA 1
ATOM 1423 C C . ASP A 1 191 ? 8.039 -43.344 -24.484 1 80.81 191 ASP A C 1
ATOM 1425 O O . ASP A 1 191 ? 7.848 -44.25 -25.297 1 80.81 191 ASP A O 1
ATOM 1429 N N . ASP A 1 192 ? 8.117 -43.469 -23.234 1 83.5 192 ASP A N 1
ATOM 1430 C CA . ASP A 1 192 ? 8.023 -44.812 -22.656 1 83.5 192 ASP A CA 1
ATOM 1431 C C . ASP A 1 192 ? 6.566 -45.188 -22.422 1 83.5 192 ASP A C 1
ATOM 1433 O O . ASP A 1 192 ? 6.289 -46.25 -21.875 1 83.5 192 ASP A O 1
ATOM 1437 N N . GLY A 1 193 ? 5.77 -44.344 -22.844 1 81.81 193 GLY A N 1
ATOM 1438 C CA . GLY A 1 193 ? 4.352 -44.656 -22.688 1 81.81 193 GLY A CA 1
ATOM 1439 C C . GLY A 1 193 ? 3.789 -44.188 -21.359 1 81.81 193 GLY A C 1
ATOM 1440 O O . GLY A 1 193 ? 2.576 -44.219 -21.141 1 81.81 193 GLY A O 1
ATOM 1441 N N . SER A 1 194 ? 4.73 -43.75 -20.469 1 83.38 194 SER A N 1
ATOM 1442 C CA . SER A 1 194 ? 4.258 -43.312 -19.156 1 83.38 194 SER A CA 1
ATOM 1443 C C . SER A 1 194 ? 3.67 -41.906 -19.234 1 83.38 194 SER A C 1
ATOM 1445 O O . SER A 1 194 ? 4.059 -41.094 -20.094 1 83.38 194 SER A O 1
ATOM 1447 N N . MET A 1 195 ? 2.58 -41.719 -18.438 1 85.62 195 MET A N 1
ATOM 1448 C CA . MET A 1 195 ? 1.972 -40.375 -18.359 1 85.62 195 MET A CA 1
ATOM 1449 C C . MET A 1 195 ? 2.691 -39.5 -17.328 1 85.62 195 MET A C 1
ATOM 1451 O O . MET A 1 195 ? 2.822 -39.906 -16.172 1 85.62 195 MET A O 1
ATOM 1455 N N . ARG A 1 196 ? 3.355 -38.531 -17.906 1 85.75 196 ARG A N 1
ATOM 1456 C CA . ARG A 1 196 ? 3.973 -37.562 -17.016 1 85.75 196 ARG A CA 1
ATOM 1457 C C . ARG A 1 196 ? 3.084 -36.312 -16.844 1 85.75 196 ARG A C 1
ATOM 1459 O O . ARG A 1 196 ? 2.471 -35.875 -17.812 1 85.75 196 ARG A O 1
ATOM 1466 N N . GLN A 1 197 ? 2.928 -35.938 -15.578 1 88.44 197 GLN A N 1
ATOM 1467 C CA . GLN A 1 197 ? 2.102 -34.781 -15.273 1 88.44 197 GLN A CA 1
ATOM 1468 C C . GLN A 1 197 ? 2.959 -33.594 -14.875 1 88.44 197 GLN A C 1
ATOM 1470 O O . GLN A 1 197 ? 3.973 -33.75 -14.195 1 88.44 197 GLN A O 1
ATOM 1475 N N . PHE A 1 198 ? 2.658 -32.438 -15.461 1 91.19 198 PHE A N 1
ATOM 1476 C CA . PHE A 1 198 ? 3.352 -31.188 -15.164 1 91.19 198 PHE A CA 1
ATOM 1477 C C . PHE A 1 198 ? 2.357 -30.078 -14.836 1 91.19 198 PHE A C 1
ATOM 1479 O O . PHE A 1 198 ? 1.231 -30.078 -15.336 1 91.19 198 PHE A O 1
ATOM 1486 N N . TRP A 1 199 ? 2.832 -29.234 -13.906 1 94.25 199 TRP A N 1
ATOM 1487 C CA . TRP A 1 199 ? 2.025 -28.047 -13.602 1 94.25 199 TRP A CA 1
ATOM 1488 C C . TRP A 1 199 ? 2.404 -26.875 -14.508 1 94.25 199 TRP A C 1
ATOM 1490 O O . TRP A 1 199 ? 3.584 -26.672 -14.797 1 94.25 199 TRP A O 1
ATOM 1500 N N . ARG A 1 200 ? 1.388 -26.156 -14.938 1 96.19 200 ARG A N 1
ATOM 1501 C CA . ARG A 1 200 ? 1.558 -24.875 -15.617 1 96.19 200 ARG A CA 1
ATOM 1502 C C . ARG A 1 200 ? 0.69 -23.797 -14.969 1 96.19 200 ARG A C 1
ATOM 1504 O O . ARG A 1 200 ? -0.447 -24.062 -14.578 1 96.19 200 ARG A O 1
ATOM 1511 N N . ALA A 1 201 ? 1.274 -22.656 -14.797 1 97.69 201 ALA A N 1
ATOM 1512 C CA . ALA A 1 201 ? 0.533 -21.516 -14.297 1 97.69 201 ALA A CA 1
ATOM 1513 C C . ALA A 1 201 ? 0.875 -20.25 -15.078 1 97.69 201 ALA A C 1
ATOM 1515 O O . ALA A 1 201 ? 2.051 -19.938 -15.281 1 97.69 201 ALA A O 1
ATOM 1516 N N . GLY A 1 202 ? -0.114 -19.594 -15.547 1 97.62 202 GLY A N 1
ATOM 1517 C CA . GLY A 1 202 ? 0.054 -18.359 -16.312 1 97.62 202 GLY A CA 1
ATOM 1518 C C . GLY A 1 202 ? -0.684 -17.188 -15.711 1 97.62 202 GLY A C 1
ATOM 1519 O O . GLY A 1 202 ? -1.663 -17.359 -14.984 1 97.62 202 GLY A O 1
ATOM 1520 N N . GLY A 1 203 ? -0.142 -16.016 -15.984 1 98.19 203 GLY A N 1
ATOM 1521 C CA . GLY A 1 203 ? -0.784 -14.789 -15.539 1 98.19 203 GLY A CA 1
ATOM 1522 C C . GLY A 1 203 ? -0.432 -13.586 -16.391 1 98.19 203 GLY A C 1
ATOM 1523 O O . GLY A 1 203 ? 0.615 -13.57 -17.047 1 98.19 203 GLY A O 1
ATOM 1524 N N . ILE A 1 204 ? -1.343 -12.664 -16.406 1 97.81 204 ILE A N 1
ATOM 1525 C CA . ILE A 1 204 ? -1.136 -11.375 -17.062 1 97.81 204 ILE A CA 1
ATOM 1526 C C . ILE A 1 204 ? -1.725 -10.266 -16.203 1 97.81 204 ILE A C 1
ATOM 1528 O O . ILE A 1 204 ? -2.809 -10.414 -15.625 1 97.81 204 ILE A O 1
ATOM 1532 N N . VAL A 1 205 ? -0.952 -9.227 -16.016 1 96.94 205 VAL A N 1
ATOM 1533 C CA . VAL A 1 205 ? -1.418 -8.016 -15.352 1 96.94 205 VAL A CA 1
ATOM 1534 C C . VAL A 1 205 ? -1.232 -6.812 -16.266 1 96.94 205 VAL A C 1
ATOM 1536 O O . VAL A 1 205 ? -0.204 -6.684 -16.938 1 96.94 205 VAL A O 1
ATOM 1539 N N . ALA A 1 206 ? -2.273 -6.035 -16.422 1 95.69 206 ALA A N 1
ATOM 1540 C CA . ALA A 1 206 ? -2.238 -4.789 -17.172 1 95.69 206 ALA A CA 1
ATOM 1541 C C . ALA A 1 206 ? -2.697 -3.613 -16.312 1 95.69 206 ALA A C 1
ATOM 1543 O O . ALA A 1 206 ? -3.676 -3.723 -15.57 1 95.69 206 ALA A O 1
ATOM 1544 N N . GLN A 1 207 ? -1.942 -2.561 -16.406 1 91.12 207 GLN A N 1
ATOM 1545 C CA . GLN A 1 207 ? -2.211 -1.372 -15.609 1 91.12 207 GLN A CA 1
ATOM 1546 C C . GLN A 1 207 ? -2.359 -0.134 -16.484 1 91.12 207 GLN A C 1
ATOM 1548 O O . GLN A 1 207 ? -1.638 0.024 -17.469 1 91.12 207 GLN A O 1
ATOM 1553 N N . PHE A 1 208 ? -3.346 0.713 -16.078 1 88.62 208 PHE A N 1
ATOM 1554 C CA . PHE A 1 208 ? -3.627 1.95 -16.797 1 88.62 208 PHE A CA 1
ATOM 1555 C C . PHE A 1 208 ? -2.789 3.098 -16.25 1 88.62 208 PHE A C 1
ATOM 1557 O O . PHE A 1 208 ? -2.855 3.406 -15.055 1 88.62 208 PHE A O 1
ATOM 1564 N N . LEU A 1 209 ? -1.858 3.74 -17.031 1 79.5 209 LEU A N 1
ATOM 1565 C CA . LEU A 1 209 ? -1.021 4.855 -16.609 1 79.5 209 LEU A CA 1
ATOM 1566 C C . LEU A 1 209 ? -1.184 6.043 -17.547 1 79.5 209 LEU A C 1
ATOM 1568 O O . LEU A 1 209 ? -0.315 6.301 -18.391 1 79.5 209 LEU A O 1
ATOM 1572 N N . PRO A 1 210 ? -2.309 6.75 -17.391 1 64.25 210 PRO A N 1
ATOM 1573 C CA . PRO A 1 210 ? -2.484 7.863 -18.328 1 64.25 210 PRO A CA 1
ATOM 1574 C C . PRO A 1 210 ? -1.47 8.984 -18.109 1 64.25 210 PRO A C 1
ATOM 1576 O O . PRO A 1 210 ? -0.996 9.18 -16.984 1 64.25 210 PRO A O 1
ATOM 1579 N N . ASP A 1 211 ? -0.699 9.469 -19.156 1 52.69 211 ASP A N 1
ATOM 1580 C CA . ASP A 1 211 ? 0.258 10.57 -19.125 1 52.69 211 ASP A CA 1
ATOM 1581 C C . ASP A 1 211 ? -0.324 11.789 -18.422 1 52.69 211 ASP A C 1
ATOM 1583 O O . ASP A 1 211 ? 0.393 12.5 -17.719 1 52.69 211 ASP A O 1
ATOM 1587 N N . ALA A 1 212 ? -1.47 12.367 -19.047 1 42.72 212 ALA A N 1
ATOM 1588 C CA . ALA A 1 212 ? -1.913 13.727 -18.734 1 42.72 212 ALA A CA 1
ATOM 1589 C C . ALA A 1 212 ? -2.662 13.75 -17.406 1 42.72 212 ALA A C 1
ATOM 1591 O O . ALA A 1 212 ? -3.549 12.93 -17.156 1 42.72 212 ALA A O 1
ATOM 1592 N N . PRO A 1 213 ? -2.029 14.555 -16.375 1 41.41 213 PRO A N 1
ATOM 1593 C CA . PRO A 1 213 ? -2.738 14.766 -15.102 1 41.41 213 PRO A CA 1
ATOM 1594 C C . PRO A 1 213 ? -4.254 14.844 -15.281 1 41.41 213 PRO A C 1
ATOM 1596 O O . PRO A 1 213 ? -5.004 14.422 -14.398 1 41.41 213 PRO A O 1
ATOM 1599 N N . GLU A 1 214 ? -4.781 15.609 -16.328 1 38.56 214 GLU A N 1
ATOM 1600 C CA . GLU A 1 214 ? -6.207 15.773 -16.594 1 38.56 214 GLU A CA 1
ATOM 1601 C C . GLU A 1 214 ? -6.902 14.422 -16.734 1 38.56 214 GLU A C 1
ATOM 1603 O O . GLU A 1 214 ? -8.078 14.281 -16.391 1 38.56 214 GLU A O 1
ATOM 1608 N N . ARG A 1 215 ? -6.316 13.672 -17.359 1 41.91 215 ARG A N 1
ATOM 1609 C CA . ARG A 1 215 ? -6.902 12.344 -17.562 1 41.91 215 ARG A CA 1
ATOM 1610 C C . ARG A 1 215 ? -6.727 11.477 -16.312 1 41.91 215 ARG A C 1
ATOM 1612 O O . ARG A 1 215 ? -7.461 10.508 -16.125 1 41.91 215 ARG A O 1
ATOM 1619 N N . MET A 1 216 ? -5.699 11.617 -15.664 1 40.66 216 MET A N 1
ATOM 1620 C CA . MET A 1 216 ? -5.586 11.008 -14.344 1 40.66 216 MET A CA 1
ATOM 1621 C C . MET A 1 216 ? -6.531 11.688 -13.352 1 40.66 216 MET A C 1
ATOM 1623 O O . MET A 1 216 ? -7.062 11.031 -12.453 1 40.66 216 MET A O 1
ATOM 1627 N N . GLY A 1 217 ? -6.523 13.172 -13.227 1 38.31 217 GLY A N 1
ATOM 1628 C CA . GLY A 1 217 ? -7.215 14.156 -12.406 1 38.31 217 GLY A CA 1
ATOM 1629 C C . GLY A 1 217 ? -8.625 14.438 -12.875 1 38.31 217 GLY A C 1
ATOM 1630 O O . GLY A 1 217 ? -9.273 15.367 -12.391 1 38.31 217 GLY A O 1
ATOM 1631 N N . ALA A 1 218 ? -9.055 14.172 -14.062 1 35.94 218 ALA A N 1
ATOM 1632 C CA . ALA A 1 218 ? -10.398 14.641 -14.391 1 35.94 218 ALA A CA 1
ATOM 1633 C C . ALA A 1 218 ? -11.344 14.5 -13.203 1 35.94 218 ALA A C 1
ATOM 1635 O O . ALA A 1 218 ? -12.484 14.953 -13.25 1 35.94 218 ALA A O 1
ATOM 1636 N N . THR A 1 219 ? -10.945 13.688 -12.266 1 35.5 219 THR A N 1
ATOM 1637 C CA . THR A 1 219 ? -11.875 13.719 -11.148 1 35.5 219 THR A CA 1
ATOM 1638 C C . THR A 1 219 ? -11.742 15.016 -10.359 1 35.5 219 THR A C 1
ATOM 1640 O O . THR A 1 219 ? -12.492 15.258 -9.406 1 35.5 219 THR A O 1
ATOM 1643 N N . ASP A 1 220 ? -10.625 15.641 -10.516 1 34.16 220 ASP A N 1
ATOM 1644 C CA . ASP A 1 220 ? -10.508 16.875 -9.727 1 34.16 220 ASP A CA 1
ATOM 1645 C C . ASP A 1 220 ? -11.398 17.969 -10.305 1 34.16 220 ASP A C 1
ATOM 1647 O O . ASP A 1 220 ? -11.336 19.125 -9.867 1 34.16 220 ASP A O 1
ATOM 1651 N N . LEU A 1 221 ? -11.922 17.812 -11.555 1 32.59 221 LEU A N 1
ATOM 1652 C CA . LEU A 1 221 ? -12.883 18.812 -11.969 1 32.59 221 LEU A CA 1
ATOM 1653 C C . LEU A 1 221 ? -14.188 18.688 -11.188 1 32.59 221 LEU A C 1
ATOM 1655 O O . LEU A 1 221 ? -14.664 17.578 -10.945 1 32.59 221 LEU A O 1
ATOM 1659 N N . HIS A 1 222 ? -14.453 19.609 -10.375 1 30.31 222 HIS A N 1
ATOM 1660 C CA . HIS A 1 222 ? -15.742 19.75 -9.711 1 30.31 222 HIS A CA 1
ATOM 1661 C C . HIS A 1 222 ? -16.875 19.328 -10.633 1 30.31 222 HIS A C 1
ATOM 1663 O O . HIS A 1 222 ? -16.984 19.797 -11.766 1 30.31 222 HIS A O 1
ATOM 1669 N N . PRO A 1 223 ? -17.547 18.266 -10.359 1 31.44 223 PRO A N 1
ATOM 1670 C CA . PRO A 1 223 ? -18.766 17.984 -11.125 1 31.44 223 PRO A CA 1
ATOM 1671 C C . PRO A 1 223 ? -19.609 19.25 -11.375 1 31.44 223 PRO A C 1
ATOM 1673 O O . PRO A 1 223 ? -20.547 19.219 -12.172 1 31.44 223 PRO A O 1
ATOM 1676 N N . GLY A 1 224 ? -19.5 20.203 -10.508 1 29.44 224 GLY A N 1
ATOM 1677 C CA . GLY A 1 224 ? -20.516 21.25 -10.68 1 29.44 224 GLY A CA 1
ATOM 1678 C C . GLY A 1 224 ? -20.422 21.953 -12.016 1 29.44 224 GLY A C 1
ATOM 1679 O O . GLY A 1 224 ? -21.266 22.797 -12.336 1 29.44 224 GLY A O 1
ATOM 1680 N N . GLU A 1 225 ? -19.188 22.359 -12.398 1 32.16 225 GLU A N 1
ATOM 1681 C CA . GLU A 1 225 ? -19.359 23.172 -13.594 1 32.16 225 GLU A CA 1
ATOM 1682 C C . GLU A 1 225 ? -19.531 22.312 -14.836 1 32.16 225 GLU A C 1
ATOM 1684 O O . GLU A 1 225 ? -19.312 22.766 -15.961 1 32.16 225 GLU A O 1
ATOM 1689 N N . ALA A 1 226 ? -19.609 20.984 -14.727 1 31.95 226 ALA A N 1
ATOM 1690 C CA . ALA A 1 226 ? -20.125 20.344 -15.938 1 31.95 226 ALA A CA 1
ATOM 1691 C C . ALA A 1 226 ? -21.547 20.797 -16.234 1 31.95 226 ALA A C 1
ATOM 1693 O O . ALA A 1 226 ? -22.391 20.891 -15.336 1 31.95 226 ALA A O 1
ATOM 1694 N N . PRO A 1 227 ? -21.844 21.359 -17.344 1 31.25 227 PRO A N 1
ATOM 1695 C CA . PRO A 1 227 ? -23.266 21.516 -17.609 1 31.25 227 PRO A CA 1
ATOM 1696 C C . PRO A 1 227 ? -24.094 20.297 -17.203 1 31.25 227 PRO A C 1
ATOM 1698 O O . PRO A 1 227 ? -23.562 19.188 -17.125 1 31.25 227 PRO A O 1
ATOM 1701 N N . GLU A 1 228 ? -25.406 20.266 -16.875 1 30.72 228 GLU A N 1
ATOM 1702 C CA . GLU A 1 228 ? -26.469 19.266 -16.797 1 30.72 228 GLU A CA 1
ATOM 1703 C C . GLU A 1 228 ? -26.312 18.219 -17.891 1 30.72 228 GLU A C 1
ATOM 1705 O O . GLU A 1 228 ? -26.219 18.562 -19.078 1 30.72 228 GLU A O 1
ATOM 1710 N N . GLY A 1 229 ? -25.812 16.906 -17.656 1 33.59 229 GLY A N 1
ATOM 1711 C CA . GLY A 1 229 ? -25.75 15.75 -18.531 1 33.59 229 GLY A CA 1
ATOM 1712 C C . GLY A 1 229 ? -24.344 15.195 -18.703 1 33.59 229 GLY A C 1
ATOM 1713 O O . GLY A 1 229 ? -24.141 14.227 -19.438 1 33.59 229 GLY A O 1
ATOM 1714 N N . VAL A 1 230 ? -23.328 16.094 -18.594 1 31.66 230 VAL A N 1
ATOM 1715 C CA . VAL A 1 230 ? -22.062 15.5 -19 1 31.66 230 VAL A CA 1
ATOM 1716 C C . VAL A 1 230 ? -21.438 14.773 -17.812 1 31.66 230 VAL A C 1
ATOM 1718 O O . VAL A 1 230 ? -21.188 15.375 -16.766 1 31.66 230 VAL A O 1
ATOM 1721 N N . GLU A 1 231 ? -21.438 13.469 -17.641 1 35.5 231 GLU A N 1
ATOM 1722 C CA . GLU A 1 231 ? -20.844 12.516 -16.719 1 35.5 231 GLU A CA 1
ATOM 1723 C C . GLU A 1 231 ? -19.328 12.664 -16.672 1 35.5 231 GLU A C 1
ATOM 1725 O O . GLU A 1 231 ? -18.672 12.719 -17.719 1 35.5 231 GLU A O 1
ATOM 1730 N N . ILE A 1 232 ? -18.688 13.273 -15.789 1 36.88 232 ILE A N 1
ATOM 1731 C CA . ILE A 1 232 ? -17.25 13.305 -15.617 1 36.88 232 ILE A CA 1
ATOM 1732 C C . ILE A 1 232 ? -16.672 11.898 -15.734 1 36.88 232 ILE A C 1
ATOM 1734 O O . ILE A 1 232 ? -17.062 11 -14.984 1 36.88 232 ILE A O 1
ATOM 1738 N N . PRO A 1 233 ? -16.109 11.523 -16.734 1 42.22 233 PRO A N 1
ATOM 1739 C CA . PRO A 1 233 ? -15.609 10.164 -16.938 1 42.22 233 PRO A CA 1
ATOM 1740 C C . PRO A 1 233 ? -14.617 9.734 -15.859 1 42.22 233 PRO A C 1
ATOM 1742 O O . PRO A 1 233 ? -13.805 10.539 -15.414 1 42.22 233 PRO A O 1
ATOM 1745 N N . THR A 1 234 ? -14.977 8.867 -14.961 1 51.03 234 THR A N 1
ATOM 1746 C CA . THR A 1 234 ? -14.086 8.203 -14.023 1 51.03 234 THR A CA 1
ATOM 1747 C C . THR A 1 234 ? -12.984 7.445 -14.758 1 51.03 234 THR A C 1
ATOM 1749 O O . THR A 1 234 ? -13.141 7.086 -15.922 1 51.03 234 THR A O 1
ATOM 1752 N N . LEU A 1 235 ? -11.703 7.57 -14.289 1 55.97 235 LEU A N 1
ATOM 1753 C CA . LEU A 1 235 ? -10.609 6.809 -14.875 1 55.97 235 LEU A CA 1
ATOM 1754 C C . LEU A 1 235 ? -11.086 5.441 -15.352 1 55.97 235 LEU A C 1
ATOM 1756 O O . LEU A 1 235 ? -10.586 4.918 -16.344 1 55.97 235 LEU A O 1
ATOM 1760 N N . GLU A 1 236 ? -12.148 4.98 -14.711 1 57.22 236 GLU A N 1
ATOM 1761 C CA . GLU A 1 236 ? -12.672 3.676 -15.109 1 57.22 236 GLU A CA 1
ATOM 1762 C C . GLU A 1 236 ? -13.43 3.764 -16.438 1 57.22 236 GLU A C 1
ATOM 1764 O O . GLU A 1 236 ? -13.578 2.76 -17.125 1 57.22 236 GLU A O 1
ATOM 1769 N N . ASP A 1 237 ? -13.68 5.023 -16.766 1 62.66 237 ASP A N 1
ATOM 1770 C CA . ASP A 1 237 ? -14.516 5.184 -17.953 1 62.66 237 ASP A CA 1
ATOM 1771 C C . ASP A 1 237 ? -13.688 5.598 -19.156 1 62.66 237 ASP A C 1
ATOM 1773 O O . ASP A 1 237 ? -14.227 5.875 -20.234 1 62.66 237 ASP A O 1
ATOM 1777 N N . ASP A 1 238 ? -12.484 5.566 -18.969 1 77.5 238 ASP A N 1
ATOM 1778 C CA . ASP A 1 238 ? -11.594 5.918 -20.078 1 77.5 238 ASP A CA 1
ATOM 1779 C C . ASP A 1 238 ? -11.641 4.859 -21.172 1 77.5 238 ASP A C 1
ATOM 1781 O O . ASP A 1 238 ? -11.57 3.662 -20.891 1 77.5 238 ASP A O 1
ATOM 1785 N N . ASP A 1 239 ? -11.82 5.266 -22.344 1 84.56 239 ASP A N 1
ATOM 1786 C CA . ASP A 1 239 ? -11.977 4.359 -23.484 1 84.56 239 ASP A CA 1
ATOM 1787 C C . ASP A 1 239 ? -10.75 3.457 -23.641 1 84.56 239 ASP A C 1
ATOM 1789 O O . ASP A 1 239 ? -10.883 2.268 -23.922 1 84.56 239 ASP A O 1
ATOM 1793 N N . ALA A 1 240 ? -9.578 4.07 -23.469 1 87.75 240 ALA A N 1
ATOM 1794 C CA . ALA A 1 240 ? -8.359 3.283 -23.594 1 87.75 240 ALA A CA 1
ATOM 1795 C C . ALA A 1 240 ? -8.312 2.182 -22.531 1 87.75 240 ALA A C 1
ATOM 1797 O O . ALA A 1 240 ? -8.008 1.028 -22.844 1 87.75 240 ALA A O 1
ATOM 1798 N N . TRP A 1 241 ? -8.711 2.494 -21.422 1 90.94 241 TRP A N 1
ATOM 1799 C CA . TRP A 1 241 ? -8.688 1.517 -20.328 1 90.94 241 TRP A CA 1
ATOM 1800 C C . TRP A 1 241 ? -9.766 0.457 -20.531 1 90.94 241 TRP A C 1
ATOM 1802 O O . TRP A 1 241 ? -9.531 -0.73 -20.297 1 90.94 241 TRP A O 1
ATOM 1812 N N . SER A 1 242 ? -10.906 0.896 -20.938 1 93.38 242 SER A N 1
ATOM 1813 C CA . SER A 1 242 ? -11.984 -0.045 -21.219 1 93.38 242 SER A CA 1
ATOM 1814 C C . SER A 1 242 ? -11.555 -1.079 -22.266 1 93.38 242 SER A C 1
ATOM 1816 O O . SER A 1 242 ? -11.914 -2.254 -22.156 1 93.38 242 SER A O 1
ATOM 1818 N N . GLU A 1 243 ? -10.844 -0.616 -23.219 1 94.44 243 GLU A N 1
ATOM 1819 C CA . GLU A 1 243 ? -10.359 -1.526 -24.25 1 94.44 243 GLU A CA 1
ATOM 1820 C C . GLU A 1 243 ? -9.367 -2.533 -23.672 1 94.44 243 GLU A C 1
ATOM 1822 O O . GLU A 1 243 ? -9.445 -3.727 -23.969 1 94.44 243 GLU A O 1
ATOM 1827 N N . VAL A 1 244 ? -8.422 -2.094 -22.859 1 95.19 244 VAL A N 1
ATOM 1828 C CA . VAL A 1 244 ? -7.453 -2.982 -22.234 1 95.19 244 VAL A CA 1
ATOM 1829 C C . VAL A 1 244 ? -8.188 -4.039 -21.406 1 95.19 244 VAL A C 1
ATOM 1831 O O . VAL A 1 244 ? -7.891 -5.23 -21.516 1 95.19 244 VAL A O 1
ATOM 1834 N N . LYS A 1 245 ? -9.148 -3.621 -20.625 1 95.44 245 LYS A N 1
ATOM 1835 C CA . LYS A 1 245 ? -9.922 -4.523 -19.781 1 95.44 245 LYS A CA 1
ATOM 1836 C C . LYS A 1 245 ? -10.648 -5.578 -20.625 1 95.44 245 LYS A C 1
ATOM 1838 O O . LYS A 1 245 ? -10.648 -6.762 -20.266 1 95.44 245 LYS A O 1
ATOM 1843 N N . ALA A 1 246 ? -11.242 -5.117 -21.672 1 95.5 246 ALA A N 1
ATOM 1844 C CA . ALA A 1 246 ? -11.969 -6.027 -22.562 1 95.5 246 ALA A CA 1
ATOM 1845 C C . ALA A 1 246 ? -11.039 -7.074 -23.156 1 95.5 246 ALA A C 1
ATOM 1847 O O . ALA A 1 246 ? -11.359 -8.266 -23.188 1 95.5 246 ALA A O 1
ATOM 1848 N N . LEU A 1 247 ? -9.922 -6.629 -23.625 1 96.5 247 LEU A N 1
ATOM 1849 C CA . LEU A 1 247 ? -8.977 -7.543 -24.266 1 96.5 247 LEU A CA 1
ATOM 1850 C C . LEU A 1 247 ? -8.438 -8.555 -23.25 1 96.5 247 LEU A C 1
ATOM 1852 O O . LEU A 1 247 ? -8.438 -9.758 -23.516 1 96.5 247 LEU A O 1
ATOM 1856 N N . VAL A 1 248 ? -8.023 -8.078 -22.109 1 96.62 248 VAL A N 1
ATOM 1857 C CA . VAL A 1 248 ? -7.504 -8.977 -21.078 1 96.62 248 VAL A CA 1
ATOM 1858 C C . VAL A 1 248 ? -8.602 -9.93 -20.625 1 96.62 248 VAL A C 1
ATOM 1860 O O . VAL A 1 248 ? -8.344 -11.102 -20.344 1 96.62 248 VAL A O 1
ATOM 1863 N N . GLY A 1 249 ? -9.836 -9.445 -20.594 1 95 249 GLY A N 1
ATOM 1864 C CA . GLY A 1 249 ? -10.984 -10.242 -20.188 1 95 249 GLY A CA 1
ATOM 1865 C C . GLY A 1 249 ? -11.273 -11.391 -21.125 1 95 249 GLY A C 1
ATOM 1866 O O . GLY A 1 249 ? -11.969 -12.344 -20.766 1 95 249 GLY A O 1
ATOM 1867 N N . THR A 1 250 ? -10.727 -11.352 -22.328 1 94.75 250 THR A N 1
ATOM 1868 C CA . THR A 1 250 ? -10.984 -12.391 -23.328 1 94.75 250 THR A CA 1
ATOM 1869 C C . THR A 1 250 ? -10.031 -13.562 -23.141 1 94.75 250 THR A C 1
ATOM 1871 O O . THR A 1 250 ? -10.188 -14.602 -23.781 1 94.75 250 THR A O 1
ATOM 1874 N N . VAL A 1 251 ? -9.07 -13.414 -22.312 1 96.12 251 VAL A N 1
ATOM 1875 C CA . VAL A 1 251 ? -8.086 -14.477 -22.156 1 96.12 251 VAL A CA 1
ATOM 1876 C C . VAL A 1 251 ? -8.703 -15.648 -21.406 1 96.12 251 VAL A C 1
ATOM 1878 O O . VAL A 1 251 ? -9.219 -15.477 -20.297 1 96.12 251 VAL A O 1
ATOM 1881 N N . ASP A 1 252 ? -8.586 -16.766 -22 1 94.75 252 ASP A N 1
ATOM 1882 C CA . ASP A 1 252 ? -9.078 -17.969 -21.328 1 94.75 252 ASP A CA 1
ATOM 1883 C C . ASP A 1 252 ? -7.98 -18.625 -20.484 1 94.75 252 ASP A C 1
ATOM 1885 O O . ASP A 1 252 ? -6.793 -18.469 -20.781 1 94.75 252 ASP A O 1
ATOM 1889 N N . ASP A 1 253 ? -8.469 -19.406 -19.531 1 94.56 253 ASP A N 1
ATOM 1890 C CA . ASP A 1 253 ? -7.531 -20.094 -18.641 1 94.56 253 ASP A CA 1
ATOM 1891 C C . ASP A 1 253 ? -6.586 -21 -19.438 1 94.56 253 ASP A C 1
ATOM 1893 O O . ASP A 1 253 ? -5.375 -21 -19.188 1 94.56 253 ASP A O 1
ATOM 1897 N N . ASP A 1 254 ? -7.16 -21.719 -20.359 1 93.62 254 ASP A N 1
ATOM 1898 C CA . ASP A 1 254 ? -6.379 -22.672 -21.141 1 93.62 254 ASP A CA 1
ATOM 1899 C C . ASP A 1 254 ? -5.312 -21.969 -21.969 1 93.62 254 ASP A C 1
ATOM 1901 O O . ASP A 1 254 ? -4.211 -22.484 -22.156 1 93.62 254 ASP A O 1
ATOM 1905 N N . GLU A 1 255 ? -5.699 -20.844 -22.484 1 93.06 255 GLU A N 1
ATOM 1906 C CA . GLU A 1 255 ? -4.758 -20.062 -23.281 1 93.06 255 GLU A CA 1
ATOM 1907 C C . GLU A 1 255 ? -3.604 -19.547 -22.422 1 93.06 255 GLU A C 1
ATOM 1909 O O . GLU A 1 255 ? -2.455 -19.516 -22.875 1 93.06 255 GLU A O 1
ATOM 1914 N N . LEU A 1 256 ? -3.885 -19.188 -21.25 1 94.62 256 LEU A N 1
ATOM 1915 C CA . LEU A 1 256 ? -2.904 -18.609 -20.344 1 94.62 256 LEU A CA 1
ATOM 1916 C C . LEU A 1 256 ? -1.843 -19.625 -19.953 1 94.62 256 LEU A C 1
ATOM 1918 O O . LEU A 1 256 ? -0.704 -19.266 -19.656 1 94.62 256 LEU A O 1
ATOM 1922 N N . ILE A 1 257 ? -2.26 -20.922 -20 1 94.94 257 ILE A N 1
ATOM 1923 C CA . ILE A 1 257 ? -1.306 -21.922 -19.531 1 94.94 257 ILE A CA 1
ATOM 1924 C C . ILE A 1 257 ? -0.846 -22.781 -20.703 1 94.94 257 ILE A C 1
ATOM 1926 O O . ILE A 1 257 ? -0.208 -23.812 -20.5 1 94.94 257 ILE A O 1
ATOM 1930 N N . ASP A 1 258 ? -1.18 -22.375 -21.922 1 91.75 258 ASP A N 1
ATOM 1931 C CA . ASP A 1 258 ? -0.811 -23.141 -23.109 1 91.75 258 ASP A CA 1
ATOM 1932 C C . ASP A 1 258 ? 0.626 -22.844 -23.531 1 91.75 258 ASP A C 1
ATOM 1934 O O . ASP A 1 258 ? 0.913 -21.766 -24.047 1 91.75 258 ASP A O 1
ATOM 1938 N N . GLU A 1 259 ? 1.419 -23.812 -23.406 1 88.12 259 GLU A N 1
ATOM 1939 C CA . GLU A 1 259 ? 2.82 -23.656 -23.781 1 88.12 259 GLU A CA 1
ATOM 1940 C C . GLU A 1 259 ? 2.965 -23.422 -25.281 1 88.12 259 GLU A C 1
ATOM 1942 O O . GLU A 1 259 ? 3.934 -22.797 -25.734 1 88.12 259 GLU A O 1
ATOM 1947 N N . GLY A 1 260 ? 2.061 -23.953 -26.047 1 85.75 260 GLY A N 1
ATOM 1948 C CA . GLY A 1 260 ? 2.078 -23.766 -27.484 1 85.75 260 GLY A CA 1
ATOM 1949 C C . GLY A 1 260 ? 1.824 -22.328 -27.906 1 85.75 260 GLY A C 1
ATOM 1950 O O . GLY A 1 260 ? 2.336 -21.875 -28.922 1 85.75 260 GLY A O 1
ATOM 1951 N N . VAL A 1 261 ? 1.03 -21.625 -27.172 1 88.19 261 VAL A N 1
ATOM 1952 C CA . VAL A 1 261 ? 0.782 -20.203 -27.422 1 88.19 261 VAL A CA 1
ATOM 1953 C C . VAL A 1 261 ? 1.955 -19.375 -26.906 1 88.19 261 VAL A C 1
ATOM 1955 O O . VAL A 1 261 ? 2.613 -18.672 -27.688 1 88.19 261 VAL A O 1
ATOM 1958 N N . GLY A 1 262 ? 2.338 -19.578 -25.719 1 90.38 262 GLY A N 1
ATOM 1959 C CA . GLY A 1 262 ? 3.406 -18.812 -25.094 1 90.38 262 GLY A CA 1
ATOM 1960 C C . GLY A 1 262 ? 3.004 -17.406 -24.734 1 90.38 262 GLY A C 1
ATOM 1961 O O . GLY A 1 262 ? 1.964 -16.906 -25.188 1 90.38 262 GLY A O 1
ATOM 1962 N N . VAL A 1 263 ? 3.855 -16.719 -24.047 1 94.38 263 VAL A N 1
ATOM 1963 C CA . VAL A 1 263 ? 3.553 -15.391 -23.531 1 94.38 263 VAL A CA 1
ATOM 1964 C C . VAL A 1 263 ? 3.576 -14.367 -24.656 1 94.38 263 VAL A C 1
ATOM 1966 O O . VAL A 1 263 ? 2.684 -13.523 -24.766 1 94.38 263 VAL A O 1
ATOM 1969 N N . HIS A 1 264 ? 4.539 -14.445 -25.547 1 92.88 264 HIS A N 1
ATOM 1970 C CA . HIS A 1 264 ? 4.688 -13.461 -26.609 1 92.88 264 HIS A CA 1
ATOM 1971 C C . HIS A 1 264 ? 3.51 -13.523 -27.578 1 92.88 264 HIS A C 1
ATOM 1973 O O . HIS A 1 264 ? 2.957 -12.484 -27.953 1 92.88 264 HIS A O 1
ATOM 1979 N N . ALA A 1 265 ? 3.141 -14.727 -27.953 1 92.69 265 ALA A N 1
ATOM 1980 C CA . ALA A 1 265 ? 2.01 -14.898 -28.859 1 92.69 265 ALA A CA 1
ATOM 1981 C C . ALA A 1 265 ? 0.713 -14.414 -28.219 1 92.69 265 ALA A C 1
ATOM 1983 O O . ALA A 1 265 ? -0.144 -13.836 -28.891 1 92.69 265 ALA A O 1
ATOM 1984 N N . LEU A 1 266 ? 0.566 -14.688 -26.953 1 94.94 266 LEU A N 1
ATOM 1985 C CA . LEU A 1 266 ? -0.603 -14.203 -26.219 1 94.94 266 LEU A CA 1
ATOM 1986 C C . LEU A 1 266 ? -0.674 -12.68 -26.266 1 94.94 266 LEU A C 1
ATOM 1988 O O . LEU A 1 266 ? -1.724 -12.109 -26.578 1 94.94 266 LEU A O 1
ATOM 1992 N N . LEU A 1 267 ? 0.448 -12.016 -25.969 1 95.88 267 LEU A N 1
ATOM 1993 C CA . LEU A 1 267 ? 0.491 -10.562 -25.938 1 95.88 267 LEU A CA 1
ATOM 1994 C C . LEU A 1 267 ? 0.222 -9.984 -27.328 1 95.88 267 LEU A C 1
ATOM 1996 O O . LEU A 1 267 ? -0.47 -8.977 -27.469 1 95.88 267 LEU A O 1
ATOM 2000 N N . PHE A 1 268 ? 0.72 -10.656 -28.312 1 93.81 268 PHE A N 1
ATOM 2001 C CA . PHE A 1 268 ? 0.481 -10.227 -29.688 1 93.81 268 PHE A CA 1
ATOM 2002 C C . PHE A 1 268 ? -0.993 -10.359 -30.047 1 93.81 268 PHE A C 1
ATOM 2004 O O . PHE A 1 268 ? -1.589 -9.43 -30.594 1 93.81 268 PHE A O 1
ATOM 2011 N N . ARG A 1 269 ? -1.531 -11.461 -29.766 1 94.56 269 ARG A N 1
ATOM 2012 C CA . ARG A 1 269 ? -2.943 -11.688 -30.047 1 94.56 269 ARG A CA 1
ATOM 2013 C C . ARG A 1 269 ? -3.812 -10.609 -29.406 1 94.56 269 ARG A C 1
ATOM 2015 O O . ARG A 1 269 ? -4.75 -10.109 -30.031 1 94.56 269 ARG A O 1
ATOM 2022 N N . LEU A 1 270 ? -3.479 -10.234 -28.203 1 96.06 270 LEU A N 1
ATOM 2023 C CA . LEU A 1 270 ? -4.312 -9.312 -27.438 1 96.06 270 LEU A CA 1
ATOM 2024 C C . LEU A 1 270 ? -4.137 -7.883 -27.922 1 96.06 270 LEU A C 1
ATOM 2026 O O . LEU A 1 270 ? -5.113 -7.129 -28.016 1 96.06 270 LEU A O 1
ATOM 2030 N N . PHE A 1 271 ? -2.869 -7.504 -28.297 1 96.56 271 PHE A N 1
ATOM 2031 C CA . PHE A 1 271 ? -2.627 -6.066 -28.312 1 96.56 271 PHE A CA 1
ATOM 2032 C C . PHE A 1 271 ? -1.951 -5.637 -29.609 1 96.56 271 PHE A C 1
ATOM 2034 O O . PHE A 1 271 ? -1.575 -4.473 -29.75 1 96.56 271 PHE A O 1
ATOM 2041 N N . HIS A 1 272 ? -1.777 -6.457 -30.578 1 93.69 272 HIS A N 1
ATOM 2042 C CA . HIS A 1 272 ? -1.012 -6.109 -31.781 1 93.69 272 HIS A CA 1
ATOM 2043 C C . HIS A 1 272 ? -1.653 -4.945 -32.531 1 93.69 272 HIS A C 1
ATOM 2045 O O . HIS A 1 272 ? -0.952 -4.109 -33.094 1 93.69 272 HIS A O 1
ATOM 2051 N N . GLU A 1 273 ? -2.945 -4.848 -32.469 1 94.56 273 GLU A N 1
ATOM 2052 C CA . GLU A 1 273 ? -3.646 -3.789 -33.188 1 94.56 273 GLU A CA 1
ATOM 2053 C C . GLU A 1 273 ? -3.324 -2.418 -32.594 1 94.56 273 GLU A C 1
ATOM 2055 O O . GLU A 1 273 ? -3.498 -1.395 -33.281 1 94.56 273 GLU A O 1
ATOM 2060 N N . ARG A 1 274 ? -2.875 -2.453 -31.375 1 93.69 274 ARG A N 1
ATOM 2061 C CA . ARG A 1 274 ? -2.594 -1.188 -30.703 1 93.69 274 ARG A CA 1
ATOM 2062 C C . ARG A 1 274 ? -1.094 -0.997 -30.5 1 93.69 274 ARG A C 1
ATOM 2064 O O . ARG A 1 274 ? -0.668 -0.097 -29.781 1 93.69 274 ARG A O 1
ATOM 2071 N N . GLY A 1 275 ? -0.26 -1.873 -31.047 1 92.12 275 GLY A N 1
ATOM 2072 C CA . GLY A 1 275 ? 1.183 -1.689 -31.047 1 92.12 275 GLY A CA 1
ATOM 2073 C C . GLY A 1 275 ? 1.844 -2.062 -29.734 1 92.12 275 GLY A C 1
ATOM 2074 O O . GLY A 1 275 ? 2.619 -1.28 -29.188 1 92.12 275 GLY A O 1
ATOM 2075 N N . VAL A 1 276 ? 1.69 -3.281 -29.266 1 93.75 276 VAL A N 1
ATOM 2076 C CA . VAL A 1 276 ? 2.312 -3.738 -28.016 1 93.75 276 VAL A CA 1
ATOM 2077 C C . VAL A 1 276 ? 3.824 -3.838 -28.203 1 93.75 276 VAL A C 1
ATOM 2079 O O . VAL A 1 276 ? 4.297 -4.324 -29.234 1 93.75 276 VAL A O 1
ATOM 2082 N N . ARG A 1 277 ? 4.547 -3.244 -27.312 1 92.12 277 ARG A N 1
ATOM 2083 C CA . ARG A 1 277 ? 5.992 -3.412 -27.203 1 92.12 277 ARG A CA 1
ATOM 2084 C C . ARG A 1 277 ? 6.355 -4.328 -26.031 1 92.12 277 ARG A C 1
ATOM 2086 O O . ARG A 1 277 ? 5.844 -4.16 -24.922 1 92.12 277 ARG A O 1
ATOM 2093 N N . VAL A 1 278 ? 7.148 -5.328 -26.359 1 91.88 278 VAL A N 1
ATOM 2094 C CA . VAL A 1 278 ? 7.598 -6.25 -25.312 1 91.88 278 VAL A CA 1
ATOM 2095 C C . VAL A 1 278 ? 9.055 -5.961 -24.969 1 91.88 278 VAL A C 1
ATOM 2097 O O . VAL A 1 278 ? 9.828 -5.52 -25.812 1 91.88 278 VAL A O 1
ATOM 2100 N N . PHE A 1 279 ? 9.391 -6.234 -23.734 1 89.31 279 PHE A N 1
ATOM 2101 C CA . PHE A 1 279 ? 10.734 -5.965 -23.234 1 89.31 279 PHE A CA 1
ATOM 2102 C C . PHE A 1 279 ? 11.43 -7.258 -22.828 1 89.31 279 PHE A C 1
ATOM 2104 O O . PHE A 1 279 ? 10.875 -8.344 -23 1 89.31 279 PHE A O 1
ATOM 2111 N N . ASP A 1 280 ? 12.656 -7.062 -22.391 1 87.69 280 ASP A N 1
ATOM 2112 C CA . ASP A 1 280 ? 13.438 -8.234 -22.031 1 87.69 280 ASP A CA 1
ATOM 2113 C C . ASP A 1 280 ? 12.773 -9.008 -20.891 1 87.69 280 ASP A C 1
ATOM 2115 O O . ASP A 1 280 ? 12.289 -8.414 -19.922 1 87.69 280 ASP A O 1
ATOM 2119 N N . ALA A 1 281 ? 12.812 -10.258 -21.062 1 92.19 281 ALA A N 1
ATOM 2120 C CA . ALA A 1 281 ? 12.195 -11.133 -20.078 1 92.19 281 ALA A CA 1
ATOM 2121 C C . ALA A 1 281 ? 13.062 -11.242 -18.828 1 92.19 281 ALA A C 1
ATOM 2123 O O . ALA A 1 281 ? 14.273 -11.031 -18.891 1 92.19 281 ALA A O 1
ATOM 2124 N N . GLN A 1 282 ? 12.445 -11.469 -17.75 1 93.19 282 GLN A N 1
ATOM 2125 C CA . GLN A 1 282 ? 13.117 -11.727 -16.484 1 93.19 282 GLN A CA 1
ATOM 2126 C C . GLN A 1 282 ? 12.93 -13.18 -16.047 1 93.19 282 GLN A C 1
ATOM 2128 O O . GLN A 1 282 ? 11.805 -13.633 -15.836 1 93.19 282 GLN A O 1
ATOM 2133 N N . ASP A 1 283 ? 14.039 -13.836 -15.82 1 95.06 283 ASP A N 1
ATOM 2134 C CA . ASP A 1 283 ? 13.984 -15.25 -15.477 1 95.06 283 ASP A CA 1
ATOM 2135 C C . ASP A 1 283 ? 13.484 -15.453 -14.047 1 95.06 283 ASP A C 1
ATOM 2137 O O . ASP A 1 283 ? 13.852 -14.695 -13.148 1 95.06 283 ASP A O 1
ATOM 2141 N N . ILE A 1 284 ? 12.734 -16.5 -13.875 1 96.62 284 ILE A N 1
ATOM 2142 C CA . ILE A 1 284 ? 12.234 -16.906 -12.57 1 96.62 284 ILE A CA 1
ATOM 2143 C C . ILE A 1 284 ? 12.789 -18.281 -12.211 1 96.62 284 ILE A C 1
ATOM 2145 O O . ILE A 1 284 ? 12.727 -19.203 -13.016 1 96.62 284 ILE A O 1
ATOM 2149 N N . ARG A 1 285 ? 13.336 -18.391 -11.031 1 96.19 285 ARG A N 1
ATOM 2150 C CA . ARG A 1 285 ? 13.875 -19.656 -10.555 1 96.19 285 ARG A CA 1
ATOM 2151 C C . ARG A 1 285 ? 13.32 -20 -9.172 1 96.19 285 ARG A C 1
ATOM 2153 O O . ARG A 1 285 ? 13.133 -19.109 -8.336 1 96.19 285 ARG A O 1
ATOM 2160 N N . GLU A 1 286 ? 13.023 -21.234 -9.023 1 94.75 286 GLU A N 1
ATOM 2161 C CA . GLU A 1 286 ? 12.688 -21.719 -7.684 1 94.75 286 GLU A CA 1
ATOM 2162 C C . GLU A 1 286 ? 13.938 -21.938 -6.848 1 94.75 286 GLU A C 1
ATOM 2164 O O . GLU A 1 286 ? 14.867 -22.625 -7.281 1 94.75 286 GLU A O 1
ATOM 2169 N N . LYS A 1 287 ? 13.977 -21.297 -5.742 1 92.69 287 LYS A N 1
ATOM 2170 C CA . LYS A 1 287 ? 15.117 -21.453 -4.848 1 92.69 287 LYS A CA 1
ATOM 2171 C C . LYS A 1 287 ? 14.734 -21.125 -3.404 1 92.69 287 LYS A C 1
ATOM 2173 O O . LYS A 1 287 ? 14.156 -20.078 -3.127 1 92.69 287 LYS A O 1
ATOM 2178 N N . CYS A 1 288 ? 14.984 -22.109 -2.52 1 91.69 288 CYS A N 1
ATOM 2179 C CA . CYS A 1 288 ? 14.805 -21.844 -1.098 1 91.69 288 CYS A CA 1
ATOM 2180 C C . CYS A 1 288 ? 16.031 -21.125 -0.523 1 91.69 288 CYS A C 1
ATOM 2182 O O . CYS A 1 288 ? 17.156 -21.359 -0.962 1 91.69 288 CYS A O 1
ATOM 2184 N N . THR A 1 289 ? 15.82 -20.25 0.432 1 87.5 289 THR A N 1
ATOM 2185 C CA . THR A 1 289 ? 16.922 -19.484 1.006 1 87.5 289 THR A CA 1
ATOM 2186 C C . THR A 1 289 ? 17.234 -19.969 2.416 1 87.5 289 THR A C 1
ATOM 2188 O O . THR A 1 289 ? 17.938 -19.281 3.168 1 87.5 289 THR A O 1
ATOM 2191 N N . CYS A 1 290 ? 16.75 -21.109 2.779 1 88.81 290 CYS A N 1
ATOM 2192 C CA . CYS A 1 290 ? 17.031 -21.625 4.117 1 88.81 290 CYS A CA 1
ATOM 2193 C C . CYS A 1 290 ? 18.484 -22.047 4.25 1 88.81 290 CYS A C 1
ATOM 2195 O O . CYS A 1 290 ? 19.094 -22.484 3.279 1 88.81 290 CYS A O 1
ATOM 2197 N N . THR A 1 291 ? 19 -21.719 5.359 1 89.19 291 THR A N 1
ATOM 2198 C CA . THR A 1 291 ? 20.328 -22.172 5.746 1 89.19 291 THR A CA 1
ATOM 2199 C C . THR A 1 291 ? 20.297 -22.797 7.141 1 89.19 291 THR A C 1
ATOM 2201 O O . THR A 1 291 ? 19.359 -22.578 7.906 1 89.19 291 THR A O 1
ATOM 2204 N N . ARG A 1 292 ? 21.297 -23.578 7.371 1 89.5 292 ARG A N 1
ATOM 2205 C CA . ARG A 1 292 ? 21.391 -24.172 8.703 1 89.5 292 ARG A CA 1
ATOM 2206 C C . ARG A 1 292 ? 21.359 -23.094 9.781 1 89.5 292 ARG A C 1
ATOM 2208 O O . ARG A 1 292 ? 20.672 -23.25 10.797 1 89.5 292 ARG A O 1
ATOM 2215 N N . ASP A 1 293 ? 22.031 -21.984 9.477 1 87.94 293 ASP A N 1
ATOM 2216 C CA . ASP A 1 293 ? 22.094 -20.891 10.438 1 87.94 293 ASP A CA 1
ATOM 2217 C C . ASP A 1 293 ? 20.703 -20.281 10.656 1 87.94 293 ASP A C 1
ATOM 2219 O O . ASP A 1 293 ? 20.328 -19.984 11.797 1 87.94 293 ASP A O 1
ATOM 2223 N N . LYS A 1 294 ? 19.969 -20.078 9.547 1 87 294 LYS A N 1
ATOM 2224 C CA . LYS A 1 294 ? 18.625 -19.5 9.672 1 87 294 LYS A CA 1
ATOM 2225 C C . LYS A 1 294 ? 17.703 -20.438 10.438 1 87 294 LYS A C 1
ATOM 2227 O O . LYS A 1 294 ? 16.922 -19.984 11.281 1 87 294 LYS A O 1
ATOM 2232 N N . VAL A 1 295 ? 17.828 -21.688 10.188 1 86.12 295 VAL A N 1
ATOM 2233 C CA . VAL A 1 295 ? 16.984 -22.672 10.844 1 86.12 295 VAL A CA 1
ATOM 2234 C C . VAL A 1 295 ? 17.359 -22.781 12.328 1 86.12 295 VAL A C 1
ATOM 2236 O O . VAL A 1 295 ? 16.484 -22.891 13.188 1 86.12 295 VAL A O 1
ATOM 2239 N N . ALA A 1 296 ? 18.578 -22.672 12.633 1 84.62 296 ALA A N 1
ATOM 2240 C CA . ALA A 1 296 ? 19.047 -22.672 14.016 1 84.62 296 ALA A CA 1
ATOM 2241 C C . ALA A 1 296 ? 18.5 -21.469 14.781 1 84.62 296 ALA A C 1
ATOM 2243 O O . ALA A 1 296 ? 18.156 -21.562 15.961 1 84.62 296 ALA A O 1
ATOM 2244 N N . GLY A 1 297 ? 18.438 -20.406 14.055 1 83.94 297 GLY A N 1
ATOM 2245 C CA . GLY A 1 297 ? 17.859 -19.203 14.664 1 83.94 297 GLY A CA 1
ATOM 2246 C C . GLY A 1 297 ? 16.422 -19.391 15.094 1 83.94 297 GLY A C 1
ATOM 2247 O O . GLY A 1 297 ? 16.016 -18.938 16.156 1 83.94 297 GLY A O 1
ATOM 2248 N N . VAL A 1 298 ? 15.688 -20.047 14.312 1 80.56 298 VAL A N 1
ATOM 2249 C CA . VAL A 1 298 ? 14.297 -20.328 14.633 1 80.56 298 VAL A CA 1
ATOM 2250 C C . VAL A 1 298 ? 14.227 -21.25 15.859 1 80.56 298 VAL A C 1
ATOM 2252 O O . VAL A 1 298 ? 13.391 -21.047 16.734 1 80.56 298 VAL A O 1
ATOM 2255 N N . LEU A 1 299 ? 15.117 -22.172 15.938 1 79.75 299 LEU A N 1
ATOM 2256 C CA . LEU A 1 299 ? 15.172 -23.109 17.047 1 79.75 299 LEU A CA 1
ATOM 2257 C C . LEU A 1 299 ? 15.453 -22.391 18.359 1 79.75 299 LEU A C 1
ATOM 2259 O O . LEU A 1 299 ? 14.898 -22.75 19.406 1 79.75 299 LEU A O 1
ATOM 2263 N N . ALA A 1 300 ? 16.234 -21.391 18.203 1 80.5 300 ALA A N 1
ATOM 2264 C CA . ALA A 1 300 ? 16.625 -20.625 19.391 1 80.5 300 ALA A CA 1
ATOM 2265 C C . ALA A 1 300 ? 15.438 -19.844 19.938 1 80.5 300 ALA A C 1
ATOM 2267 O O . ALA A 1 300 ? 15.422 -19.484 21.125 1 80.5 300 ALA A O 1
ATOM 2268 N N . SER A 1 301 ? 14.484 -19.594 19 1 79.88 301 SER A N 1
ATOM 2269 C CA . SER A 1 301 ? 13.344 -18.781 19.422 1 79.88 301 SER A CA 1
ATOM 2270 C C . SER A 1 301 ? 12.25 -19.656 20.031 1 79.88 301 SER A C 1
ATOM 2272 O O . SER A 1 301 ? 11.297 -19.156 20.625 1 79.88 301 SER A O 1
ATOM 2274 N N . LEU A 1 302 ? 12.398 -20.938 19.984 1 78 302 LEU A N 1
ATOM 2275 C CA . LEU A 1 302 ? 11.383 -21.859 20.484 1 78 302 LEU A CA 1
ATOM 2276 C C . LEU A 1 302 ? 11.516 -22.062 21.984 1 78 302 LEU A C 1
ATOM 2278 O O . LEU A 1 302 ? 12.617 -21.953 22.531 1 78 302 LEU A O 1
ATOM 2282 N N . SER A 1 303 ? 10.422 -22.203 22.562 1 79.62 303 SER A N 1
ATOM 2283 C CA . SER A 1 303 ? 10.43 -22.484 23.984 1 79.62 303 SER A CA 1
ATOM 2284 C C . SER A 1 303 ? 11.094 -23.828 24.281 1 79.62 303 SER A C 1
ATOM 2286 O O . SER A 1 303 ? 11.203 -24.672 23.391 1 79.62 303 SER A O 1
ATOM 2288 N N . ASP A 1 304 ? 11.508 -23.938 25.531 1 76.94 304 ASP A N 1
ATOM 2289 C CA . ASP A 1 304 ? 12.102 -25.203 25.969 1 76.94 304 ASP A CA 1
ATOM 2290 C C . ASP A 1 304 ? 11.125 -26.359 25.781 1 76.94 304 ASP A C 1
ATOM 2292 O O . ASP A 1 304 ? 11.531 -27.469 25.438 1 76.94 304 ASP A O 1
ATOM 2296 N N . GLU A 1 305 ? 9.953 -26 25.984 1 79.38 305 GLU A N 1
ATOM 2297 C CA . GLU A 1 305 ? 8.922 -27.016 25.828 1 79.38 305 GLU A CA 1
ATOM 2298 C C . GLU A 1 305 ? 8.805 -27.469 24.375 1 79.38 305 GLU A C 1
ATOM 2300 O O . GLU A 1 305 ? 8.734 -28.672 24.094 1 79.38 305 GLU A O 1
ATOM 2305 N N . ASP A 1 306 ? 8.922 -26.562 23.5 1 76.5 306 ASP A N 1
ATOM 2306 C CA . ASP A 1 306 ? 8.812 -26.859 22.078 1 76.5 306 ASP A CA 1
ATOM 2307 C C . ASP A 1 306 ? 10.023 -27.656 21.594 1 76.5 306 ASP A C 1
ATOM 2309 O O . ASP A 1 306 ? 9.891 -28.578 20.781 1 76.5 306 ASP A O 1
ATOM 2313 N N . VAL A 1 307 ? 11.102 -27.375 22.203 1 77.38 307 VAL A N 1
ATOM 2314 C CA . VAL A 1 307 ? 12.336 -28.047 21.828 1 77.38 307 VAL A CA 1
ATOM 2315 C C . VAL A 1 307 ? 12.305 -29.5 22.312 1 77.38 307 VAL A C 1
ATOM 2317 O O . VAL A 1 307 ? 12.695 -30.406 21.578 1 77.38 307 VAL A O 1
ATOM 2320 N N . ALA A 1 308 ? 11.836 -29.641 23.469 1 77.38 308 ALA A N 1
ATOM 2321 C CA . ALA A 1 308 ? 11.742 -30.984 24.047 1 77.38 308 ALA A CA 1
ATOM 2322 C C . ALA A 1 308 ? 10.805 -31.859 23.219 1 77.38 308 ALA A C 1
ATOM 2324 O O . ALA A 1 308 ? 11.102 -33.031 22.969 1 77.38 308 ALA A O 1
ATOM 2325 N N . GLU A 1 309 ? 9.781 -31.234 22.766 1 75.62 309 GLU A N 1
ATOM 2326 C CA . GLU A 1 309 ? 8.805 -31.969 21.969 1 75.62 309 GLU A CA 1
ATOM 2327 C C . GLU A 1 309 ? 9.383 -32.344 20.609 1 75.62 309 GLU A C 1
ATOM 2329 O O . GLU A 1 309 ? 9.031 -33.406 20.047 1 75.62 309 GLU A O 1
ATOM 2334 N N . ALA A 1 310 ? 10.297 -31.531 20.25 1 74.19 310 ALA A N 1
ATOM 2335 C CA . ALA A 1 310 ? 10.883 -31.75 18.922 1 74.19 310 ALA A CA 1
ATOM 2336 C C . ALA A 1 310 ? 12.07 -32.688 19 1 74.19 310 ALA A C 1
ATOM 2338 O O . ALA A 1 310 ? 12.555 -33.188 17.969 1 74.19 310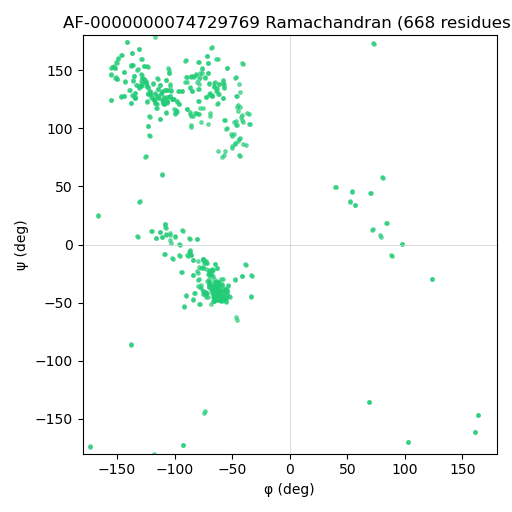 ALA A O 1
ATOM 2339 N N . THR A 1 311 ? 12.469 -32.969 20.266 1 77.31 311 THR A N 1
ATOM 2340 C CA . THR A 1 311 ? 13.648 -33.812 20.453 1 77.31 311 THR A CA 1
ATOM 2341 C C . THR A 1 311 ? 13.273 -35.281 20.438 1 77.31 311 THR A C 1
ATOM 2343 O O . THR A 1 311 ? 12.367 -35.719 21.156 1 77.31 311 THR A O 1
ATOM 2346 N N . ARG A 1 312 ? 13.727 -35.969 19.469 1 77.62 312 ARG A N 1
ATOM 2347 C CA . ARG A 1 312 ? 13.594 -37.438 19.391 1 77.62 312 ARG A CA 1
ATOM 2348 C C . ARG A 1 312 ? 14.961 -38.094 19.266 1 77.62 312 ARG A C 1
ATOM 2350 O O . ARG A 1 312 ? 15.742 -37.75 18.375 1 77.62 312 ARG A O 1
ATOM 2357 N N . ASP A 1 313 ? 15.203 -39.094 20.141 1 80.81 313 ASP A N 1
ATOM 2358 C CA . ASP A 1 313 ? 16.453 -39.875 20.141 1 80.81 313 ASP A CA 1
ATOM 2359 C C . ASP A 1 313 ? 17.656 -38.938 20.188 1 80.81 313 ASP A C 1
ATOM 2361 O O . ASP A 1 313 ? 18.625 -39.125 19.438 1 80.81 313 ASP A O 1
ATOM 2365 N N . GLY A 1 314 ? 17.516 -37.906 20.906 1 78.75 314 GLY A N 1
ATOM 2366 C CA . GLY A 1 314 ? 18.625 -36.969 21.156 1 78.75 314 GLY A CA 1
ATOM 2367 C C . GLY A 1 314 ? 18.875 -36.031 20 1 78.75 314 GLY A C 1
ATOM 2368 O O . GLY A 1 314 ? 19.922 -35.375 19.953 1 78.75 314 GLY A O 1
ATOM 2369 N N . LYS A 1 315 ? 18.016 -36.062 19.047 1 87.25 315 LYS A N 1
ATOM 2370 C CA . LYS A 1 315 ? 18.172 -35.188 17.906 1 87.25 315 LYS A CA 1
ATOM 2371 C C . LYS A 1 315 ? 16.922 -34.344 17.672 1 87.25 315 LYS A C 1
ATOM 2373 O O . LYS A 1 315 ? 15.805 -34.812 17.938 1 87.25 315 LYS A O 1
ATOM 2378 N N . ILE A 1 316 ? 17.203 -33.094 17.344 1 85.56 316 ILE A N 1
ATOM 2379 C CA . ILE A 1 316 ? 16.109 -32.219 16.938 1 85.56 316 ILE A CA 1
ATOM 2380 C C . ILE A 1 316 ? 16.094 -32.125 15.406 1 85.56 316 ILE A C 1
ATOM 2382 O O . ILE A 1 316 ? 17.109 -31.75 14.789 1 85.56 316 ILE A O 1
ATOM 2386 N N . THR A 1 317 ? 15.023 -32.594 14.867 1 85.94 317 THR A N 1
ATOM 2387 C CA . THR A 1 317 ? 14.898 -32.531 13.414 1 85.94 317 THR A CA 1
ATOM 2388 C C . THR A 1 317 ? 13.891 -31.453 13.008 1 85.94 317 THR A C 1
ATOM 2390 O O . THR A 1 317 ? 12.758 -31.438 13.508 1 85.94 317 THR A O 1
ATOM 2393 N N . ILE A 1 318 ? 14.398 -30.516 12.172 1 84.31 318 ILE A N 1
ATOM 2394 C CA . ILE A 1 318 ? 13.523 -29.484 11.648 1 84.31 318 ILE A CA 1
ATOM 2395 C C . ILE A 1 318 ? 13.453 -29.578 10.125 1 84.31 318 ILE A C 1
ATOM 2397 O O . ILE A 1 318 ? 14.477 -29.672 9.453 1 84.31 318 ILE A O 1
ATOM 2401 N N . THR A 1 319 ? 12.273 -29.688 9.594 1 86.44 319 THR A N 1
ATOM 2402 C CA . THR A 1 319 ? 12.07 -29.719 8.148 1 86.44 319 THR A CA 1
ATOM 2403 C C . THR A 1 319 ? 11.609 -28.359 7.641 1 86.44 319 THR A C 1
ATOM 2405 O O . THR A 1 319 ? 10.641 -27.781 8.156 1 86.44 319 THR A O 1
ATOM 2408 N N . CYS A 1 320 ? 12.312 -27.828 6.688 1 88 320 CYS A N 1
ATOM 2409 C CA . CYS A 1 320 ? 11.906 -26.562 6.098 1 88 320 CYS A CA 1
ATOM 2410 C C . CYS A 1 320 ? 10.531 -26.672 5.441 1 88 320 CYS A C 1
ATOM 2412 O O . CYS A 1 320 ? 10.336 -27.516 4.559 1 88 320 CYS A O 1
ATOM 2414 N N . GLU A 1 321 ? 9.711 -25.844 5.73 1 84.88 321 GLU A N 1
ATOM 2415 C CA . GLU A 1 321 ? 8.352 -25.906 5.219 1 84.88 321 GLU A CA 1
ATOM 2416 C C . GLU A 1 321 ? 8.297 -25.547 3.736 1 84.88 321 GLU A C 1
ATOM 2418 O O . GLU A 1 321 ? 7.363 -25.938 3.031 1 84.88 321 GLU A O 1
ATOM 2423 N N . PHE A 1 322 ? 9.336 -24.953 3.252 1 86.31 322 PHE A N 1
ATOM 2424 C CA . PHE A 1 322 ? 9.344 -24.531 1.856 1 86.31 322 PHE A CA 1
ATOM 2425 C C . PHE A 1 322 ? 9.938 -25.609 0.962 1 86.31 322 PHE A C 1
ATOM 2427 O O . PHE A 1 322 ? 9.312 -26.031 -0.013 1 86.31 322 PHE A O 1
ATOM 2434 N N . CYS A 1 323 ? 11.141 -26.031 1.335 1 89.75 323 CYS A N 1
ATOM 2435 C CA . CYS A 1 323 ? 11.867 -26.906 0.413 1 89.75 323 CYS A CA 1
ATOM 2436 C C . CYS A 1 323 ? 11.922 -28.328 0.943 1 89.75 323 CYS A C 1
ATOM 2438 O O . CYS A 1 323 ? 12.414 -29.234 0.26 1 89.75 323 CYS A O 1
ATOM 2440 N N . SER A 1 324 ? 11.492 -28.562 2.168 1 87.56 324 SER A N 1
ATOM 2441 C CA . SER A 1 324 ? 11.391 -29.875 2.799 1 87.56 324 SER A CA 1
ATOM 2442 C C . SER A 1 324 ? 12.766 -30.438 3.131 1 87.56 324 SER A C 1
ATOM 2444 O O . SER A 1 324 ? 12.906 -31.641 3.389 1 87.56 324 SER A O 1
ATOM 2446 N N . THR A 1 325 ? 13.797 -29.547 3.045 1 88.62 325 THR A N 1
ATOM 2447 C CA . THR A 1 325 ? 15.109 -29.984 3.5 1 88.62 325 THR A CA 1
ATOM 2448 C C . THR A 1 325 ? 15.094 -30.297 4.996 1 88.62 325 THR A C 1
ATOM 2450 O O . THR A 1 325 ? 14.5 -29.547 5.781 1 88.62 325 THR A O 1
ATOM 2453 N N . VAL A 1 326 ? 15.641 -31.344 5.434 1 89.38 326 VAL A N 1
ATOM 2454 C CA . VAL A 1 326 ? 15.664 -31.766 6.832 1 89.38 326 VAL A CA 1
ATOM 2455 C C . VAL A 1 326 ? 17 -31.359 7.465 1 89.38 326 VAL A C 1
ATOM 2457 O O . VAL A 1 326 ? 18.062 -31.672 6.938 1 89.38 326 VAL A O 1
ATOM 2460 N N . TYR A 1 327 ? 16.891 -30.594 8.523 1 88.81 327 TYR A N 1
ATOM 2461 C CA . TYR A 1 327 ? 18.047 -30.203 9.312 1 88.81 327 TYR A CA 1
ATOM 2462 C C . TYR A 1 327 ? 18.062 -30.922 10.656 1 88.81 327 TYR A C 1
ATOM 2464 O O . TYR A 1 327 ? 17.031 -30.969 11.352 1 88.81 327 TYR A O 1
ATOM 2472 N N . GLU A 1 328 ? 19.172 -31.438 10.984 1 90.44 328 GLU A N 1
ATOM 2473 C CA . GLU A 1 328 ? 19.312 -32.125 12.266 1 90.44 328 GLU A CA 1
ATOM 2474 C C . GLU A 1 328 ? 20.219 -31.344 13.211 1 90.44 328 GLU A C 1
ATOM 2476 O O . GLU A 1 328 ? 21.281 -30.844 12.797 1 90.44 328 GLU A O 1
ATOM 2481 N N . PHE A 1 329 ? 19.672 -31.219 14.406 1 87.19 329 PHE A N 1
ATOM 2482 C CA . PHE A 1 329 ? 20.422 -30.516 15.43 1 87.19 329 PHE A CA 1
ATOM 2483 C C . PHE A 1 329 ? 20.562 -31.359 16.688 1 87.19 329 PHE A C 1
ATOM 2485 O O . PHE A 1 329 ? 19.734 -32.25 16.938 1 87.19 329 PHE A O 1
ATOM 2492 N N . ALA A 1 330 ? 21.656 -31 17.359 1 83.5 330 ALA A N 1
ATOM 2493 C CA . ALA A 1 330 ? 21.812 -31.562 18.703 1 83.5 330 ALA A CA 1
ATOM 2494 C C . ALA A 1 330 ? 21.078 -30.719 19.75 1 83.5 330 ALA A C 1
ATOM 2496 O O . ALA A 1 330 ? 20.891 -29.516 19.547 1 83.5 330 ALA A O 1
ATOM 2497 N N . PRO A 1 331 ? 20.5 -31.359 20.766 1 73.94 331 PRO A N 1
ATOM 2498 C CA . PRO A 1 331 ? 19.797 -30.609 21.797 1 73.94 331 PRO A CA 1
ATOM 2499 C C . PRO A 1 331 ? 20.594 -29.422 22.312 1 73.94 331 PRO A C 1
ATOM 2501 O O . PRO A 1 331 ? 20.016 -28.391 22.672 1 73.94 331 PRO A O 1
ATOM 2504 N N . GLY A 1 332 ? 21.844 -29.438 22.328 1 71 332 GLY A N 1
ATOM 2505 C CA . GLY A 1 332 ? 22.656 -28.328 22.797 1 71 332 GLY A CA 1
ATOM 2506 C C . GLY A 1 332 ? 22.719 -27.172 21.797 1 71 332 GLY A C 1
ATOM 2507 O O . GLY A 1 332 ? 23.109 -26.062 22.156 1 71 332 GLY A O 1
ATOM 2508 N N . ASP A 1 333 ? 22.281 -27.391 20.578 1 69.62 333 ASP A N 1
ATOM 2509 C CA . ASP A 1 333 ? 22.375 -26.391 19.516 1 69.62 333 ASP A CA 1
ATOM 2510 C C . ASP A 1 333 ? 21.266 -25.344 19.641 1 69.62 333 ASP A C 1
ATOM 2512 O O . ASP A 1 333 ? 21.391 -24.25 19.109 1 69.62 333 ASP A O 1
ATOM 2516 N N . ALA A 1 334 ? 20.125 -25.625 20.141 1 62.75 334 ALA A N 1
ATOM 2517 C CA . ALA A 1 334 ? 18.969 -24.734 20.25 1 62.75 334 ALA A CA 1
ATOM 2518 C C . ALA A 1 334 ? 19.25 -23.594 21.234 1 62.75 334 ALA A C 1
ATOM 2520 O O . ALA A 1 334 ? 18.547 -22.578 21.219 1 62.75 334 ALA A O 1
ATOM 2521 N N . LYS A 1 335 ? 20.203 -23.734 22.172 1 60.66 335 LYS A N 1
ATOM 2522 C CA . LYS A 1 335 ? 20.375 -22.734 23.219 1 60.66 335 LYS A CA 1
ATOM 2523 C C . LYS A 1 335 ? 21.594 -21.859 22.938 1 60.66 335 LYS A C 1
ATOM 2525 O O . LYS A 1 335 ? 21.891 -20.938 23.703 1 60.66 335 LYS A O 1
ATOM 2530 N N . THR A 1 336 ? 22.25 -22.062 21.797 1 49.28 336 THR A N 1
ATOM 2531 C CA . THR A 1 336 ? 23.406 -21.172 21.672 1 49.28 336 THR A CA 1
ATOM 2532 C C . THR A 1 336 ? 23.062 -19.969 20.797 1 49.28 336 THR A C 1
ATOM 2534 O O . THR A 1 336 ? 22.391 -20.109 19.766 1 49.28 336 THR A O 1
ATOM 2537 N N . MET B 1 1 ? -0.844 33.844 -53.969 1 25.92 1 MET B N 1
ATOM 2538 C CA . MET B 1 1 ? -0.598 32.625 -53.219 1 25.92 1 MET B CA 1
ATOM 2539 C C . MET B 1 1 ? -0.493 32.906 -51.75 1 25.92 1 MET B C 1
ATOM 2541 O O . MET B 1 1 ? 0.517 33.406 -51.281 1 25.92 1 MET B O 1
ATOM 2545 N N . THR B 1 2 ? -1.534 33.188 -51.031 1 26.64 2 THR B N 1
ATOM 2546 C CA . THR B 1 2 ? -1.628 33.781 -49.688 1 26.64 2 THR B CA 1
ATOM 2547 C C . THR B 1 2 ? -1.31 32.75 -48.625 1 26.64 2 THR B C 1
ATOM 2549 O O . THR B 1 2 ? -1.893 31.656 -48.625 1 26.64 2 THR B O 1
ATOM 2552 N N . ASP B 1 3 ? -0.131 32.812 -48 1 27.3 3 ASP B N 1
ATOM 2553 C CA . ASP B 1 3 ? 0.504 32 -46.969 1 27.3 3 ASP B CA 1
ATOM 2554 C C . ASP B 1 3 ? -0.38 31.922 -45.719 1 27.3 3 ASP B C 1
ATOM 2556 O O . ASP B 1 3 ? -0.628 32.938 -45.062 1 27.3 3 ASP B O 1
ATOM 2560 N N . ILE B 1 4 ? -1.386 31.109 -45.656 1 30.39 4 ILE B N 1
ATOM 2561 C CA . ILE B 1 4 ? -2.275 30.969 -44.5 1 30.39 4 ILE B CA 1
ATOM 2562 C C . ILE B 1 4 ? -1.48 30.484 -43.312 1 30.39 4 ILE B C 1
ATOM 2564 O O . ILE B 1 4 ? -1.041 29.344 -43.25 1 30.39 4 ILE B O 1
ATOM 2568 N N . ARG B 1 5 ? -0.754 31.422 -42.625 1 30.06 5 ARG B N 1
ATOM 2569 C CA . ARG B 1 5 ? -0.016 31.234 -41.375 1 30.06 5 ARG B CA 1
ATOM 2570 C C . ARG B 1 5 ? -0.871 30.516 -40.344 1 30.06 5 ARG B C 1
ATOM 2572 O O . ARG B 1 5 ? -1.936 31.016 -39.938 1 30.06 5 ARG B O 1
ATOM 2579 N N . SER B 1 6 ? -0.912 29.141 -40.312 1 29.62 6 SER B N 1
ATOM 2580 C CA . SER B 1 6 ? -1.621 28.281 -39.344 1 29.62 6 SER B CA 1
ATOM 2581 C C . SER B 1 6 ? -1.314 28.672 -37.906 1 29.62 6 SER B C 1
ATOM 2583 O O . SER B 1 6 ? -0.151 28.719 -37.5 1 29.62 6 SER B O 1
ATOM 2585 N N . THR B 1 7 ? -2.117 29.5 -37.344 1 28.78 7 THR B N 1
ATOM 2586 C CA . THR B 1 7 ? -2 29.938 -35.938 1 28.78 7 THR B CA 1
ATOM 2587 C C . THR B 1 7 ? -1.811 28.75 -35.031 1 28.78 7 THR B C 1
ATOM 2589 O O . THR B 1 7 ? -2.605 27.797 -35.031 1 28.78 7 THR B O 1
ATOM 2592 N N . PRO B 1 8 ? -0.605 28.578 -34.562 1 29.53 8 PRO B N 1
ATOM 2593 C CA . PRO B 1 8 ? -0.206 27.453 -33.719 1 29.53 8 PRO B CA 1
ATOM 2594 C C . PRO B 1 8 ? -1.232 27.156 -32.625 1 29.53 8 PRO B C 1
ATOM 2596 O O . PRO B 1 8 ? -2.01 28.031 -32.25 1 29.53 8 PRO B O 1
ATOM 2599 N N . ALA B 1 9 ? -1.524 25.953 -32.375 1 32.44 9 ALA B N 1
ATOM 2600 C CA . ALA B 1 9 ? -2.484 25.359 -31.453 1 32.44 9 ALA B CA 1
ATOM 2601 C C . ALA B 1 9 ? -2.49 26.078 -30.109 1 32.44 9 ALA B C 1
ATOM 2603 O O . ALA B 1 9 ? -1.435 26.453 -29.594 1 32.44 9 ALA B O 1
ATOM 2604 N N . GLY B 1 10 ? -3.49 26.797 -29.672 1 27.64 10 GLY B N 1
ATOM 2605 C CA . GLY B 1 10 ? -3.783 27.734 -28.594 1 27.64 10 GLY B CA 1
ATOM 2606 C C . GLY B 1 10 ? -3.311 27.234 -27.234 1 27.64 10 GLY B C 1
ATOM 2607 O O . GLY B 1 10 ? -3.717 26.172 -26.781 1 27.64 10 GLY B O 1
ATOM 2608 N N . SER B 1 11 ? -2.096 27.469 -26.812 1 30.48 11 SER B N 1
ATOM 2609 C CA . SER B 1 11 ? -1.623 27.375 -25.438 1 30.48 11 SER B CA 1
ATOM 2610 C C . SER B 1 11 ? -2.621 27.984 -24.469 1 30.48 11 SER B C 1
ATOM 2612 O O . SER B 1 11 ? -2.91 29.188 -24.547 1 30.48 11 SER B O 1
ATOM 2614 N N . ILE B 1 12 ? -3.744 27.266 -24.172 1 33.28 12 ILE B N 1
ATOM 2615 C CA . ILE B 1 12 ? -4.582 27.906 -23.156 1 33.28 12 ILE B CA 1
ATOM 2616 C C . ILE B 1 12 ? -3.705 28.484 -22.047 1 33.28 12 ILE B C 1
ATOM 2618 O O . ILE B 1 12 ? -2.83 27.797 -21.516 1 33.28 12 ILE B O 1
ATOM 2622 N N . PRO B 1 13 ? -3.576 29.703 -21.984 1 35.56 13 PRO B N 1
ATOM 2623 C CA . PRO B 1 13 ? -2.811 30.328 -20.891 1 35.56 13 PRO B CA 1
ATOM 2624 C C . PRO B 1 13 ? -3.115 29.703 -19.531 1 35.56 13 PRO B C 1
ATOM 2626 O O . PRO B 1 13 ? -4.234 29.234 -19.297 1 35.56 13 PRO B O 1
ATOM 2629 N N . PRO B 1 14 ? -2.15 29.078 -18.797 1 38.72 14 PRO B N 1
ATOM 2630 C CA . PRO B 1 14 ? -2.406 28.547 -17.453 1 38.72 14 PRO B CA 1
ATOM 2631 C C . PRO B 1 14 ? -3.326 29.453 -16.625 1 38.72 14 PRO B C 1
ATOM 2633 O O . PRO B 1 14 ? -3.111 30.656 -16.562 1 38.72 14 PRO B O 1
ATOM 2636 N N . VAL B 1 15 ? -4.574 29.344 -16.719 1 37.25 15 VAL B N 1
ATOM 2637 C CA . VAL B 1 15 ? -5.422 30.141 -15.82 1 37.25 15 VAL B CA 1
ATOM 2638 C C . VAL B 1 15 ? -4.871 30.078 -14.398 1 37.25 15 VAL B C 1
ATOM 2640 O O . VAL B 1 15 ? -4.656 29 -13.852 1 37.25 15 VAL B O 1
ATOM 2643 N N . ASN B 1 16 ? -3.943 31 -13.984 1 45.91 16 ASN B N 1
ATOM 2644 C CA . ASN B 1 16 ? -3.461 31.188 -12.625 1 45.91 16 ASN B CA 1
ATOM 2645 C C . ASN B 1 16 ? -4.613 31.312 -11.633 1 45.91 16 ASN B C 1
ATOM 2647 O O . ASN B 1 16 ? -5.309 32.312 -11.609 1 45.91 16 ASN B O 1
ATOM 2651 N N . PRO B 1 17 ? -5.141 30.141 -11.156 1 52.75 17 PRO B N 1
ATOM 2652 C CA . PRO B 1 17 ? -6.242 30.297 -10.203 1 52.75 17 PRO B CA 1
ATOM 2653 C C . PRO B 1 17 ? -5.941 31.328 -9.117 1 52.75 17 PRO B C 1
ATOM 2655 O O . PRO B 1 17 ? -4.777 31.656 -8.883 1 52.75 17 PRO B O 1
ATOM 2658 N N . ALA B 1 18 ? -6.98 32.094 -8.688 1 54.66 18 ALA B N 1
ATOM 2659 C CA . ALA B 1 18 ? -6.875 33.062 -7.602 1 54.66 18 ALA B CA 1
ATOM 2660 C C . ALA B 1 18 ? -6.156 32.438 -6.398 1 54.66 18 ALA B C 1
ATOM 2662 O O . ALA B 1 18 ? -6.305 31.266 -6.113 1 54.66 18 ALA B O 1
ATOM 2663 N N . PRO B 1 19 ? -5.113 33.188 -5.945 1 62.59 19 PRO B N 1
ATOM 2664 C CA . PRO B 1 19 ? -4.391 32.688 -4.77 1 62.59 19 PRO B CA 1
ATOM 2665 C C . PRO B 1 19 ? -5.328 32.219 -3.664 1 62.59 19 PRO B C 1
ATOM 2667 O O . PRO B 1 19 ? -6.398 32.812 -3.461 1 62.59 19 PRO B O 1
ATOM 2670 N N . VAL B 1 20 ? -5.199 30.938 -3.381 1 66.19 20 VAL B N 1
ATOM 2671 C CA . VAL B 1 20 ? -6.062 30.344 -2.361 1 66.19 20 VAL B CA 1
ATOM 2672 C C . VAL B 1 20 ? -5.508 30.656 -0.974 1 66.19 20 VAL B C 1
ATOM 2674 O O . VAL B 1 20 ? -4.312 30.906 -0.817 1 66.19 20 VAL B O 1
ATOM 2677 N N . GLY B 1 21 ? -6.465 30.953 -0.072 1 80.69 21 GLY B N 1
ATOM 2678 C CA . GLY B 1 21 ? -6.152 31.25 1.317 1 80.69 21 GLY B CA 1
ATOM 2679 C C . GLY B 1 21 ? -5.773 30.031 2.121 1 80.69 21 GLY B C 1
ATOM 2680 O O . GLY B 1 21 ? -5.043 29.156 1.634 1 80.69 21 GLY B O 1
ATOM 2681 N N . LEU B 1 22 ? -6.121 30 3.322 1 92.38 22 LEU B N 1
ATOM 2682 C CA . LEU B 1 22 ? -5.902 28.938 4.297 1 92.38 22 LEU B CA 1
ATOM 2683 C C . LEU B 1 22 ? -6.859 27.766 4.059 1 92.38 22 LEU B C 1
ATOM 2685 O O . LEU B 1 22 ? -7.938 27.953 3.488 1 92.38 22 LEU B O 1
ATOM 2689 N N . ASP B 1 23 ? -6.418 26.547 4.355 1 97.25 23 ASP B N 1
ATOM 2690 C CA . ASP B 1 23 ? -7.266 25.359 4.43 1 97.25 23 ASP B CA 1
ATOM 2691 C C . ASP B 1 23 ? -7.762 24.953 3.047 1 97.25 23 ASP B C 1
ATOM 2693 O O . ASP B 1 23 ? -8.953 24.688 2.859 1 97.25 23 ASP B O 1
ATOM 2697 N N . ALA B 1 24 ? -6.84 24.984 2.102 1 96.25 24 ALA B N 1
ATOM 2698 C CA . ALA B 1 24 ? -7.109 24.5 0.75 1 96.25 24 ALA B CA 1
ATOM 2699 C C . ALA B 1 24 ? -5.879 23.812 0.154 1 96.25 24 ALA B C 1
ATOM 2701 O O . ALA B 1 24 ? -4.781 24.375 0.174 1 96.25 24 ALA B O 1
ATOM 2702 N N . VAL B 1 25 ? -6.082 22.625 -0.31 1 96.62 25 VAL B N 1
ATOM 2703 C CA . VAL B 1 25 ? -4.992 21.891 -0.955 1 96.62 25 VAL B CA 1
ATOM 2704 C C . VAL B 1 25 ? -4.906 22.297 -2.426 1 96.62 25 VAL B C 1
ATOM 2706 O O . VAL B 1 25 ? -5.918 22.328 -3.129 1 96.62 25 VAL B O 1
ATOM 2709 N N . VAL B 1 26 ? -3.699 22.609 -2.896 1 95.62 26 VAL B N 1
ATOM 2710 C CA . VAL B 1 26 ? -3.486 23.016 -4.281 1 95.62 26 VAL B CA 1
ATOM 2711 C C . VAL B 1 26 ? -2.676 21.953 -5.02 1 95.62 26 VAL B C 1
ATOM 2713 O O . VAL B 1 26 ? -1.476 21.797 -4.777 1 95.62 26 VAL B O 1
ATOM 2716 N N . PRO B 1 27 ? -3.33 21.219 -5.914 1 94.06 27 PRO B N 1
ATOM 2717 C CA . PRO B 1 27 ? -2.561 20.328 -6.777 1 94.06 27 PRO B CA 1
ATOM 2718 C C . PRO B 1 27 ? -1.739 21.078 -7.824 1 94.06 27 PRO B C 1
ATOM 2720 O O . PRO B 1 27 ? -2.156 22.141 -8.297 1 94.06 27 PRO B O 1
ATOM 2723 N N . PHE B 1 28 ? -0.556 20.531 -8.188 1 93.38 28 PHE B N 1
ATOM 2724 C CA . PHE B 1 28 ? 0.265 21.188 -9.211 1 93.38 28 PHE B CA 1
ATOM 2725 C C . PHE B 1 28 ? 1.01 20.156 -10.039 1 93.38 28 PHE B C 1
ATOM 2727 O O . PHE B 1 28 ? 1.068 18.969 -9.672 1 93.38 28 PHE B O 1
ATOM 2734 N N . GLN B 1 29 ? 1.487 20.562 -11.148 1 92.56 29 GLN B N 1
ATOM 2735 C CA . GLN B 1 29 ? 2.234 19.703 -12.07 1 92.56 29 GLN B CA 1
ATOM 2736 C C . GLN B 1 29 ? 3.371 20.484 -12.727 1 92.56 29 GLN B C 1
ATOM 2738 O O . GLN B 1 29 ? 3.234 21.672 -13.016 1 92.56 29 GLN B O 1
ATOM 2743 N N . ILE B 1 30 ? 4.48 19.828 -12.867 1 93.06 30 ILE B N 1
ATOM 2744 C CA . ILE B 1 30 ? 5.633 20.344 -13.594 1 93.06 30 ILE B CA 1
ATOM 2745 C C . ILE B 1 30 ? 6.004 19.406 -14.734 1 93.06 30 ILE B C 1
ATOM 2747 O O . ILE B 1 30 ? 6.855 18.531 -14.562 1 93.06 30 ILE B O 1
ATOM 2751 N N . ASP B 1 31 ? 5.555 19.609 -15.859 1 86.31 31 ASP B N 1
ATOM 2752 C CA . ASP B 1 31 ? 5.723 18.703 -16.984 1 86.31 31 ASP B CA 1
ATOM 2753 C C . ASP B 1 31 ? 7.199 18.562 -17.359 1 86.31 31 ASP B C 1
ATOM 2755 O O . ASP B 1 31 ? 7.676 17.438 -17.594 1 86.31 31 ASP B O 1
ATOM 2759 N N . ALA B 1 32 ? 7.867 19.609 -17.328 1 88.44 32 ALA B N 1
ATOM 2760 C CA . ALA B 1 32 ? 9.266 19.641 -17.75 1 88.44 32 ALA B CA 1
ATOM 2761 C C . ALA B 1 32 ? 10.125 18.75 -16.844 1 88.44 32 ALA B C 1
ATOM 2763 O O . ALA B 1 32 ? 11.219 18.344 -17.234 1 88.44 32 ALA B O 1
ATOM 2764 N N . LEU B 1 33 ? 9.609 18.484 -15.695 1 90.94 33 LEU B N 1
ATOM 2765 C CA . LEU B 1 33 ? 10.391 17.703 -14.734 1 90.94 33 LEU B CA 1
ATOM 2766 C C . LEU B 1 33 ? 9.711 16.359 -14.445 1 90.94 33 LEU B C 1
ATOM 2768 O O . LEU B 1 33 ? 10.102 15.656 -13.516 1 90.94 33 LEU B O 1
ATOM 2772 N N . ASP B 1 34 ? 8.625 16.078 -15.172 1 87.69 34 ASP B N 1
ATOM 2773 C CA . ASP B 1 34 ? 7.875 14.836 -14.969 1 87.69 34 ASP B CA 1
ATOM 2774 C C . ASP B 1 34 ? 7.461 14.68 -13.508 1 87.69 34 ASP B C 1
ATOM 2776 O O . ASP B 1 34 ? 7.664 13.617 -12.914 1 87.69 34 ASP B O 1
ATOM 2780 N N . ALA B 1 35 ? 6.957 15.781 -12.953 1 91.62 35 ALA B N 1
ATOM 2781 C CA . ALA B 1 35 ? 6.605 15.75 -11.539 1 91.62 35 ALA B CA 1
ATOM 2782 C C . ALA B 1 35 ? 5.215 16.328 -11.305 1 91.62 35 ALA B C 1
ATOM 2784 O O . ALA B 1 35 ? 4.754 17.188 -12.07 1 91.62 35 ALA B O 1
ATOM 2785 N N . ARG B 1 36 ? 4.582 15.867 -10.312 1 92.31 36 ARG B N 1
ATOM 2786 C CA . ARG B 1 36 ? 3.322 16.406 -9.812 1 92.31 36 ARG B CA 1
ATOM 2787 C C . ARG B 1 36 ? 3.324 16.469 -8.281 1 92.31 36 ARG B C 1
ATOM 2789 O O . ARG B 1 36 ? 4.195 15.883 -7.637 1 92.31 36 ARG B O 1
ATOM 2796 N N . GLY B 1 37 ? 2.344 17.234 -7.793 1 94.38 37 GLY B N 1
ATOM 2797 C CA . GLY B 1 37 ? 2.33 17.344 -6.34 1 94.38 37 GLY B CA 1
ATOM 2798 C C . GLY B 1 37 ? 1.115 18.078 -5.809 1 94.38 37 GLY B C 1
ATOM 2799 O O . GLY B 1 37 ? 0.152 18.312 -6.543 1 94.38 37 GLY B O 1
ATOM 2800 N N . ARG B 1 38 ? 1.153 18.297 -4.508 1 96.44 38 ARG B N 1
ATOM 2801 C CA . ARG B 1 38 ? 0.152 19.062 -3.76 1 96.44 38 ARG B CA 1
ATOM 2802 C C . ARG B 1 38 ? 0.797 19.859 -2.641 1 96.44 38 ARG B C 1
ATOM 2804 O O . ARG B 1 38 ? 1.813 19.453 -2.076 1 96.44 38 ARG B O 1
ATOM 2811 N N . ALA B 1 39 ? 0.164 20.969 -2.41 1 97.56 39 ALA B N 1
ATOM 2812 C CA . ALA B 1 39 ? 0.593 21.828 -1.304 1 97.56 39 ALA B CA 1
ATOM 2813 C C . ALA B 1 39 ? -0.607 22.375 -0.541 1 97.56 39 ALA B C 1
ATOM 2815 O O . ALA B 1 39 ? -1.692 22.531 -1.106 1 97.56 39 ALA B O 1
ATOM 2816 N N . VAL B 1 40 ? -0.33 22.688 0.769 1 97.75 40 VAL B N 1
ATOM 2817 C CA . VAL B 1 40 ? -1.428 23.188 1.586 1 97.75 40 VAL B CA 1
ATOM 2818 C C . VAL B 1 40 ? -0.875 24.031 2.732 1 97.75 40 VAL B C 1
ATOM 2820 O O . VAL B 1 40 ? 0.256 23.812 3.178 1 97.75 40 VAL B O 1
ATOM 2823 N N . LEU B 1 41 ? -1.593 25 3.076 1 97.56 41 LEU B N 1
ATOM 2824 C CA . LEU B 1 41 ? -1.424 25.734 4.316 1 97.56 41 LEU B CA 1
ATOM 2825 C C . LEU B 1 41 ? -2.697 25.703 5.156 1 97.56 41 LEU B C 1
ATOM 2827 O O . LEU B 1 41 ? -3.709 26.297 4.789 1 97.56 41 LEU B O 1
ATOM 2831 N N . LEU B 1 42 ? -2.602 24.969 6.27 1 97.69 42 LEU B N 1
ATOM 2832 C CA . LEU B 1 42 ? -3.754 24.859 7.156 1 97.69 42 LEU B CA 1
ATOM 2833 C C . LEU B 1 42 ? -3.75 25.969 8.195 1 97.69 42 LEU B C 1
ATOM 2835 O O . LEU B 1 42 ? -2.691 26.359 8.695 1 97.69 42 LEU B O 1
ATOM 2839 N N . GLY B 1 43 ? -4.945 26.453 8.531 1 96.19 43 GLY B N 1
ATOM 2840 C CA . GLY B 1 43 ? -5.125 27.484 9.539 1 96.19 43 GLY B CA 1
ATOM 2841 C C . GLY B 1 43 ? -6.297 27.219 10.461 1 96.19 43 GLY B C 1
ATOM 2842 O O . GLY B 1 43 ? -6.156 26.516 11.469 1 96.19 43 GLY B O 1
ATOM 2843 N N . ASP B 1 44 ? -7.465 27.625 10.031 1 94.06 44 ASP B N 1
ATOM 2844 C CA . ASP B 1 44 ? -8.648 27.531 10.883 1 94.06 44 ASP B CA 1
ATOM 2845 C C . ASP B 1 44 ? -8.977 26.078 11.203 1 94.06 44 ASP B C 1
ATOM 2847 O O . ASP B 1 44 ? -9.352 25.75 12.328 1 94.06 44 ASP B O 1
ATOM 2851 N N . ALA B 1 45 ? -8.891 25.266 10.242 1 95.94 45 ALA B N 1
ATOM 2852 C CA . ALA B 1 45 ? -9.164 23.859 10.461 1 95.94 45 ALA B CA 1
ATOM 2853 C C . ALA B 1 45 ? -8.234 23.266 11.523 1 95.94 45 ALA B C 1
ATOM 2855 O O . ALA B 1 45 ? -8.68 22.547 12.422 1 95.94 45 ALA B O 1
ATOM 2856 N N . LEU B 1 46 ? -7.02 23.609 11.391 1 96.31 46 LEU B N 1
ATOM 2857 C CA . LEU B 1 46 ? -6.035 23.109 12.344 1 96.31 46 LEU B CA 1
ATOM 2858 C C . LEU B 1 46 ? -6.289 23.688 13.734 1 96.31 46 LEU B C 1
ATOM 2860 O O . LEU B 1 46 ? -6.207 22.969 14.734 1 96.31 46 LEU B O 1
ATOM 2864 N N . ASP B 1 47 ? -6.598 24.969 13.797 1 93.81 47 ASP B N 1
ATOM 2865 C CA . ASP B 1 47 ? -6.902 25.625 15.07 1 93.81 47 ASP B CA 1
ATOM 2866 C C . ASP B 1 47 ? -8.055 24.922 15.781 1 93.81 47 ASP B C 1
ATOM 2868 O O . ASP B 1 47 ? -7.992 24.672 16.984 1 93.81 47 ASP B O 1
ATOM 2872 N N . GLY B 1 48 ? -9.047 24.688 15 1 91.75 48 GLY B N 1
ATOM 2873 C CA . GLY B 1 48 ? -10.188 24 15.57 1 91.75 48 GLY B CA 1
ATOM 2874 C C . GLY B 1 48 ? -9.828 22.656 16.172 1 91.75 48 GLY B C 1
ATOM 2875 O O . GLY B 1 48 ? -10.305 22.297 17.25 1 91.75 48 GLY B O 1
ATOM 2876 N N . ILE B 1 49 ? -8.953 21.906 15.555 1 93.81 49 ILE B N 1
ATOM 2877 C CA . ILE B 1 49 ? -8.539 20.578 15.992 1 93.81 49 ILE B CA 1
ATOM 2878 C C . ILE B 1 49 ? -7.68 20.688 17.25 1 93.81 49 ILE B C 1
ATOM 2880 O O . ILE B 1 49 ? -7.922 20 18.234 1 93.81 49 ILE B O 1
ATOM 2884 N N . LEU B 1 50 ? -6.738 21.609 17.266 1 93.94 50 LEU B N 1
ATOM 2885 C CA . LEU B 1 50 ? -5.723 21.656 18.312 1 93.94 50 LEU B CA 1
ATOM 2886 C C . LEU B 1 50 ? -6.246 22.391 19.547 1 93.94 50 LEU B C 1
ATOM 2888 O O . LEU B 1 50 ? -5.824 22.109 20.672 1 93.94 50 LEU B O 1
ATOM 2892 N N . ALA B 1 51 ? -7.148 23.25 19.406 1 86.88 51 ALA B N 1
ATOM 2893 C CA . ALA B 1 51 ? -7.664 24.047 20.5 1 86.88 51 ALA B CA 1
ATOM 2894 C C . ALA B 1 51 ? -8.586 23.234 21.406 1 86.88 51 ALA B C 1
ATOM 2896 O O . ALA B 1 51 ? -8.789 23.562 22.562 1 86.88 51 ALA B O 1
ATOM 2897 N N . ARG B 1 52 ? -9.07 22.188 20.906 1 85.62 52 ARG B N 1
ATOM 2898 C CA . ARG B 1 52 ? -10.062 21.391 21.625 1 85.62 52 ARG B CA 1
ATOM 2899 C C . ARG B 1 52 ? -9.43 20.688 22.828 1 85.62 52 ARG B C 1
ATOM 2901 O O . ARG B 1 52 ? -10.109 20.406 23.812 1 85.62 52 ARG B O 1
ATOM 2908 N N . HIS B 1 53 ? -8.227 20.312 22.828 1 86.25 53 HIS B N 1
ATOM 2909 C CA . HIS B 1 53 ? -7.625 19.484 23.859 1 86.25 53 HIS B CA 1
ATOM 2910 C C . HIS B 1 53 ? -6.465 20.188 24.547 1 86.25 53 HIS B C 1
ATOM 2912 O O . HIS B 1 53 ? -5.836 19.641 25.453 1 86.25 53 HIS B O 1
ATOM 2918 N N . ASP B 1 54 ? -6.297 21.438 24.328 1 84.5 54 ASP B N 1
ATOM 2919 C CA . ASP B 1 54 ? -5.195 22.188 24.922 1 84.5 54 ASP B CA 1
ATOM 2920 C C . ASP B 1 54 ? -3.912 21.359 24.922 1 84.5 54 ASP B C 1
ATOM 2922 O O . ASP B 1 54 ? -3.301 21.172 25.984 1 84.5 54 ASP B O 1
ATOM 2926 N N . TYR B 1 55 ? -3.508 20.797 23.953 1 94.19 55 TYR B N 1
ATOM 2927 C CA . TYR B 1 55 ? -2.297 19.984 23.812 1 94.19 55 TYR B CA 1
ATOM 2928 C C . TYR B 1 55 ? -1.059 20.797 24.172 1 94.19 55 TYR B C 1
ATOM 2930 O O . TYR B 1 55 ? -0.964 21.984 23.828 1 94.19 55 TYR B O 1
ATOM 2938 N N . PRO B 1 56 ? -0.101 20.078 24.953 1 94.69 56 PRO B N 1
ATOM 2939 C CA . PRO B 1 56 ? 1.212 20.734 24.969 1 94.69 56 PRO B CA 1
ATOM 2940 C C . PRO B 1 56 ? 1.769 21 23.578 1 94.69 56 PRO B C 1
ATOM 2942 O O . PRO B 1 56 ? 1.467 20.266 22.641 1 94.69 56 PRO B O 1
ATOM 2945 N N . GLU B 1 57 ? 2.568 22.016 23.453 1 94.12 57 GLU B N 1
ATOM 2946 C CA . GLU B 1 57 ? 3.02 22.5 22.156 1 94.12 57 GLU B CA 1
ATOM 2947 C C . GLU B 1 57 ? 3.693 21.391 21.359 1 94.12 57 GLU B C 1
ATOM 2949 O O . GLU B 1 57 ? 3.398 21.219 20.172 1 94.12 57 GLU B O 1
ATOM 2954 N N . PRO B 1 58 ? 4.613 20.562 22 1 95.88 58 PRO B N 1
ATOM 2955 C CA . PRO B 1 58 ? 5.262 19.531 21.188 1 95.88 58 PRO B CA 1
ATOM 2956 C C . PRO B 1 58 ? 4.27 18.516 20.625 1 95.88 58 PRO B C 1
ATOM 2958 O O . PRO B 1 58 ? 4.457 18.016 19.5 1 95.88 58 PRO B O 1
ATOM 2961 N N . VAL B 1 59 ? 3.227 18.234 21.359 1 96.5 59 VAL B N 1
ATOM 2962 C CA . VAL B 1 59 ? 2.213 17.281 20.906 1 96.5 59 VAL B CA 1
ATOM 2963 C C . VAL B 1 59 ? 1.368 17.906 19.797 1 96.5 59 VAL B C 1
ATOM 2965 O O . VAL B 1 59 ? 1.057 17.25 18.812 1 96.5 59 VAL B O 1
ATOM 2968 N N . ALA B 1 60 ? 1.04 19.188 19.969 1 96.25 60 ALA B N 1
ATOM 2969 C CA . ALA B 1 60 ? 0.272 19.906 18.953 1 96.25 60 ALA B CA 1
ATOM 2970 C C . ALA B 1 60 ? 1.016 19.938 17.625 1 96.25 60 ALA B C 1
ATOM 2972 O O . ALA B 1 60 ? 0.414 19.75 16.562 1 96.25 60 ALA B O 1
ATOM 2973 N N . ARG B 1 61 ? 2.289 20.188 17.719 1 96.06 61 ARG B N 1
ATOM 2974 C CA . ARG B 1 61 ? 3.109 20.234 16.516 1 96.06 61 ARG B CA 1
ATOM 2975 C C . ARG B 1 61 ? 3.137 18.891 15.805 1 96.06 61 ARG B C 1
ATOM 2977 O O . ARG B 1 61 ? 2.996 18.812 14.586 1 96.06 61 ARG B O 1
ATOM 2984 N N . LEU B 1 62 ? 3.309 17.859 16.562 1 97 62 LEU B N 1
ATOM 2985 C CA . LEU B 1 62 ? 3.34 16.516 16.016 1 97 62 LEU B CA 1
ATOM 2986 C C . LEU B 1 62 ? 2.008 16.172 15.352 1 97 62 LEU B C 1
ATOM 2988 O O . LEU B 1 62 ? 1.979 15.664 14.227 1 97 62 LEU B O 1
ATOM 2992 N N . LEU B 1 63 ? 0.915 16.438 16.047 1 97.5 63 LEU B N 1
ATOM 2993 C CA . LEU B 1 63 ? -0.412 16.172 15.5 1 97.5 63 LEU B CA 1
ATOM 2994 C C . LEU B 1 63 ? -0.665 17.016 14.258 1 97.5 63 LEU B C 1
ATOM 2996 O O . LEU B 1 63 ? -1.271 16.547 13.289 1 97.5 63 LEU B O 1
ATOM 3000 N N . GLY B 1 64 ? -0.21 18.25 14.281 1 97.62 64 GLY B N 1
ATOM 3001 C CA . GLY B 1 64 ? -0.33 19.109 13.125 1 97.62 64 GLY B CA 1
ATOM 3002 C C . GLY B 1 64 ? 0.384 18.578 11.898 1 97.62 64 GLY B C 1
ATOM 3003 O O . GLY B 1 64 ? -0.16 18.609 10.789 1 97.62 64 GLY B O 1
ATOM 3004 N N . GLU B 1 65 ? 1.591 18.078 12.086 1 97.62 65 GLU B N 1
ATOM 3005 C CA . GLU B 1 65 ? 2.34 17.484 10.984 1 97.62 65 GLU B CA 1
ATOM 3006 C C . GLU B 1 65 ? 1.596 16.297 10.375 1 97.62 65 GLU B C 1
ATOM 3008 O O . GLU B 1 65 ? 1.482 16.188 9.148 1 97.62 65 GLU B O 1
ATOM 3013 N N . MET B 1 66 ? 1.102 15.492 11.227 1 98 66 MET B N 1
ATOM 3014 C CA . MET B 1 66 ? 0.386 14.32 10.727 1 98 66 MET B CA 1
ATOM 3015 C C . MET B 1 66 ? -0.9 14.734 10.016 1 98 66 MET B C 1
ATOM 3017 O O . MET B 1 66 ? -1.306 14.102 9.039 1 98 66 MET B O 1
ATOM 3021 N N . THR B 1 67 ? -1.511 15.75 10.523 1 98.25 67 THR B N 1
ATOM 3022 C CA . THR B 1 67 ? -2.732 16.234 9.891 1 98.25 67 THR B CA 1
ATOM 3023 C C . THR B 1 67 ? -2.453 16.734 8.477 1 98.25 67 THR B C 1
ATOM 3025 O O . THR B 1 67 ? -3.16 16.375 7.535 1 98.25 67 THR B O 1
ATOM 3028 N N . VAL B 1 68 ? -1.401 17.531 8.328 1 98.19 68 VAL B N 1
ATOM 3029 C CA . VAL B 1 68 ? -1.026 18.031 7.012 1 98.19 68 VAL B CA 1
ATOM 3030 C C . VAL B 1 68 ? -0.701 16.859 6.086 1 98.19 68 VAL B C 1
ATOM 3032 O O . VAL B 1 68 ? -1.147 16.828 4.938 1 98.19 68 VAL B O 1
ATOM 3035 N N . LEU B 1 69 ? 0.072 15.938 6.586 1 97.75 69 LEU B N 1
ATOM 3036 C CA . LEU B 1 69 ? 0.426 14.766 5.797 1 97.75 69 LEU B CA 1
ATOM 3037 C C . LEU B 1 69 ? -0.825 14.031 5.324 1 97.75 69 LEU B C 1
ATOM 3039 O O . LEU B 1 69 ? -0.945 13.688 4.145 1 97.75 69 LEU B O 1
ATOM 3043 N N . THR B 1 70 ? -1.769 13.82 6.227 1 97.94 70 THR B N 1
ATOM 3044 C CA . THR B 1 70 ? -2.996 13.094 5.93 1 97.94 70 THR B CA 1
ATOM 3045 C C . THR B 1 70 ? -3.824 13.836 4.883 1 97.94 70 THR B C 1
ATOM 3047 O O . THR B 1 70 ? -4.359 13.219 3.957 1 97.94 70 THR B O 1
ATOM 3050 N N . VAL B 1 71 ? -3.871 15.102 5.027 1 97.75 71 VAL B N 1
ATOM 3051 C CA . VAL B 1 71 ? -4.645 15.93 4.102 1 97.75 71 VAL B CA 1
ATOM 3052 C C . VAL B 1 71 ? -4.02 15.867 2.711 1 97.75 71 VAL B C 1
ATOM 3054 O O . VAL B 1 71 ? -4.727 15.703 1.714 1 97.75 71 VAL B O 1
ATOM 3057 N N . LEU B 1 72 ? -2.695 16 2.617 1 96.94 72 LEU B N 1
ATOM 3058 C CA . LEU B 1 72 ? -2.002 15.945 1.336 1 96.94 72 LEU B CA 1
ATOM 3059 C C . LEU B 1 72 ? -2.221 14.602 0.655 1 96.94 72 LEU B C 1
ATOM 3061 O O . LEU B 1 72 ? -2.525 14.547 -0.539 1 96.94 72 LEU B O 1
ATOM 3065 N N . LEU B 1 73 ? -2.133 13.531 1.397 1 93.69 73 LEU B N 1
ATOM 3066 C CA . LEU B 1 73 ? -2.291 12.195 0.838 1 93.69 73 LEU B CA 1
ATOM 3067 C C . LEU B 1 73 ? -3.758 11.891 0.555 1 93.69 73 LEU B C 1
ATOM 3069 O O . LEU B 1 73 ? -4.09 11.312 -0.483 1 93.69 73 LEU B O 1
ATOM 3073 N N . GLY B 1 74 ? -4.625 12.305 1.449 1 93.75 74 GLY B N 1
ATOM 3074 C CA . GLY B 1 74 ? -6.047 12.023 1.32 1 93.75 74 GLY B CA 1
ATOM 3075 C C . GLY B 1 74 ? -6.676 12.68 0.105 1 93.75 74 GLY B C 1
ATOM 3076 O O . GLY B 1 74 ? -7.551 12.094 -0.539 1 93.75 74 GLY B O 1
ATOM 3077 N N . THR B 1 75 ? -6.223 13.859 -0.211 1 93.19 75 THR B N 1
ATOM 3078 C CA . THR B 1 75 ? -6.809 14.594 -1.327 1 93.19 75 THR B CA 1
ATOM 3079 C C . THR B 1 75 ? -6.348 14.008 -2.66 1 93.19 75 THR B C 1
ATOM 3081 O O . THR B 1 75 ? -6.891 14.344 -3.713 1 93.19 75 THR B O 1
ATOM 3084 N N . SER B 1 76 ? -5.379 13.18 -2.625 1 86.5 76 SER B N 1
ATOM 3085 C CA . SER B 1 76 ? -4.91 12.531 -3.844 1 86.5 76 SER B CA 1
ATOM 3086 C C . SER B 1 76 ? -5.746 11.297 -4.172 1 86.5 76 SER B C 1
ATOM 3088 O O . SER B 1 76 ? -5.629 10.727 -5.258 1 86.5 76 SER B O 1
ATOM 3090 N N . LEU B 1 77 ? -6.543 10.867 -3.176 1 83.94 77 LEU B N 1
ATOM 3091 C CA . LEU B 1 77 ? -7.359 9.68 -3.387 1 83.94 77 LEU B CA 1
ATOM 3092 C C . LEU B 1 77 ? -8.406 9.922 -4.469 1 83.94 77 LEU B C 1
ATOM 3094 O O . LEU B 1 77 ? -9.023 10.992 -4.512 1 83.94 77 LEU B O 1
ATOM 3098 N N . LYS B 1 78 ? -8.641 8.945 -5.316 1 78.38 78 LYS B N 1
ATOM 3099 C CA . LYS B 1 78 ? -9.5 9.102 -6.484 1 78.38 78 LYS B CA 1
ATOM 3100 C C . LYS B 1 78 ? -10.891 8.531 -6.219 1 78.38 78 LYS B C 1
ATOM 3102 O O . LYS B 1 78 ? -11.703 8.398 -7.141 1 78.38 78 LYS B O 1
ATOM 3107 N N . PHE B 1 79 ? -11.188 8.133 -5.102 1 77.62 79 PHE B N 1
ATOM 3108 C CA . PHE B 1 79 ? -12.492 7.566 -4.781 1 77.62 79 PHE B CA 1
ATOM 3109 C C . PHE B 1 79 ? -13.07 8.211 -3.529 1 77.62 79 PHE B C 1
ATOM 3111 O O . PHE B 1 79 ? -12.375 8.961 -2.834 1 77.62 79 PHE B O 1
ATOM 3118 N N . GLU B 1 80 ? -14.312 7.914 -3.354 1 84.12 80 GLU B N 1
ATOM 3119 C CA . GLU B 1 80 ? -14.984 8.383 -2.146 1 84.12 80 GLU B CA 1
ATOM 3120 C C . GLU B 1 80 ? -14.789 7.406 -0.99 1 84.12 80 GLU B C 1
ATOM 3122 O O . GLU B 1 80 ? -14.844 6.191 -1.185 1 84.12 80 GLU B O 1
ATOM 3127 N N . GLY B 1 81 ? -14.484 7.953 0.139 1 89.19 81 GLY B N 1
ATOM 3128 C CA . GLY B 1 81 ? -14.312 7.121 1.32 1 89.19 81 GLY B CA 1
ATOM 3129 C C . GLY B 1 81 ? -13.531 7.816 2.424 1 89.19 81 GLY B C 1
ATOM 3130 O O . GLY B 1 81 ? -13.602 9.039 2.562 1 89.19 81 GLY B O 1
ATOM 3131 N N . LYS B 1 82 ? -13.055 6.98 3.27 1 93.38 82 LYS B N 1
ATOM 3132 C CA . LYS B 1 82 ? -12.312 7.457 4.434 1 93.38 82 LYS B CA 1
ATOM 3133 C C . LYS B 1 82 ? -10.844 7.023 4.367 1 93.38 82 LYS B C 1
ATOM 3135 O O . LYS B 1 82 ? -10.547 5.898 3.973 1 93.38 82 LYS B O 1
ATOM 3140 N N . PHE B 1 83 ? -10.008 7.965 4.637 1 95 83 PHE B N 1
ATOM 3141 C CA . PHE B 1 83 ? -8.578 7.727 4.75 1 95 83 PHE B CA 1
ATOM 3142 C C . PHE B 1 83 ? -8.094 8.008 6.172 1 95 83 PHE B C 1
ATOM 3144 O O . PHE B 1 83 ? -8.258 9.117 6.68 1 95 83 PHE B O 1
ATOM 3151 N N . ILE B 1 84 ? -7.5 6.977 6.812 1 96.06 84 ILE B N 1
ATOM 3152 C CA . ILE B 1 84 ? -7.105 7.098 8.211 1 96.06 84 ILE B CA 1
ATOM 3153 C C . ILE B 1 84 ? -5.598 6.887 8.344 1 96.06 84 ILE B C 1
ATOM 3155 O O . ILE B 1 84 ? -5.059 5.898 7.832 1 96.06 84 ILE B O 1
ATOM 3159 N N . VAL B 1 85 ? -4.934 7.766 8.93 1 97.25 85 VAL B N 1
ATOM 3160 C CA . VAL B 1 85 ? -3.535 7.613 9.312 1 97.25 85 VAL B CA 1
ATOM 3161 C C . VAL B 1 85 ? -3.422 7.504 10.836 1 97.25 85 VAL B C 1
ATOM 3163 O O . VAL B 1 85 ? -3.871 8.391 11.562 1 97.25 85 VAL B O 1
ATOM 3166 N N . GLN B 1 86 ? -2.842 6.41 11.281 1 97.06 86 GLN B N 1
ATOM 3167 C CA . GLN B 1 86 ? -2.791 6.145 12.711 1 97.06 86 GLN B CA 1
ATOM 3168 C C . GLN B 1 86 ? -1.4 5.68 13.141 1 97.06 86 GLN B C 1
ATOM 3170 O O . GLN B 1 86 ? -0.825 4.781 12.523 1 97.06 86 GLN B O 1
ATOM 3175 N N . ALA B 1 87 ? -0.872 6.352 14.109 1 96.25 87 ALA B N 1
ATOM 3176 C CA . ALA B 1 87 ? 0.384 5.918 14.711 1 96.25 87 ALA B CA 1
ATOM 3177 C C . ALA B 1 87 ? 0.152 5.371 16.125 1 96.25 87 ALA B C 1
ATOM 3179 O O . ALA B 1 87 ? -0.532 6 16.938 1 96.25 87 ALA B O 1
ATOM 3180 N N . GLN B 1 88 ? 0.612 4.199 16.391 1 96.31 88 GLN B N 1
ATOM 3181 C CA . GLN B 1 88 ? 0.662 3.604 17.719 1 96.31 88 GLN B CA 1
ATOM 3182 C C . GLN B 1 88 ? 2.102 3.334 18.141 1 96.31 88 GLN B C 1
ATOM 3184 O O . GLN B 1 88 ? 2.834 2.613 17.453 1 96.31 88 GLN B O 1
ATOM 3189 N N . THR B 1 89 ? 2.451 3.941 19.266 1 94.88 89 THR B N 1
ATOM 3190 C CA . THR B 1 89 ? 3.867 3.92 19.609 1 94.88 89 THR B CA 1
ATOM 3191 C C . THR B 1 89 ? 4.047 3.732 21.109 1 94.88 89 THR B C 1
ATOM 3193 O O . THR B 1 89 ? 3.07 3.727 21.875 1 94.88 89 THR B O 1
ATOM 3196 N N . ASP B 1 90 ? 5.324 3.578 21.531 1 93.88 90 ASP B N 1
ATOM 3197 C CA . ASP B 1 90 ? 5.645 3.398 22.953 1 93.88 90 ASP B CA 1
ATOM 3198 C C . ASP B 1 90 ? 6.312 4.645 23.531 1 93.88 90 ASP B C 1
ATOM 3200 O O . ASP B 1 90 ? 6.918 4.594 24.594 1 93.88 90 ASP B O 1
ATOM 3204 N N . GLY B 1 91 ? 6.176 5.73 22.859 1 94.38 91 GLY B N 1
ATOM 3205 C CA . GLY B 1 91 ? 6.734 6.98 23.344 1 94.38 91 GLY B CA 1
ATOM 3206 C C . GLY B 1 91 ? 5.746 7.793 24.156 1 94.38 91 GLY B C 1
ATOM 3207 O O . GLY B 1 91 ? 4.668 7.309 24.5 1 94.38 91 GLY B O 1
ATOM 3208 N N . PRO B 1 92 ? 6.188 9.039 24.484 1 96.56 92 PRO B N 1
ATOM 3209 C CA . PRO B 1 92 ? 5.316 9.945 25.234 1 96.56 92 PRO B CA 1
ATOM 3210 C C . PRO B 1 92 ? 3.947 10.125 24.578 1 96.56 92 PRO B C 1
ATOM 3212 O O . PRO B 1 92 ? 2.953 10.352 25.281 1 96.56 92 PRO B O 1
ATOM 3215 N N . VAL B 1 93 ? 3.949 10.117 23.266 1 97 93 VAL B N 1
ATOM 3216 C CA . VAL B 1 93 ? 2.693 10.109 22.516 1 97 93 VAL B CA 1
ATOM 3217 C C . VAL B 1 93 ? 2.377 8.688 22.047 1 97 93 VAL B C 1
ATOM 3219 O O . VAL B 1 93 ? 3.057 8.156 21.172 1 97 93 VAL B O 1
ATOM 3222 N N 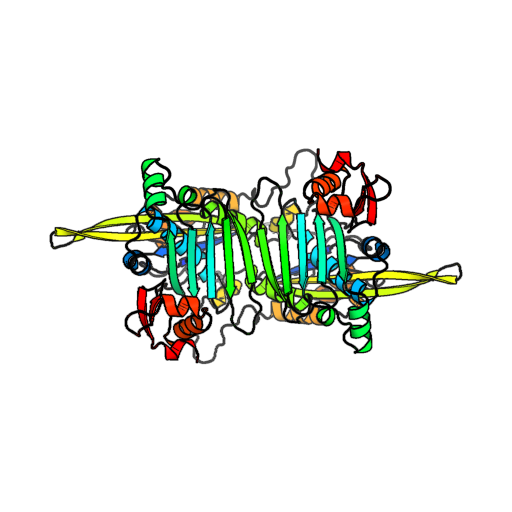. SER B 1 94 ? 1.347 8.148 22.594 1 96.62 94 SER B N 1
ATOM 3223 C CA . SER B 1 94 ? 1.113 6.723 22.391 1 96.62 94 SER B CA 1
ATOM 3224 C C . SER B 1 94 ? 0.17 6.48 21.219 1 96.62 94 SER B C 1
ATOM 3226 O O . SER B 1 94 ? 0.138 5.383 20.656 1 96.62 94 SER B O 1
ATOM 3228 N N . LEU B 1 95 ? -0.648 7.469 20.875 1 96.5 95 LEU B N 1
ATOM 3229 C CA . LEU B 1 95 ? -1.611 7.305 19.797 1 96.5 95 LEU B CA 1
ATOM 3230 C C . LEU B 1 95 ? -1.82 8.617 19.047 1 96.5 95 LEU B C 1
ATOM 3232 O O . LEU B 1 95 ? -1.974 9.672 19.672 1 96.5 95 LEU B O 1
ATOM 3236 N N . LEU B 1 96 ? -1.692 8.633 17.797 1 97.25 96 LEU B N 1
ATOM 3237 C CA . LEU B 1 96 ? -2.141 9.68 16.891 1 97.25 96 LEU B CA 1
ATOM 3238 C C . LEU B 1 96 ? -3.121 9.117 15.859 1 97.25 96 LEU B C 1
ATOM 3240 O O . LEU B 1 96 ? -2.869 8.07 15.266 1 97.25 96 LEU B O 1
ATOM 3244 N N . VAL B 1 97 ? -4.258 9.82 15.688 1 97 97 VAL B N 1
ATOM 3245 C CA . VAL B 1 97 ? -5.199 9.414 14.648 1 97 97 VAL B CA 1
ATOM 3246 C C . VAL B 1 97 ? -5.672 10.641 13.867 1 97 97 VAL B C 1
ATOM 3248 O O . VAL B 1 97 ? -6.078 11.641 14.461 1 97 97 VAL B O 1
ATOM 3251 N N . VAL B 1 98 ? -5.555 10.602 12.617 1 97.81 98 VAL B N 1
ATOM 3252 C CA . VAL B 1 98 ? -6.133 11.609 11.727 1 97.81 98 VAL B CA 1
ATOM 3253 C C . VAL B 1 98 ? -7.043 10.93 10.711 1 97.81 98 VAL B C 1
ATOM 3255 O O . VAL B 1 98 ? -6.613 10.023 9.992 1 97.81 98 VAL B O 1
ATOM 3258 N N . ASP B 1 99 ? -8.305 11.367 10.703 1 96.5 99 ASP B N 1
ATOM 3259 C CA . ASP B 1 99 ? -9.305 10.883 9.75 1 96.5 99 ASP B CA 1
ATOM 3260 C C . ASP B 1 99 ? -9.594 11.93 8.68 1 96.5 99 ASP B C 1
ATOM 3262 O O . ASP B 1 99 ? -9.875 13.094 8.992 1 96.5 99 ASP B O 1
ATOM 3266 N N . PHE B 1 100 ? -9.477 11.469 7.504 1 97.06 100 PHE B N 1
ATOM 3267 C CA . PHE B 1 100 ? -9.852 12.297 6.355 1 97.06 100 PHE B CA 1
ATOM 3268 C C . PHE B 1 100 ? -10.992 11.648 5.574 1 97.06 100 PHE B C 1
ATOM 3270 O O . PHE B 1 100 ? -10.898 10.484 5.184 1 97.06 100 PHE B O 1
ATOM 3277 N N . VAL B 1 101 ? -12.031 12.391 5.418 1 94 101 VAL B N 1
ATOM 3278 C CA . VAL B 1 101 ? -13.141 11.938 4.59 1 94 101 VAL B CA 1
ATOM 3279 C C . VAL B 1 101 ? -13.195 12.758 3.305 1 94 101 VAL B C 1
ATOM 3281 O O . VAL B 1 101 ? -13.234 13.992 3.35 1 94 101 VAL B O 1
ATOM 3284 N N . THR B 1 102 ? -13.109 12.055 2.174 1 90.19 102 THR B N 1
ATOM 3285 C CA . THR B 1 102 ? -13.188 12.75 0.897 1 90.19 102 THR B CA 1
ATOM 3286 C C . THR B 1 102 ? -14.5 13.523 0.778 1 90.19 102 THR B C 1
ATOM 3288 O O . THR B 1 102 ? -15.539 13.062 1.27 1 90.19 102 THR B O 1
ATOM 3291 N N . PRO B 1 103 ? -14.453 14.664 0.224 1 87.94 103 PRO B N 1
ATOM 3292 C CA . PRO B 1 103 ? -13.336 15.25 -0.523 1 87.94 103 PRO B CA 1
ATOM 3293 C C . PRO B 1 103 ? -12.461 16.156 0.336 1 87.94 103 PRO B C 1
ATOM 3295 O O . PRO B 1 103 ? -11.375 16.562 -0.089 1 87.94 103 PRO B O 1
ATOM 3298 N N . GLY B 1 104 ? -12.953 16.484 1.669 1 94.06 104 GLY B N 1
ATOM 3299 C CA . GLY B 1 104 ? -12.125 17.516 2.285 1 94.06 104 GLY B CA 1
ATOM 3300 C C . GLY B 1 104 ? -12.383 17.672 3.771 1 94.06 104 GLY B C 1
ATOM 3301 O O . GLY B 1 104 ? -12.141 18.75 4.336 1 94.06 104 GLY B O 1
ATOM 3302 N N . THR B 1 105 ? -12.867 16.672 4.457 1 95.38 105 THR B N 1
ATOM 3303 C CA . THR B 1 105 ? -13.117 16.781 5.891 1 95.38 105 THR B CA 1
ATOM 3304 C C . THR B 1 105 ? -12.047 16.047 6.688 1 95.38 105 THR B C 1
ATOM 3306 O O . THR B 1 105 ? -11.641 14.938 6.32 1 95.38 105 THR B O 1
ATOM 3309 N N . VAL B 1 106 ? -11.625 16.75 7.797 1 97.31 106 VAL B N 1
ATOM 3310 C CA . VAL B 1 106 ? -10.531 16.172 8.57 1 97.31 106 VAL B CA 1
ATOM 3311 C C . VAL B 1 106 ? -10.836 16.281 10.062 1 97.31 106 VAL B C 1
ATOM 3313 O O . VAL B 1 106 ? -11.445 17.266 10.5 1 97.31 106 VAL B O 1
ATOM 3316 N N . ARG B 1 107 ? -10.523 15.305 10.836 1 96.56 107 ARG B N 1
ATOM 3317 C CA . ARG B 1 107 ? -10.492 15.312 12.297 1 96.56 107 ARG B CA 1
ATOM 3318 C C . ARG B 1 107 ? -9.242 14.609 12.82 1 96.56 107 ARG B C 1
ATOM 3320 O O . ARG B 1 107 ? -8.664 13.766 12.133 1 96.56 107 ARG B O 1
ATOM 3327 N N . ALA B 1 108 ? -8.797 14.953 14 1 97.5 108 ALA B N 1
ATOM 3328 C CA . ALA B 1 108 ? -7.543 14.414 14.523 1 97.5 108 ALA B CA 1
ATOM 3329 C C . ALA B 1 108 ? -7.559 14.367 16.047 1 97.5 108 ALA B C 1
ATOM 3331 O O . ALA B 1 108 ? -8.266 15.141 16.688 1 97.5 108 ALA B O 1
ATOM 3332 N N . TYR B 1 109 ? -6.816 13.445 16.531 1 95.62 109 TYR B N 1
ATOM 3333 C CA . TYR B 1 109 ? -6.738 13.203 17.969 1 95.62 109 TYR B CA 1
ATOM 3334 C C . TYR B 1 109 ? -5.379 12.625 18.344 1 95.62 109 TYR B C 1
ATOM 3336 O O . TYR B 1 109 ? -4.797 11.844 17.578 1 95.62 109 TYR B O 1
ATOM 3344 N N . ALA B 1 110 ? -4.875 13.039 19.531 1 97.19 110 ALA B N 1
ATOM 3345 C CA . ALA B 1 110 ? -3.639 12.477 20.078 1 97.19 110 ALA B CA 1
ATOM 3346 C C . ALA B 1 110 ? -3.822 12.055 21.531 1 97.19 110 ALA B C 1
ATOM 3348 O O . ALA B 1 110 ? -4.457 12.766 22.312 1 97.19 110 ALA B O 1
ATOM 3349 N N . ARG B 1 111 ? -3.365 10.922 21.875 1 96.06 111 ARG B N 1
ATOM 3350 C CA . ARG B 1 111 ? -3.225 10.469 23.25 1 96.06 111 ARG B CA 1
ATOM 3351 C C . ARG B 1 111 ? -1.771 10.539 23.703 1 96.06 111 ARG B C 1
ATOM 3353 O O . ARG B 1 111 ? -0.871 10.086 23 1 96.06 111 ARG B O 1
ATOM 3360 N N . PHE B 1 112 ? -1.558 11.094 24.875 1 96.75 112 PHE B N 1
ATOM 3361 C CA . PHE B 1 112 ? -0.189 11.289 25.344 1 96.75 112 PHE B CA 1
ATOM 3362 C C . PHE B 1 112 ? -0.117 11.211 26.859 1 96.75 112 PHE B C 1
ATOM 3364 O O . PHE B 1 112 ? -1.138 11.328 27.547 1 96.75 112 PHE B O 1
ATOM 3371 N N . ASP B 1 113 ? 1.105 10.969 27.312 1 96.75 113 ASP B N 1
ATOM 3372 C CA . ASP B 1 113 ? 1.42 11.031 28.75 1 96.75 113 ASP B CA 1
ATOM 3373 C C . ASP B 1 113 ? 2.057 12.367 29.109 1 96.75 113 ASP B C 1
ATOM 3375 O O . ASP B 1 113 ? 3.189 12.656 28.703 1 96.75 113 ASP B O 1
ATOM 3379 N N . GLU B 1 114 ? 1.333 13.109 29.906 1 95.75 114 GLU B N 1
ATOM 3380 C CA . GLU B 1 114 ? 1.771 14.469 30.219 1 95.75 114 GLU B CA 1
ATOM 3381 C C . GLU B 1 114 ? 3.137 14.461 30.906 1 95.75 114 GLU B C 1
ATOM 3383 O O . GLU B 1 114 ? 4.004 15.266 30.562 1 95.75 114 GLU B O 1
ATOM 3388 N N . GLY B 1 115 ? 3.283 13.586 31.844 1 96.88 115 GLY B N 1
ATOM 3389 C CA . GLY B 1 115 ? 4.559 13.492 32.531 1 96.88 115 GLY B CA 1
ATOM 3390 C C . GLY B 1 115 ? 5.707 13.117 31.625 1 96.88 115 GLY B C 1
ATOM 3391 O O . GLY B 1 115 ? 6.793 13.695 31.719 1 96.88 115 GLY B O 1
ATOM 3392 N N . ALA B 1 116 ? 5.469 12.203 30.766 1 96.44 116 ALA B N 1
ATOM 3393 C CA . ALA B 1 116 ? 6.5 11.766 29.828 1 96.44 116 ALA B CA 1
ATOM 3394 C C . ALA B 1 116 ? 6.855 12.875 28.844 1 96.44 116 ALA B C 1
ATOM 3396 O O . ALA B 1 116 ? 8.023 13.031 28.469 1 96.44 116 ALA B O 1
ATOM 3397 N N . VAL B 1 117 ? 5.887 13.617 28.391 1 96.94 117 VAL B N 1
ATOM 3398 C CA . VAL B 1 117 ? 6.121 14.734 27.484 1 96.94 117 VAL B CA 1
ATOM 3399 C C . VAL B 1 117 ? 6.965 15.797 28.172 1 96.94 117 VAL B C 1
ATOM 3401 O O . VAL B 1 117 ? 7.945 16.281 27.609 1 96.94 117 VAL B O 1
ATOM 3404 N N . ASP B 1 118 ? 6.605 16.078 29.391 1 96.69 118 ASP B N 1
ATOM 3405 C CA . ASP B 1 118 ? 7.359 17.078 30.156 1 96.69 118 ASP B CA 1
ATOM 3406 C C . ASP B 1 118 ? 8.82 16.641 30.328 1 96.69 118 ASP B C 1
ATOM 3408 O O . ASP B 1 118 ? 9.727 17.469 30.203 1 96.69 118 ASP B O 1
ATOM 3412 N N . ALA B 1 119 ? 8.953 15.414 30.625 1 96.81 119 ALA B N 1
ATOM 3413 C CA . ALA B 1 119 ? 10.305 14.875 30.797 1 96.81 119 ALA B CA 1
ATOM 3414 C C . ALA B 1 119 ? 11.094 14.977 29.5 1 96.81 119 ALA B C 1
ATOM 3416 O O . ALA B 1 119 ? 12.289 15.305 29.516 1 96.81 119 ALA B O 1
ATOM 3417 N N . ALA B 1 120 ? 10.438 14.672 28.438 1 95.5 120 ALA B N 1
ATOM 3418 C CA . ALA B 1 120 ? 11.094 14.75 27.141 1 95.5 120 ALA B CA 1
ATOM 3419 C C . ALA B 1 120 ? 11.508 16.188 26.812 1 95.5 120 ALA B C 1
ATOM 3421 O O . ALA B 1 120 ? 12.625 16.438 26.359 1 95.5 120 ALA B O 1
ATOM 3422 N N . VAL B 1 121 ? 10.656 17.125 27.062 1 95.44 121 VAL B N 1
ATOM 3423 C CA . VAL B 1 121 ? 10.93 18.531 26.828 1 95.44 121 VAL B CA 1
ATOM 3424 C C . VAL B 1 121 ? 12.109 18.984 27.688 1 95.44 121 VAL B C 1
ATOM 3426 O O . VAL B 1 121 ? 13.031 19.641 27.203 1 95.44 121 VAL B O 1
ATOM 3429 N N . ALA B 1 122 ? 12.102 18.578 28.844 1 96.62 122 ALA B N 1
ATOM 3430 C CA . ALA B 1 122 ? 13.164 18.938 29.781 1 96.62 122 ALA B CA 1
ATOM 3431 C C . ALA B 1 122 ? 14.508 18.391 29.312 1 96.62 122 ALA B C 1
ATOM 3433 O O . ALA B 1 122 ? 15.555 19.016 29.516 1 96.62 122 ALA B O 1
ATOM 3434 N N . ALA B 1 123 ? 14.523 17.281 28.703 1 96.19 123 ALA B N 1
ATOM 3435 C CA . ALA B 1 123 ? 15.734 16.625 28.234 1 96.19 123 ALA B CA 1
ATOM 3436 C C . ALA B 1 123 ? 16.141 17.109 26.859 1 96.19 123 ALA B C 1
ATOM 3438 O O . ALA B 1 123 ? 17.172 16.703 26.312 1 96.19 123 ALA B O 1
ATOM 3439 N N . GLY B 1 124 ? 15.344 17.938 26.234 1 93.5 124 GLY B N 1
ATOM 3440 C CA . GLY B 1 124 ? 15.633 18.484 24.922 1 93.5 124 GLY B CA 1
ATOM 3441 C C . GLY B 1 124 ? 15.203 17.547 23.797 1 93.5 124 GLY B C 1
ATOM 3442 O O . GLY B 1 124 ? 15.719 17.641 22.672 1 93.5 124 GLY B O 1
ATOM 3443 N N . HIS B 1 125 ? 14.336 16.594 24.078 1 90.69 125 HIS B N 1
ATOM 3444 C CA . HIS B 1 125 ? 13.836 15.633 23.109 1 90.69 125 HIS B CA 1
ATOM 3445 C C . HIS B 1 125 ? 12.367 15.875 22.797 1 90.69 125 HIS B C 1
ATOM 3447 O O . HIS B 1 125 ? 11.539 14.977 22.969 1 90.69 125 HIS B O 1
ATOM 3453 N N . ALA B 1 126 ? 12.07 17.109 22.266 1 90 126 ALA B N 1
ATOM 3454 C CA . ALA B 1 126 ? 10.68 17.5 22.047 1 90 126 ALA B CA 1
ATOM 3455 C C . ALA B 1 126 ? 10.328 17.5 20.562 1 90 126 ALA B C 1
ATOM 3457 O O . ALA B 1 126 ? 9.25 17.969 20.188 1 90 126 ALA B O 1
ATOM 3458 N N . ARG B 1 127 ? 11.297 16.969 19.766 1 89.94 127 ARG B N 1
ATOM 3459 C CA . ARG B 1 127 ? 10.969 16.875 18.344 1 89.94 127 ARG B CA 1
ATOM 3460 C C . ARG B 1 127 ? 9.922 15.797 18.094 1 89.94 127 ARG B C 1
ATOM 3462 O O . ARG B 1 127 ? 9.781 14.859 18.891 1 89.94 127 ARG B O 1
ATOM 3469 N N . PRO B 1 128 ? 9.227 15.977 16.984 1 86.25 128 PRO B N 1
ATOM 3470 C CA . PRO B 1 128 ? 8.164 15.016 16.688 1 86.25 128 PRO B CA 1
ATOM 3471 C C . PRO B 1 128 ? 8.648 13.57 16.734 1 86.25 128 PRO B C 1
ATOM 3473 O O . PRO B 1 128 ? 7.984 12.719 17.344 1 86.25 128 PRO B O 1
ATOM 3476 N N . GLU B 1 129 ? 9.789 13.242 16.172 1 87.19 129 GLU B N 1
ATOM 3477 C CA . GLU B 1 129 ? 10.281 11.867 16.141 1 87.19 129 GLU B CA 1
ATOM 3478 C C . GLU B 1 129 ? 10.656 11.383 17.531 1 87.19 129 GLU B C 1
ATOM 3480 O O . GLU B 1 129 ? 10.562 10.188 17.828 1 87.19 129 GLU B O 1
ATOM 3485 N N . ASP B 1 130 ? 11.008 12.289 18.438 1 91.19 130 ASP B N 1
ATOM 3486 C CA . ASP B 1 130 ? 11.328 11.945 19.812 1 91.19 130 ASP B CA 1
ATOM 3487 C C . ASP B 1 130 ? 10.086 11.5 20.578 1 91.19 130 ASP B C 1
ATOM 3489 O O . ASP B 1 130 ? 10.172 10.664 21.484 1 91.19 130 ASP B O 1
ATOM 3493 N N . LEU B 1 131 ? 9.008 12.094 20.234 1 95.31 131 LEU B N 1
ATOM 3494 C CA . LEU B 1 131 ? 7.781 11.875 21 1 95.31 131 LEU B CA 1
ATOM 3495 C C . LEU B 1 131 ? 7.113 10.562 20.578 1 95.31 131 LEU B C 1
ATOM 3497 O O . LEU B 1 131 ? 6.258 10.047 21.312 1 95.31 131 LEU B O 1
ATOM 3501 N N . LEU B 1 132 ? 7.332 10.016 19.422 1 92.81 132 LEU B N 1
ATOM 3502 C CA . LEU B 1 132 ? 6.703 8.797 18.938 1 92.81 132 LEU B CA 1
ATOM 3503 C C . LEU B 1 132 ? 7.434 7.562 19.453 1 92.81 132 LEU B C 1
ATOM 3505 O O . LEU B 1 132 ? 6.801 6.621 19.938 1 92.81 132 LEU B O 1
ATOM 3509 N N . GLY B 1 133 ? 8.758 7.531 19.484 1 88.56 133 GLY B N 1
ATOM 3510 C CA . GLY B 1 133 ? 9.477 6.32 19.828 1 88.56 133 GLY B CA 1
ATOM 3511 C C . GLY B 1 133 ? 9.359 5.23 18.781 1 88.56 133 GLY B C 1
ATOM 3512 O O . GLY B 1 133 ? 9.539 5.484 17.594 1 88.56 133 GLY B O 1
ATOM 3513 N N . THR B 1 134 ? 9.102 3.924 19.25 1 90.69 134 THR B N 1
ATOM 3514 C CA . THR B 1 134 ? 8.953 2.791 18.344 1 90.69 134 THR B CA 1
ATOM 3515 C C . THR B 1 134 ? 7.484 2.385 18.219 1 90.69 134 THR B C 1
ATOM 3517 O O . THR B 1 134 ? 6.691 2.643 19.125 1 90.69 134 THR B O 1
ATOM 3520 N N . GLY B 1 135 ? 7.102 1.922 17.125 1 93.31 135 GLY B N 1
ATOM 3521 C CA . GLY B 1 135 ? 5.727 1.506 16.891 1 93.31 135 GLY B CA 1
ATOM 3522 C C . GLY B 1 135 ? 5.395 1.346 15.414 1 93.31 135 GLY B C 1
ATOM 3523 O O . GLY B 1 135 ? 6.219 0.869 14.633 1 93.31 135 GLY B O 1
ATOM 3524 N N . THR B 1 136 ? 4.113 1.661 15.109 1 94.62 136 THR B N 1
ATOM 3525 C CA . THR B 1 136 ? 3.67 1.487 13.734 1 94.62 136 THR B CA 1
ATOM 3526 C C . THR B 1 136 ? 2.871 2.701 13.266 1 94.62 136 THR B C 1
ATOM 3528 O O . THR B 1 136 ? 2.264 3.4 14.07 1 94.62 136 THR B O 1
ATOM 3531 N N . LEU B 1 137 ? 3.039 2.973 12.086 1 95.38 137 LEU B N 1
ATOM 3532 C CA . LEU B 1 137 ? 2.18 3.908 11.367 1 95.38 137 LEU B CA 1
ATOM 3533 C C . LEU B 1 137 ? 1.305 3.176 10.352 1 95.38 137 LEU B C 1
ATOM 3535 O O . LEU B 1 137 ? 1.816 2.492 9.461 1 95.38 137 LEU B O 1
ATOM 3539 N N . ALA B 1 138 ? 0.049 3.316 10.516 1 95.62 138 ALA B N 1
ATOM 3540 C CA . ALA B 1 138 ? -0.891 2.635 9.625 1 95.62 138 ALA B CA 1
ATOM 3541 C C . ALA B 1 138 ? -1.639 3.635 8.75 1 95.62 138 ALA B C 1
ATOM 3543 O O . ALA B 1 138 ? -2.111 4.664 9.234 1 95.62 138 ALA B O 1
ATOM 3544 N N . LEU B 1 139 ? -1.668 3.402 7.484 1 94.81 139 LEU B N 1
ATOM 3545 C CA . LEU B 1 139 ? -2.494 4.117 6.516 1 94.81 139 LEU B CA 1
ATOM 3546 C C . LEU B 1 139 ? -3.645 3.244 6.031 1 94.81 139 LEU B C 1
ATOM 3548 O O . LEU B 1 139 ? -3.42 2.232 5.363 1 94.81 139 LEU B O 1
ATOM 3552 N N . THR B 1 140 ? -4.852 3.617 6.371 1 94 140 THR B N 1
ATOM 3553 C CA . THR B 1 140 ? -6.016 2.791 6.082 1 94 140 THR B CA 1
ATOM 3554 C C . THR B 1 140 ? -6.941 3.488 5.086 1 94 140 THR B C 1
ATOM 3556 O O . THR B 1 140 ? -7.238 4.676 5.234 1 94 140 THR B O 1
ATOM 3559 N N . VAL B 1 141 ? -7.266 2.791 4.051 1 91.31 141 VAL B N 1
ATOM 3560 C CA . VAL B 1 141 ? -8.281 3.252 3.111 1 91.31 141 VAL B CA 1
ATOM 3561 C C . VAL B 1 141 ? -9.562 2.439 3.293 1 91.31 141 VAL B C 1
ATOM 3563 O O . VAL B 1 141 ? -9.539 1.209 3.199 1 91.31 141 VAL B O 1
ATOM 3566 N N . ASP B 1 142 ? -10.648 3.158 3.586 1 89.12 142 ASP B N 1
ATOM 3567 C CA . ASP B 1 142 ? -11.953 2.549 3.805 1 89.12 142 ASP B CA 1
ATOM 3568 C C . ASP B 1 142 ? -12.992 3.125 2.85 1 89.12 142 ASP B C 1
ATOM 3570 O O . ASP B 1 142 ? -13.508 4.223 3.074 1 89.12 142 ASP B O 1
ATOM 3574 N N . GLN B 1 143 ? -13.312 2.377 1.793 1 79.62 143 GLN B N 1
ATOM 3575 C CA . GLN B 1 143 ? -14.258 2.861 0.791 1 79.62 143 GLN B CA 1
ATOM 3576 C C . GLN B 1 143 ? -15.68 2.4 1.104 1 79.62 143 GLN B C 1
ATOM 3578 O O . GLN B 1 143 ? -16.578 2.521 0.266 1 79.62 143 GLN B O 1
ATOM 3583 N N . GLY B 1 144 ? -15.836 1.915 2.279 1 77.88 144 GLY B N 1
ATOM 3584 C CA . GLY B 1 144 ? -17.172 1.525 2.684 1 77.88 144 GLY B CA 1
ATOM 3585 C C . GLY B 1 144 ? -17.406 0.026 2.635 1 77.88 144 GLY B C 1
ATOM 3586 O O . GLY B 1 144 ? -16.453 -0.746 2.492 1 77.88 144 GLY B O 1
ATOM 3587 N N . ALA B 1 145 ? -18.641 -0.316 2.789 1 67.19 145 ALA B N 1
ATOM 3588 C CA . ALA B 1 145 ? -19.016 -1.7 3.051 1 67.19 145 ALA B CA 1
ATOM 3589 C C . ALA B 1 145 ? -18.797 -2.574 1.82 1 67.19 145 ALA B C 1
ATOM 3591 O O . ALA B 1 145 ? -18.625 -3.789 1.938 1 67.19 145 ALA B O 1
ATOM 3592 N N . TYR B 1 146 ? -18.75 -2.041 0.732 1 69.94 146 TYR B N 1
ATOM 3593 C CA . TYR B 1 146 ? -18.734 -2.875 -0.464 1 69.94 146 TYR B CA 1
ATOM 3594 C C . TYR B 1 146 ? -17.328 -3.104 -0.966 1 69.94 146 TYR B C 1
ATOM 3596 O O . TYR B 1 146 ? -17.109 -3.787 -1.972 1 69.94 146 TYR B O 1
ATOM 3604 N N . MET B 1 147 ? -16.359 -2.566 -0.313 1 76.19 147 MET B N 1
ATOM 3605 C CA . MET B 1 147 ? -14.977 -2.768 -0.711 1 76.19 147 MET B CA 1
ATOM 3606 C C . MET B 1 147 ? -14.141 -3.277 0.46 1 76.19 147 MET B C 1
ATOM 3608 O O . MET B 1 147 ? -14.383 -2.902 1.609 1 76.19 147 MET B O 1
ATOM 3612 N N . ASN B 1 148 ? -13.234 -4.156 0.118 1 77.62 148 ASN B N 1
ATOM 3613 C CA . ASN B 1 148 ? -12.312 -4.637 1.142 1 77.62 148 ASN B CA 1
ATOM 3614 C C . ASN B 1 148 ? -11.43 -3.512 1.679 1 77.62 148 ASN B C 1
ATOM 3616 O O . ASN B 1 148 ? -10.906 -2.703 0.908 1 77.62 148 ASN B O 1
ATOM 3620 N N . ARG B 1 149 ? -11.391 -3.486 2.918 1 81.44 149 ARG B N 1
ATOM 3621 C CA . ARG B 1 149 ? -10.516 -2.506 3.561 1 81.44 149 ARG B CA 1
ATOM 3622 C C . ARG B 1 149 ? -9.055 -2.805 3.27 1 81.44 149 ARG B C 1
ATOM 3624 O O . ARG B 1 149 ? -8.633 -3.967 3.275 1 81.44 149 ARG B O 1
ATOM 3631 N N . TYR B 1 150 ? -8.359 -1.752 2.965 1 88.5 150 TYR B N 1
ATOM 3632 C CA . TYR B 1 150 ? -6.922 -1.832 2.75 1 88.5 150 TYR B CA 1
ATOM 3633 C C . TYR B 1 150 ? -6.164 -1.081 3.838 1 88.5 150 TYR B C 1
ATOM 3635 O O . TYR B 1 150 ? -6.574 0.009 4.246 1 88.5 150 TYR B O 1
ATOM 3643 N N . GLN B 1 151 ? -5.07 -1.711 4.305 1 91.5 151 GLN B N 1
ATOM 3644 C CA . GLN B 1 151 ? -4.238 -1.04 5.297 1 91.5 151 GLN B CA 1
ATOM 3645 C C . GLN B 1 151 ? -2.756 -1.236 4.992 1 91.5 151 GLN B C 1
ATOM 3647 O O . GLN B 1 151 ? -2.307 -2.363 4.766 1 91.5 151 GLN B O 1
ATOM 3652 N N . GLY B 1 152 ? -2.027 -0.123 4.805 1 93.19 152 GLY B N 1
ATOM 3653 C CA . GLY B 1 152 ? -0.574 -0.137 4.766 1 93.19 152 GLY B CA 1
ATOM 3654 C C . GLY B 1 152 ? 0.063 0.145 6.113 1 93.19 152 GLY B C 1
ATOM 3655 O O . GLY B 1 152 ? -0.33 1.085 6.809 1 93.19 152 GLY B O 1
ATOM 3656 N N . ILE B 1 153 ? 1.016 -0.668 6.496 1 93.25 153 ILE B N 1
ATOM 3657 C CA . ILE B 1 153 ? 1.649 -0.52 7.801 1 93.25 153 ILE B CA 1
ATOM 3658 C C . ILE B 1 153 ? 3.15 -0.309 7.625 1 93.25 153 ILE B C 1
ATOM 3660 O O . ILE B 1 153 ? 3.809 -1.06 6.902 1 93.25 153 ILE B O 1
ATOM 3664 N N . VAL B 1 154 ? 3.631 0.717 8.281 1 91.69 154 VAL B N 1
ATOM 3665 C CA . VAL B 1 154 ? 5.055 1.033 8.289 1 91.69 154 VAL B CA 1
ATOM 3666 C C . VAL B 1 154 ? 5.59 0.973 9.719 1 91.69 154 VAL B C 1
ATOM 3668 O O . VAL B 1 154 ? 4.93 1.427 10.656 1 91.69 154 VAL B O 1
ATOM 3671 N N . GLN B 1 155 ? 6.777 0.417 9.883 1 89.31 155 GLN B N 1
ATOM 3672 C CA . GLN B 1 155 ? 7.406 0.401 11.195 1 89.31 155 GLN B CA 1
ATOM 3673 C C . GLN B 1 155 ? 8.062 1.744 11.508 1 89.31 155 GLN B C 1
ATOM 3675 O O . GLN B 1 155 ? 8.695 2.348 10.641 1 89.31 155 GLN B O 1
ATOM 3680 N N . LEU B 1 156 ? 7.793 2.189 12.711 1 89.75 156 LEU B N 1
ATOM 3681 C CA . LEU B 1 156 ? 8.406 3.424 13.188 1 89.75 156 LEU B CA 1
ATOM 3682 C C . LEU B 1 156 ? 9.648 3.127 14.016 1 89.75 156 LEU B C 1
ATOM 3684 O O . LEU B 1 156 ? 9.586 2.35 14.977 1 89.75 156 LEU B O 1
ATOM 3688 N N . ASP B 1 157 ? 10.844 3.658 13.594 1 85.25 157 ASP B N 1
ATOM 3689 C CA . ASP B 1 157 ? 12.094 3.404 14.305 1 85.25 157 ASP B CA 1
ATOM 3690 C C . ASP B 1 157 ? 12.852 4.703 14.562 1 85.25 157 ASP B C 1
ATOM 3692 O O . ASP B 1 157 ? 14.07 4.762 14.383 1 85.25 157 ASP B O 1
ATOM 3696 N N . GLY B 1 158 ? 12.094 5.75 14.844 1 83.5 158 GLY B N 1
ATOM 3697 C CA . GLY B 1 158 ? 12.742 7 15.203 1 83.5 158 GLY B CA 1
ATOM 3698 C C . GLY B 1 158 ? 12.859 7.969 14.047 1 83.5 158 GLY B C 1
ATOM 3699 O O . GLY B 1 158 ? 13.367 9.078 14.203 1 83.5 158 GLY B O 1
ATOM 3700 N N . ALA B 1 159 ? 12.398 7.629 12.922 1 85.19 159 ALA B N 1
ATOM 3701 C CA . ALA B 1 159 ? 12.43 8.516 11.766 1 85.19 159 ALA B CA 1
ATOM 3702 C C . ALA B 1 159 ? 11.305 9.547 11.836 1 85.19 159 ALA B C 1
ATOM 3704 O O . ALA B 1 159 ? 10.336 9.375 12.57 1 85.19 159 ALA B O 1
ATOM 3705 N N . SER B 1 160 ? 11.516 10.656 11.133 1 91.06 160 SER B N 1
ATOM 3706 C CA . SER B 1 160 ? 10.492 11.688 11.039 1 91.06 160 SER B CA 1
ATOM 3707 C C . SER B 1 160 ? 9.328 11.234 10.164 1 91.06 160 SER B C 1
ATOM 3709 O O . SER B 1 160 ? 9.469 10.305 9.367 1 91.06 160 SER B O 1
ATOM 3711 N N . LEU B 1 161 ? 8.203 11.938 10.32 1 92.06 161 LEU B N 1
ATOM 3712 C CA . LEU B 1 161 ? 7.051 11.633 9.484 1 92.06 161 LEU B CA 1
ATOM 3713 C C . LEU B 1 161 ? 7.375 11.844 8.008 1 92.06 161 LEU B C 1
ATOM 3715 O O . LEU B 1 161 ? 6.887 11.102 7.152 1 92.06 161 LEU B O 1
ATOM 3719 N N . GLU B 1 162 ? 8.195 12.859 7.695 1 92.75 162 GLU B N 1
ATOM 3720 C CA . GLU B 1 162 ? 8.625 13.094 6.32 1 92.75 162 GLU B CA 1
ATOM 3721 C C . GLU B 1 162 ? 9.391 11.891 5.77 1 92.75 162 GLU B C 1
ATOM 3723 O O . GLU B 1 162 ? 9.102 11.414 4.672 1 92.75 162 GLU B O 1
ATOM 3728 N N . GLU B 1 163 ? 10.328 11.43 6.562 1 90.75 163 GLU B N 1
ATOM 3729 C CA . GLU B 1 163 ? 11.141 10.297 6.141 1 90.75 163 GLU B CA 1
ATOM 3730 C C . GLU B 1 163 ? 10.289 9.039 5.98 1 90.75 163 GLU B C 1
ATOM 3732 O O . GLU B 1 163 ? 10.461 8.281 5.023 1 90.75 163 GLU B O 1
ATOM 3737 N N . ILE B 1 164 ? 9.391 8.883 6.875 1 89.19 164 ILE B N 1
ATOM 3738 C CA . ILE B 1 164 ? 8.516 7.715 6.848 1 89.19 164 ILE B CA 1
ATOM 3739 C C . ILE B 1 164 ? 7.633 7.766 5.602 1 89.19 164 ILE B C 1
ATOM 3741 O O . ILE B 1 164 ? 7.461 6.754 4.918 1 89.19 164 ILE B O 1
ATOM 3745 N N . ALA B 1 165 ? 7.07 8.898 5.355 1 89.81 165 ALA B N 1
ATOM 3746 C CA . ALA B 1 165 ? 6.227 9.062 4.176 1 89.81 165 ALA B CA 1
ATOM 3747 C C . ALA B 1 165 ? 7.02 8.812 2.896 1 89.81 165 ALA B C 1
ATOM 3749 O O . ALA B 1 165 ? 6.539 8.141 1.981 1 89.81 165 ALA B O 1
ATOM 3750 N N . ARG B 1 166 ? 8.258 9.359 2.799 1 90.62 166 ARG B N 1
ATOM 3751 C CA . ARG B 1 166 ? 9.117 9.117 1.645 1 90.62 166 ARG B CA 1
ATOM 3752 C C . ARG B 1 166 ? 9.32 7.625 1.422 1 90.62 166 ARG B C 1
ATOM 3754 O O . ARG B 1 166 ? 9.211 7.137 0.295 1 90.62 166 ARG B O 1
ATOM 3761 N N . ASN B 1 167 ? 9.594 6.988 2.479 1 87.38 167 ASN B N 1
ATOM 3762 C CA . ASN B 1 167 ? 9.852 5.555 2.402 1 87.38 167 ASN B CA 1
ATOM 3763 C C . ASN B 1 167 ? 8.594 4.777 2.027 1 87.38 167 ASN B C 1
ATOM 3765 O O . ASN B 1 167 ? 8.664 3.787 1.299 1 87.38 167 ASN B O 1
ATOM 3769 N N . TYR B 1 168 ? 7.453 5.188 2.557 1 86.81 168 TYR B N 1
ATOM 3770 C CA . TYR B 1 168 ? 6.18 4.57 2.201 1 86.81 168 TYR B CA 1
ATOM 3771 C C . TYR B 1 168 ? 5.961 4.598 0.694 1 86.81 168 TYR B C 1
ATOM 3773 O O . TYR B 1 168 ? 5.684 3.566 0.08 1 86.81 168 TYR B O 1
ATOM 3781 N N . PHE B 1 169 ? 6.141 5.723 0.075 1 85.94 169 PHE B N 1
ATOM 3782 C CA . PHE B 1 169 ? 5.891 5.875 -1.354 1 85.94 169 PHE B CA 1
ATOM 3783 C C . PHE B 1 169 ? 6.93 5.109 -2.168 1 85.94 169 PHE B C 1
ATOM 3785 O O . PHE B 1 169 ? 6.625 4.582 -3.236 1 85.94 169 PHE B O 1
ATOM 3792 N N . ARG B 1 170 ? 8.094 5.07 -1.69 1 83.62 170 ARG B N 1
ATOM 3793 C CA . ARG B 1 170 ? 9.148 4.332 -2.377 1 83.62 170 ARG B CA 1
ATOM 3794 C C . ARG B 1 170 ? 8.875 2.834 -2.357 1 83.62 170 ARG B C 1
ATOM 3796 O O . ARG B 1 170 ? 9.086 2.145 -3.357 1 83.62 170 ARG B O 1
ATOM 3803 N N . GLN B 1 171 ? 8.422 2.322 -1.256 1 79.38 171 GLN B N 1
ATOM 3804 C CA . GLN B 1 171 ? 8.305 0.879 -1.075 1 79.38 171 GLN B CA 1
ATOM 3805 C C . GLN B 1 171 ? 6.934 0.38 -1.524 1 79.38 171 GLN B C 1
ATOM 3807 O O . GLN B 1 171 ? 6.824 -0.692 -2.123 1 79.38 171 GLN B O 1
ATOM 3812 N N . SER B 1 172 ? 5.98 1.019 -1.206 1 79.94 172 SER B N 1
ATOM 3813 C CA . SER B 1 172 ? 4.613 0.583 -1.469 1 79.94 172 SER B CA 1
ATOM 3814 C C . SER B 1 172 ? 4.172 0.966 -2.877 1 79.94 172 SER B C 1
ATOM 3816 O O . SER B 1 172 ? 3.656 0.128 -3.621 1 79.94 172 SER B O 1
ATOM 3818 N N . GLU B 1 173 ? 4.395 2.221 -3.281 1 71.06 173 GLU B N 1
ATOM 3819 C CA . GLU B 1 173 ? 3.883 2.746 -4.543 1 71.06 173 GLU B CA 1
ATOM 3820 C C . GLU B 1 173 ? 4.977 2.785 -5.605 1 71.06 173 GLU B C 1
ATOM 3822 O O . GLU B 1 173 ? 4.688 2.936 -6.797 1 71.06 173 GLU B O 1
ATOM 3827 N N . GLN B 1 174 ? 6.195 2.609 -5.254 1 74.06 174 GLN B N 1
ATOM 3828 C CA . GLN B 1 174 ? 7.355 2.656 -6.137 1 74.06 174 GLN B CA 1
ATOM 3829 C C . GLN B 1 174 ? 7.434 3.992 -6.871 1 74.06 174 GLN B C 1
ATOM 3831 O O . GLN B 1 174 ? 7.793 4.035 -8.047 1 74.06 174 GLN B O 1
ATOM 3836 N N . ILE B 1 175 ? 7.035 5.008 -6.223 1 80.44 175 ILE B N 1
ATOM 3837 C CA . ILE B 1 175 ? 7.074 6.359 -6.773 1 80.44 175 ILE B CA 1
ATOM 3838 C C . ILE B 1 175 ? 8.023 7.227 -5.941 1 80.44 175 ILE B C 1
ATOM 3840 O O . ILE B 1 175 ? 7.789 7.441 -4.75 1 80.44 175 ILE B O 1
ATOM 3844 N N . PRO B 1 176 ? 9.109 7.742 -6.551 1 87.25 176 PRO B N 1
ATOM 3845 C CA . PRO B 1 176 ? 9.93 8.695 -5.797 1 87.25 176 PRO B CA 1
ATOM 3846 C C . PRO B 1 176 ? 9.133 9.914 -5.34 1 87.25 176 PRO B C 1
ATOM 3848 O O . PRO B 1 176 ? 8.422 10.531 -6.137 1 87.25 176 PRO B O 1
ATOM 3851 N N . THR B 1 177 ? 9.195 10.164 -4.09 1 91.06 177 THR B N 1
ATOM 3852 C CA . THR B 1 177 ? 8.398 11.227 -3.473 1 91.06 177 THR B CA 1
ATOM 3853 C C . THR B 1 177 ? 9.258 12.062 -2.529 1 91.06 177 THR B C 1
ATOM 3855 O O . THR B 1 177 ? 10.078 11.523 -1.779 1 91.06 177 THR B O 1
ATOM 3858 N N . GLU B 1 178 ? 9.211 13.359 -2.664 1 95.12 178 GLU B N 1
ATOM 3859 C CA . GLU B 1 178 ? 9.789 14.297 -1.715 1 95.12 178 GLU B CA 1
ATOM 3860 C C . GLU B 1 178 ? 8.711 15.141 -1.035 1 95.12 178 GLU B C 1
ATOM 3862 O O . GLU B 1 178 ? 7.707 15.492 -1.657 1 95.12 178 GLU B O 1
ATOM 3867 N N . LEU B 1 179 ? 8.938 15.398 0.265 1 95.94 179 LEU B N 1
ATOM 3868 C CA . LEU B 1 179 ? 7.914 16.203 0.939 1 95.94 179 LEU B CA 1
ATOM 3869 C C . LEU B 1 179 ? 8.516 16.984 2.104 1 95.94 179 LEU B C 1
ATOM 3871 O O . LEU B 1 179 ? 9.57 16.594 2.631 1 95.94 179 LEU B O 1
ATOM 3875 N N . ARG B 1 180 ? 7.902 18.094 2.43 1 97.56 180 ARG B N 1
ATOM 3876 C CA . ARG B 1 180 ? 8.211 18.953 3.564 1 97.56 180 ARG B CA 1
ATOM 3877 C C . ARG B 1 180 ? 6.953 19.25 4.375 1 97.56 180 ARG B C 1
ATOM 3879 O O . ARG B 1 180 ? 5.887 19.5 3.811 1 97.56 180 ARG B O 1
ATOM 3886 N N . LEU B 1 181 ? 7.125 19.188 5.68 1 97.5 181 LEU B N 1
ATOM 3887 C CA . LEU B 1 181 ? 6.066 19.516 6.625 1 97.5 181 LEU B CA 1
ATOM 3888 C C . LEU B 1 181 ? 6.566 20.531 7.656 1 97.5 181 LEU B C 1
ATOM 3890 O O . LEU B 1 181 ? 7.715 20.453 8.102 1 97.5 181 LEU B O 1
ATOM 3894 N N . ALA B 1 182 ? 5.68 21.422 8.016 1 97.06 182 ALA B N 1
ATOM 3895 C CA . ALA B 1 182 ? 6.012 22.359 9.078 1 97.06 182 ALA B CA 1
ATOM 3896 C C . ALA B 1 182 ? 4.766 22.781 9.844 1 97.06 182 ALA B C 1
ATOM 3898 O O . ALA B 1 182 ? 3.691 22.953 9.258 1 97.06 182 ALA B O 1
ATOM 3899 N N . VAL B 1 183 ? 4.953 22.922 11.094 1 96.62 183 VAL B N 1
ATOM 3900 C CA . VAL B 1 183 ? 3.902 23.422 11.984 1 96.62 183 VAL B CA 1
ATOM 3901 C C . VAL B 1 183 ? 4.465 24.5 12.898 1 96.62 183 VAL B C 1
ATOM 3903 O O . VAL B 1 183 ? 5.59 24.391 13.391 1 96.62 183 VAL B O 1
ATOM 3906 N N . GLY B 1 184 ? 3.668 25.547 13.039 1 94.12 184 GLY B N 1
ATOM 3907 C CA . GLY B 1 184 ? 4.086 26.609 13.938 1 94.12 184 GLY B CA 1
ATOM 3908 C C . GLY B 1 184 ? 2.924 27.344 14.578 1 94.12 184 GLY B C 1
ATOM 3909 O O . GLY B 1 184 ? 1.794 27.266 14.086 1 94.12 184 GLY B O 1
ATOM 3910 N N . ARG B 1 185 ? 3.285 27.906 15.68 1 92 185 ARG B N 1
ATOM 3911 C CA . ARG B 1 185 ? 2.346 28.766 16.375 1 92 185 ARG B CA 1
ATOM 3912 C C . ARG B 1 185 ? 2.678 30.234 16.125 1 92 185 ARG B C 1
ATOM 3914 O O . ARG B 1 185 ? 3.828 30.656 16.281 1 92 185 ARG B O 1
ATOM 3921 N N . LEU B 1 186 ? 1.696 30.953 15.648 1 88.5 186 LEU B N 1
ATOM 3922 C CA . LEU B 1 186 ? 1.885 32.375 15.383 1 88.5 186 LEU B CA 1
ATOM 3923 C C . LEU B 1 186 ? 1.149 33.219 16.406 1 88.5 186 LEU B C 1
ATOM 3925 O O . LEU B 1 186 ? 0.097 32.812 16.922 1 88.5 186 LEU B O 1
ATOM 3929 N N . SER B 1 187 ? 1.78 34.281 16.781 1 89.25 187 SER B N 1
ATOM 3930 C CA . SER B 1 187 ? 1.172 35.25 17.703 1 89.25 187 SER B CA 1
ATOM 3931 C C . SER B 1 187 ? 0.916 36.594 17.016 1 89.25 187 SER B C 1
ATOM 3933 O O . SER B 1 187 ? 1.806 37.125 16.359 1 89.25 187 SER B O 1
ATOM 3935 N N . VAL B 1 188 ? -0.248 37 17.094 1 82.56 188 VAL B N 1
ATOM 3936 C CA . VAL B 1 188 ? -0.596 38.281 16.531 1 82.56 188 VAL B CA 1
ATOM 3937 C C . VAL B 1 188 ? -1.243 39.156 17.594 1 82.56 188 VAL B C 1
ATOM 3939 O O . VAL B 1 188 ? -2.023 38.688 18.422 1 82.56 188 VAL B O 1
ATOM 3942 N N . ARG B 1 189 ? -0.819 40.406 17.594 1 84.06 189 ARG B N 1
ATOM 3943 C CA . ARG B 1 189 ? -1.426 41.375 18.516 1 84.06 189 ARG B CA 1
ATOM 3944 C C . ARG B 1 189 ? -2.768 41.875 17.984 1 84.06 189 ARG B C 1
ATOM 3946 O O . ARG B 1 189 ? -2.85 42.375 16.875 1 84.06 189 ARG B O 1
ATOM 3953 N N . GLY B 1 190 ? -3.705 41.5 18.656 1 75 190 GLY B N 1
ATOM 3954 C CA . GLY B 1 190 ? -5.023 41.969 18.266 1 75 190 GLY B CA 1
ATOM 3955 C C . GLY B 1 190 ? -5.207 43.469 18.469 1 75 190 GLY B C 1
ATOM 3956 O O . GLY B 1 190 ? -4.355 44.125 19.062 1 75 190 GLY B O 1
ATOM 3957 N N . ASP B 1 191 ? -6.281 44 17.953 1 80.56 191 ASP B N 1
ATOM 3958 C CA . ASP B 1 191 ? -6.613 45.438 18.047 1 80.56 191 ASP B CA 1
ATOM 3959 C C . ASP B 1 191 ? -6.73 45.844 19.516 1 80.56 191 ASP B C 1
ATOM 3961 O O . ASP B 1 191 ? -6.465 47 19.844 1 80.56 191 ASP B O 1
ATOM 3965 N N . ASP B 1 192 ? -7.105 44.938 20.281 1 83.31 192 ASP B N 1
ATOM 3966 C CA . ASP B 1 192 ? -7.316 45.25 21.703 1 83.31 192 ASP B CA 1
ATOM 3967 C C . ASP B 1 192 ? -6.02 45.094 22.5 1 83.31 192 ASP B C 1
ATOM 3969 O O . ASP B 1 192 ? -6.016 45.25 23.719 1 83.31 192 ASP B O 1
ATOM 3973 N N . GLY B 1 193 ? -5.055 44.844 21.781 1 81.56 193 GLY B N 1
ATOM 3974 C CA . GLY B 1 193 ? -3.762 44.719 22.438 1 81.56 193 GLY B CA 1
ATOM 3975 C C . GLY B 1 193 ? -3.48 43.312 22.922 1 81.56 193 GLY B C 1
ATOM 3976 O O . GLY B 1 193 ? -2.373 43 23.375 1 81.56 193 GLY B O 1
ATOM 3977 N N . SER B 1 194 ? -4.543 42.469 22.844 1 83.19 194 SER B N 1
ATOM 3978 C CA . SER B 1 194 ? -4.344 41.125 23.312 1 83.19 194 SER B CA 1
ATOM 3979 C C . SER B 1 194 ? -3.59 40.281 22.281 1 83.19 194 SER B C 1
ATOM 3981 O O . SER B 1 194 ? -3.656 40.562 21.078 1 83.19 194 SER B O 1
ATOM 3983 N N . MET B 1 195 ? -2.723 39.375 22.812 1 85.5 195 MET B N 1
ATOM 3984 C CA . MET B 1 195 ? -1.992 38.469 21.938 1 85.5 195 MET B CA 1
ATOM 3985 C C . MET B 1 195 ? -2.824 37.219 21.625 1 85.5 195 MET B C 1
ATOM 3987 O O . MET B 1 195 ? -3.273 36.531 22.547 1 85.5 195 MET B O 1
ATOM 3991 N N . ARG B 1 196 ? -3.203 37.219 20.359 1 85.5 196 ARG B N 1
ATOM 3992 C CA . ARG B 1 196 ? -3.893 36 19.922 1 85.5 196 ARG B CA 1
ATOM 3993 C C . ARG B 1 196 ? -2.926 35.031 19.234 1 85.5 196 ARG B C 1
ATOM 3995 O O . ARG B 1 196 ? -2.049 35.469 18.484 1 85.5 196 ARG B O 1
ATOM 4002 N N . GLN B 1 197 ? -3.035 33.781 19.672 1 88.44 197 GLN B N 1
ATOM 4003 C CA . GLN B 1 197 ? -2.17 32.75 19.094 1 88.44 197 GLN B CA 1
ATOM 4004 C C . GLN B 1 197 ? -2.945 31.844 18.156 1 88.44 197 GLN B C 1
ATOM 4006 O O . GLN B 1 197 ? -4.105 31.516 18.406 1 88.44 197 GLN B O 1
ATOM 4011 N N . PHE B 1 198 ? -2.369 31.594 16.969 1 91.12 198 PHE B N 1
ATOM 4012 C CA . PHE B 1 198 ? -2.959 30.719 15.969 1 91.12 198 PHE B CA 1
ATOM 4013 C C . PHE B 1 198 ? -1.945 29.688 15.5 1 91.12 198 PHE B C 1
ATOM 4015 O O . PHE B 1 198 ? -0.741 29.953 15.477 1 91.12 198 PHE B O 1
ATOM 4022 N N . TRP B 1 199 ? -2.521 28.516 15.203 1 94.25 199 TRP B N 1
ATOM 4023 C CA . TRP B 1 199 ? -1.675 27.484 14.617 1 94.25 199 TRP B CA 1
ATOM 4024 C C . TRP B 1 199 ? -1.682 27.562 13.094 1 94.25 199 TRP B C 1
ATOM 4026 O O . TRP B 1 199 ? -2.721 27.828 12.484 1 94.25 199 TRP B O 1
ATOM 4036 N N . ARG B 1 200 ? -0.511 27.359 12.523 1 96.19 200 ARG B N 1
ATOM 4037 C CA . ARG B 1 200 ? -0.355 27.172 11.078 1 96.19 200 ARG B CA 1
ATOM 4038 C C . ARG B 1 200 ? 0.46 25.922 10.773 1 96.19 200 ARG B C 1
ATOM 4040 O O . ARG B 1 200 ? 1.427 25.625 11.477 1 96.19 200 ARG B O 1
ATOM 4047 N N . ALA B 1 201 ? 0.002 25.203 9.805 1 97.69 201 ALA B N 1
ATOM 4048 C CA . ALA B 1 201 ? 0.74 24.031 9.336 1 97.69 201 ALA B CA 1
ATOM 4049 C C . ALA B 1 201 ? 0.752 23.969 7.812 1 97.69 201 ALA B C 1
ATOM 4051 O O . ALA B 1 201 ? -0.293 24.109 7.172 1 97.69 201 ALA B O 1
ATOM 4052 N N . GLY B 1 202 ? 1.887 23.828 7.273 1 97.62 202 GLY B N 1
ATOM 4053 C CA . GLY B 1 202 ? 2.055 23.75 5.832 1 97.62 202 GLY B CA 1
ATOM 4054 C C . GLY B 1 202 ? 2.768 22.484 5.387 1 97.62 202 GLY B C 1
ATOM 4055 O O . GLY B 1 202 ? 3.516 21.875 6.16 1 97.62 202 GLY B O 1
ATOM 4056 N N . GLY B 1 203 ? 2.467 22.094 4.164 1 98.25 203 GLY B N 1
ATOM 4057 C CA . GLY B 1 203 ? 3.129 20.938 3.58 1 98.25 203 GLY B CA 1
ATOM 4058 C C . GLY B 1 203 ? 3.143 20.953 2.062 1 98.25 203 GLY B C 1
ATOM 4059 O O . GLY B 1 203 ? 2.295 21.594 1.44 1 98.25 203 GLY B O 1
ATOM 4060 N N . ILE B 1 204 ? 4.137 20.328 1.532 1 97.88 204 ILE B N 1
ATOM 4061 C CA . ILE B 1 204 ? 4.254 20.109 0.093 1 97.88 204 ILE B CA 1
ATOM 4062 C C . ILE B 1 204 ? 4.75 18.703 -0.184 1 97.88 204 ILE B C 1
ATOM 4064 O O . ILE B 1 204 ? 5.633 18.188 0.516 1 97.88 204 ILE B O 1
ATOM 4068 N N . VAL B 1 205 ? 4.09 18.047 -1.111 1 96.94 205 VAL B N 1
ATOM 4069 C CA . VAL B 1 205 ? 4.523 16.75 -1.6 1 96.94 205 VAL B CA 1
ATOM 4070 C C . VAL B 1 205 ? 4.715 16.797 -3.113 1 96.94 205 VAL B C 1
ATOM 4072 O O . VAL B 1 205 ? 3.9 17.391 -3.828 1 96.94 205 VAL B O 1
ATOM 4075 N N . ALA B 1 206 ? 5.852 16.344 -3.566 1 95.69 206 ALA B N 1
ATOM 4076 C CA . ALA B 1 206 ? 6.152 16.219 -4.992 1 95.69 206 ALA B CA 1
ATOM 4077 C C . ALA B 1 206 ? 6.535 14.789 -5.352 1 95.69 206 ALA B C 1
ATOM 4079 O O . ALA B 1 206 ? 7.289 14.141 -4.621 1 95.69 206 ALA B O 1
ATOM 4080 N N . GLN B 1 207 ? 5.969 14.336 -6.438 1 91.06 207 GLN B N 1
ATOM 4081 C CA . GLN B 1 207 ? 6.184 12.969 -6.883 1 91.06 207 GLN B CA 1
ATOM 4082 C C . GLN B 1 207 ? 6.691 12.93 -8.32 1 91.06 207 GLN B C 1
ATOM 4084 O O . GLN B 1 207 ? 6.25 13.719 -9.164 1 91.06 207 GLN B O 1
ATOM 4089 N N . PHE B 1 208 ? 7.645 12 -8.539 1 88.56 208 PHE B N 1
ATOM 4090 C CA . PHE B 1 208 ? 8.242 11.82 -9.852 1 88.56 208 PHE B CA 1
ATOM 4091 C C . PHE B 1 208 ? 7.449 10.812 -10.672 1 88.56 208 PHE B C 1
ATOM 4093 O O . PHE B 1 208 ? 7.273 9.664 -10.258 1 88.56 208 PHE B O 1
ATOM 4100 N N . LEU B 1 209 ? 6.82 11.18 -11.844 1 79.62 209 LEU B N 1
ATOM 4101 C CA . LEU B 1 209 ? 6.047 10.297 -12.703 1 79.62 209 LEU B CA 1
ATOM 4102 C C . LEU B 1 209 ? 6.57 10.336 -14.133 1 79.62 209 LEU B C 1
ATOM 4104 O O . LEU B 1 209 ? 5.957 10.961 -15.008 1 79.62 209 LEU B O 1
ATOM 4108 N N . PRO B 1 210 ? 7.711 9.68 -14.359 1 64.5 210 PRO B N 1
ATOM 4109 C CA . PRO B 1 210 ? 8.242 9.758 -15.719 1 64.5 210 PRO B CA 1
ATOM 4110 C C . PRO B 1 210 ? 7.359 9.031 -16.734 1 64.5 210 PRO B C 1
ATOM 4112 O O . PRO B 1 210 ? 6.664 8.078 -16.391 1 64.5 210 PRO B O 1
ATOM 4115 N N . ASP B 1 211 ? 6.914 9.68 -17.906 1 52.41 211 ASP B N 1
ATOM 4116 C CA . ASP B 1 211 ? 6.129 9.117 -19 1 52.41 211 ASP B CA 1
ATOM 4117 C C . ASP B 1 211 ? 6.684 7.758 -19.422 1 52.41 211 ASP B C 1
ATOM 4119 O O . ASP B 1 211 ? 5.922 6.852 -19.766 1 52.41 211 ASP B O 1
ATOM 4123 N N . ALA B 1 212 ? 7.98 7.797 -19.984 1 42.69 212 ALA B N 1
ATOM 4124 C CA . ALA B 1 212 ? 8.492 6.688 -20.781 1 42.69 212 ALA B CA 1
ATOM 4125 C C . ALA B 1 212 ? 8.891 5.508 -19.906 1 42.69 212 ALA B C 1
ATOM 4127 O O . ALA B 1 212 ? 9.594 5.684 -18.906 1 42.69 212 ALA B O 1
ATOM 4128 N N . PRO B 1 213 ? 8.148 4.297 -20.125 1 41.56 213 PRO B N 1
ATOM 4129 C CA . PRO B 1 213 ? 8.539 3.064 -19.438 1 41.56 213 PRO B CA 1
ATOM 4130 C C . PRO B 1 213 ? 10.047 2.959 -19.234 1 41.56 213 PRO B C 1
ATOM 4132 O O . PRO B 1 213 ? 10.5 2.398 -18.234 1 41.56 213 PRO B O 1
ATOM 4135 N N . GLU B 1 214 ? 10.891 3.26 -20.281 1 38.19 214 GLU B N 1
ATOM 4136 C CA . GLU B 1 214 ? 12.344 3.172 -20.219 1 38.19 214 GLU B CA 1
ATOM 4137 C C . GLU B 1 214 ? 12.898 4 -19.062 1 38.19 214 GLU B C 1
ATOM 4139 O O . GLU B 1 214 ? 13.922 3.645 -18.469 1 38.19 214 GLU B O 1
ATOM 4144 N N . ARG B 1 215 ? 12.398 4.992 -18.953 1 40.09 215 ARG B N 1
ATOM 4145 C CA . ARG B 1 215 ? 12.867 5.875 -17.891 1 40.09 215 ARG B CA 1
ATOM 4146 C C . ARG B 1 215 ? 12.289 5.457 -16.547 1 40.09 215 ARG B C 1
ATOM 4148 O O . ARG B 1 215 ? 12.82 5.824 -15.492 1 40.09 215 ARG B O 1
ATOM 4155 N N . MET B 1 216 ? 11.133 5.012 -16.516 1 40.34 216 MET B N 1
ATOM 4156 C CA . MET B 1 216 ? 10.648 4.344 -15.312 1 40.34 216 MET B CA 1
ATOM 4157 C C . MET B 1 216 ? 11.406 3.043 -15.07 1 40.34 216 MET B C 1
ATOM 4159 O O . MET B 1 216 ? 11.617 2.65 -13.922 1 40.34 216 MET B O 1
ATOM 4163 N N . GLY B 1 217 ? 11.57 2.1 -16.203 1 36.47 217 GLY B N 1
ATOM 4164 C CA . GLY B 1 217 ? 12.188 0.788 -16.328 1 36.47 217 GLY B CA 1
ATOM 4165 C C . GLY B 1 217 ? 13.695 0.848 -16.453 1 36.47 217 GLY B C 1
ATOM 4166 O O . GLY B 1 217 ? 14.336 -0.145 -16.797 1 36.47 217 GLY B O 1
ATOM 4167 N N . ALA B 1 218 ? 14.344 1.973 -16.719 1 36.44 218 ALA B N 1
ATOM 4168 C CA . ALA B 1 218 ? 15.781 1.79 -16.938 1 36.44 218 ALA B CA 1
ATOM 4169 C C . ALA B 1 218 ? 16.344 0.741 -15.977 1 36.44 218 ALA B C 1
ATOM 4171 O O . ALA B 1 218 ? 17.5 0.334 -16.109 1 36.44 218 ALA B O 1
ATOM 4172 N N . THR B 1 219 ? 15.57 0.479 -14.969 1 35.69 219 THR B N 1
ATOM 4173 C CA . THR B 1 219 ? 16.188 -0.552 -14.141 1 35.69 219 THR B CA 1
ATOM 4174 C C . THR B 1 219 ? 16.016 -1.929 -14.781 1 35.69 219 THR B C 1
ATOM 4176 O O . THR B 1 219 ? 16.547 -2.922 -14.273 1 35.69 219 THR B O 1
ATOM 4179 N N . ASP B 1 220 ? 15.07 -2.016 -15.656 1 34.62 220 ASP B N 1
ATOM 4180 C CA . ASP B 1 220 ? 14.914 -3.355 -16.219 1 34.62 220 ASP B CA 1
ATOM 4181 C C . ASP B 1 220 ? 16.031 -3.668 -17.203 1 34.62 220 ASP B C 1
ATOM 4183 O O . ASP B 1 220 ? 16 -4.699 -17.891 1 34.62 220 ASP B O 1
ATOM 4187 N N . LEU B 1 221 ? 16.781 -2.658 -17.672 1 32.94 221 LEU B N 1
ATOM 4188 C CA . LEU B 1 221 ? 17.906 -3.043 -18.5 1 32.94 221 LEU B CA 1
ATOM 4189 C C . LEU B 1 221 ? 18.984 -3.75 -17.672 1 32.94 221 LEU B C 1
ATOM 4191 O O . LEU B 1 221 ? 19.25 -3.354 -16.531 1 32.94 221 LEU B O 1
ATOM 4195 N N . HIS B 1 222 ? 19.172 -4.934 -17.922 1 30.14 222 HIS B N 1
ATOM 4196 C CA . HIS B 1 222 ? 20.297 -5.703 -17.375 1 30.14 222 HIS B CA 1
ATOM 4197 C C . HIS B 1 222 ? 21.562 -4.859 -17.297 1 30.14 222 HIS B C 1
ATOM 4199 O O . HIS B 1 222 ? 21.969 -4.254 -18.281 1 30.14 222 HIS B O 1
ATOM 4205 N N . PRO B 1 223 ? 22.047 -4.547 -16.141 1 31.28 223 PRO B N 1
ATOM 4206 C CA . PRO B 1 223 ? 23.359 -3.926 -16.062 1 31.28 223 PRO B CA 1
ATOM 4207 C C . PRO B 1 223 ? 24.375 -4.562 -17.031 1 31.28 223 PRO B C 1
ATOM 4209 O O . PRO B 1 223 ? 25.453 -4.023 -17.234 1 31.28 223 PRO B O 1
ATOM 4212 N N . GLY B 1 224 ? 24.188 -5.805 -17.359 1 29.27 224 GLY B N 1
ATOM 4213 C CA . GLY B 1 224 ? 25.328 -6.406 -18.047 1 29.27 224 GLY B CA 1
ATOM 4214 C C . GLY B 1 224 ? 25.641 -5.742 -19.375 1 29.27 224 GLY B C 1
ATOM 4215 O O . GLY B 1 224 ? 26.625 -6.086 -20.031 1 29.27 224 GLY B O 1
ATOM 4216 N N . GLU B 1 225 ? 24.594 -5.488 -20.172 1 32.03 225 GLU B N 1
ATOM 4217 C CA . GLU B 1 225 ? 25.125 -5.023 -21.453 1 32.03 225 GLU B CA 1
ATOM 4218 C C . GLU B 1 225 ? 25.5 -3.543 -21.391 1 32.03 225 GLU B C 1
ATOM 4220 O O . GLU B 1 225 ? 25.578 -2.879 -22.422 1 32.03 225 GLU B O 1
ATOM 4225 N N . ALA B 1 226 ? 25.406 -2.875 -20.234 1 31.92 226 ALA B N 1
ATOM 4226 C CA . ALA B 1 226 ? 26.141 -1.607 -20.266 1 31.92 226 ALA B CA 1
ATOM 4227 C C . ALA B 1 226 ? 27.641 -1.836 -20.453 1 31.92 226 ALA B C 1
ATOM 4229 O O . ALA B 1 226 ? 28.219 -2.723 -19.828 1 31.92 226 ALA B O 1
ATOM 4230 N N . PRO B 1 227 ? 28.234 -1.331 -21.453 1 31.23 227 PRO B N 1
ATOM 4231 C CA . PRO B 1 227 ? 29.703 -1.414 -21.391 1 31.23 227 PRO B CA 1
ATOM 4232 C C . PRO B 1 227 ? 30.266 -1.111 -20.016 1 31.23 227 PRO B C 1
ATOM 4234 O O . PRO B 1 227 ? 29.594 -0.443 -19.203 1 31.23 227 PRO B O 1
ATOM 4237 N N . GLU B 1 228 ? 31.453 -1.506 -19.516 1 30.61 228 GLU B N 1
ATOM 4238 C CA . GLU B 1 228 ? 32.344 -1.111 -18.438 1 30.61 228 GLU B CA 1
ATOM 4239 C C . GLU B 1 228 ? 32.344 0.401 -18.234 1 30.61 228 GLU B C 1
ATOM 4241 O O . GLU B 1 228 ? 32.562 1.163 -19.172 1 30.61 228 GLU B O 1
ATOM 4246 N N . GLY B 1 229 ? 31.641 1.042 -17.141 1 33.25 229 GLY B N 1
ATOM 4247 C CA . GLY B 1 229 ? 31.656 2.43 -16.703 1 33.25 229 GLY B CA 1
ATOM 4248 C C . GLY B 1 229 ? 30.266 3.055 -16.672 1 33.25 229 GLY B C 1
ATOM 4249 O O . GLY B 1 229 ? 30.125 4.238 -16.344 1 33.25 229 GLY B O 1
ATOM 4250 N N . VAL B 1 230 ? 29.375 2.568 -17.562 1 31.28 230 VAL B N 1
ATOM 4251 C CA . VAL B 1 230 ? 28.172 3.4 -17.609 1 31.28 230 VAL B CA 1
ATOM 4252 C C . VAL B 1 230 ? 27.203 2.953 -16.516 1 31.28 230 VAL B C 1
ATOM 4254 O O . VAL B 1 230 ? 26.781 1.797 -16.484 1 31.28 230 VAL B O 1
ATOM 4257 N N . GLU B 1 231 ? 27.031 3.557 -15.367 1 35.22 231 GLU B N 1
ATOM 4258 C CA . GLU B 1 231 ? 26.109 3.436 -14.234 1 35.22 231 GLU B CA 1
ATOM 4259 C C . GLU B 1 231 ? 24.656 3.518 -14.68 1 35.22 231 GLU B C 1
ATOM 4261 O O . GLU B 1 231 ? 24.297 4.406 -15.453 1 35.22 231 GLU B O 1
ATOM 4266 N N 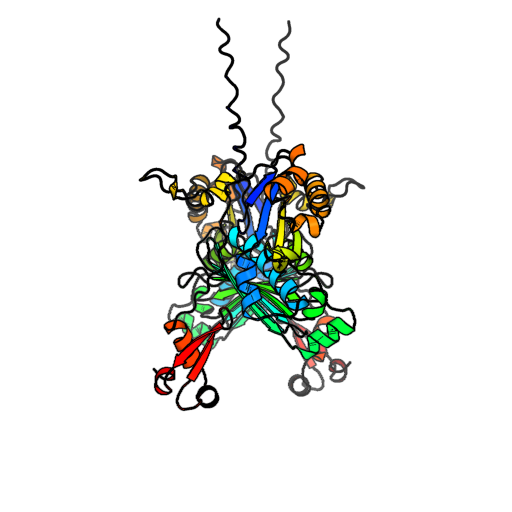. ILE B 1 232 ? 23.922 2.533 -14.836 1 36.81 232 ILE B N 1
ATOM 4267 C CA . ILE B 1 232 ? 22.484 2.551 -15.117 1 36.81 232 ILE B CA 1
ATOM 4268 C C . ILE B 1 232 ? 21.797 3.537 -14.18 1 36.81 232 ILE B C 1
ATOM 4270 O O . ILE B 1 232 ? 21.875 3.404 -12.961 1 36.81 232 ILE B O 1
ATOM 4274 N N . PRO B 1 233 ? 21.453 4.629 -14.547 1 41.66 233 PRO B N 1
ATOM 4275 C CA . PRO B 1 233 ? 20.844 5.652 -13.695 1 41.66 233 PRO B CA 1
ATOM 4276 C C . PRO B 1 233 ? 19.578 5.164 -13 1 41.66 233 PRO B C 1
ATOM 4278 O O . PRO B 1 233 ? 18.781 4.441 -13.609 1 41.66 233 PRO B O 1
ATOM 4281 N N . THR B 1 234 ? 19.562 4.891 -11.719 1 50.75 234 THR B N 1
ATOM 4282 C CA . THR B 1 234 ? 18.391 4.633 -10.891 1 50.75 234 THR B CA 1
ATOM 4283 C C . THR B 1 234 ? 17.422 5.809 -10.945 1 50.75 234 THR B C 1
ATOM 4285 O O . THR B 1 234 ? 17.828 6.934 -11.242 1 50.75 234 THR B O 1
ATOM 4288 N N . LEU B 1 235 ? 16.094 5.523 -11.102 1 55.91 235 LEU B N 1
ATOM 4289 C CA . LEU B 1 235 ? 15.086 6.578 -11.07 1 55.91 235 LEU B CA 1
ATOM 4290 C C . LEU B 1 235 ? 15.492 7.699 -10.125 1 55.91 235 LEU B C 1
ATOM 4292 O O . LEU B 1 235 ? 15.172 8.867 -10.367 1 55.91 235 LEU B O 1
ATOM 4296 N N . GLU B 1 236 ? 16.297 7.32 -9.141 1 56.97 236 GLU B N 1
ATOM 4297 C CA . GLU B 1 236 ? 16.734 8.328 -8.188 1 56.97 236 GLU B CA 1
ATOM 4298 C C . GLU B 1 236 ? 17.797 9.25 -8.797 1 56.97 236 GLU B C 1
ATOM 4300 O O . GLU B 1 236 ? 17.984 10.375 -8.336 1 56.97 236 GLU B O 1
ATOM 4305 N N . ASP B 1 237 ? 18.281 8.742 -9.922 1 62.78 237 ASP B N 1
ATOM 4306 C CA . ASP B 1 237 ? 19.391 9.5 -10.492 1 62.78 237 ASP B CA 1
ATOM 4307 C C . ASP B 1 237 ? 18.938 10.32 -11.695 1 62.78 237 ASP B C 1
ATOM 4309 O O . ASP B 1 237 ? 19.75 10.945 -12.375 1 62.78 237 ASP B O 1
ATOM 4313 N N . ASP B 1 238 ? 17.719 10.352 -11.844 1 77.81 238 ASP B N 1
ATOM 4314 C CA . ASP B 1 238 ? 17.188 11.141 -12.938 1 77.81 238 ASP B CA 1
ATOM 4315 C C . ASP B 1 238 ? 17.359 12.633 -12.68 1 77.81 238 ASP B C 1
ATOM 4317 O O . ASP B 1 238 ? 17.062 13.117 -11.586 1 77.81 238 ASP B O 1
ATOM 4321 N N . ASP B 1 239 ? 17.875 13.312 -13.594 1 84.5 239 ASP B N 1
ATOM 4322 C CA . ASP B 1 239 ? 18.172 14.734 -13.453 1 84.5 239 ASP B CA 1
ATOM 4323 C C . ASP B 1 239 ? 16.922 15.531 -13.109 1 84.5 239 ASP B C 1
ATOM 4325 O O . ASP B 1 239 ? 16.969 16.453 -12.281 1 84.5 239 ASP B O 1
ATOM 4329 N N . ALA B 1 240 ? 15.836 15.188 -13.789 1 87.88 240 ALA B N 1
ATOM 4330 C CA . ALA B 1 240 ? 14.578 15.891 -13.516 1 87.88 240 ALA B CA 1
ATOM 4331 C C . ALA B 1 240 ? 14.148 15.695 -12.07 1 87.88 240 ALA B C 1
ATOM 4333 O O . ALA B 1 240 ? 13.781 16.656 -11.391 1 87.88 240 ALA B O 1
ATOM 4334 N N . TRP B 1 241 ? 14.297 14.57 -11.609 1 91 241 TRP B N 1
ATOM 4335 C CA . TRP B 1 241 ? 13.898 14.273 -10.234 1 91 241 TRP B CA 1
ATOM 4336 C C . TRP B 1 241 ? 14.852 14.922 -9.234 1 91 241 TRP B C 1
ATOM 4338 O O . TRP B 1 241 ? 14.414 15.453 -8.211 1 91 241 TRP B O 1
ATOM 4348 N N . SER B 1 242 ? 16.094 14.844 -9.539 1 93.44 242 SER B N 1
ATOM 4349 C CA . SER B 1 242 ? 17.094 15.492 -8.68 1 93.44 242 SER B CA 1
ATOM 4350 C C . SER B 1 242 ? 16.797 16.984 -8.523 1 93.44 242 SER B C 1
ATOM 4352 O O . SER B 1 242 ? 16.969 17.531 -7.438 1 93.44 242 SER B O 1
ATOM 4354 N N . GLU B 1 243 ? 16.406 17.562 -9.578 1 94.5 243 GLU B N 1
ATOM 4355 C CA . GLU B 1 243 ? 16.062 18.984 -9.531 1 94.5 243 GLU B CA 1
ATOM 4356 C C . GLU B 1 243 ? 14.852 19.234 -8.648 1 94.5 243 GLU B C 1
ATOM 4358 O O . GLU B 1 243 ? 14.852 20.156 -7.828 1 94.5 243 GLU B O 1
ATOM 4363 N N . VAL B 1 244 ? 13.805 18.438 -8.781 1 95.19 244 VAL B N 1
ATOM 4364 C CA . VAL B 1 244 ? 12.617 18.578 -7.953 1 95.19 244 VAL B CA 1
ATOM 4365 C C . VAL B 1 244 ? 12.992 18.438 -6.477 1 95.19 244 VAL B C 1
ATOM 4367 O O . VAL B 1 244 ? 12.586 19.25 -5.648 1 95.19 244 VAL B O 1
ATOM 4370 N N . LYS B 1 245 ? 13.789 17.453 -6.172 1 95.56 245 LYS B N 1
ATOM 4371 C CA . LYS B 1 245 ? 14.219 17.203 -4.797 1 95.56 245 LYS B CA 1
ATOM 4372 C C . LYS B 1 245 ? 14.984 18.406 -4.238 1 95.56 245 LYS B C 1
ATOM 4374 O O . LYS B 1 245 ? 14.758 18.812 -3.098 1 95.56 245 LYS B O 1
ATOM 4379 N N . ALA B 1 246 ? 15.859 18.891 -5.035 1 95.56 246 ALA B N 1
ATOM 4380 C CA . ALA B 1 246 ? 16.672 20.047 -4.613 1 95.56 246 ALA B CA 1
ATOM 4381 C C . ALA B 1 246 ? 15.781 21.25 -4.328 1 95.56 246 ALA B C 1
ATOM 4383 O O . ALA B 1 246 ? 15.953 21.922 -3.311 1 95.56 246 ALA B O 1
ATOM 4384 N N . LEU B 1 247 ? 14.875 21.516 -5.195 1 96.5 247 LEU B N 1
ATOM 4385 C CA . LEU B 1 247 ? 14.008 22.672 -5.035 1 96.5 247 LEU B CA 1
ATOM 4386 C C . LEU B 1 247 ? 13.117 22.531 -3.803 1 96.5 247 LEU B C 1
ATOM 4388 O O . LEU B 1 247 ? 13.031 23.438 -2.98 1 96.5 247 LEU B O 1
ATOM 4392 N N . VAL B 1 248 ? 12.5 21.375 -3.656 1 96.69 248 VAL B N 1
ATOM 4393 C CA . VAL B 1 248 ? 11.648 21.141 -2.498 1 96.69 248 VAL B CA 1
ATOM 4394 C C . VAL B 1 248 ? 12.477 21.203 -1.219 1 96.69 248 VAL B C 1
ATOM 4396 O O . VAL B 1 248 ? 12.008 21.688 -0.188 1 96.69 248 VAL B O 1
ATOM 4399 N N . GLY B 1 249 ? 13.719 20.734 -1.299 1 95 249 GLY B N 1
ATOM 4400 C CA . GLY B 1 249 ? 14.625 20.734 -0.165 1 95 249 GLY B CA 1
ATOM 4401 C C . GLY B 1 249 ? 14.984 22.125 0.308 1 95 249 GLY B C 1
ATOM 4402 O O . GLY B 1 249 ? 15.453 22.312 1.436 1 95 249 GLY B O 1
ATOM 4403 N N . THR B 1 250 ? 14.75 23.141 -0.511 1 94.81 250 THR B N 1
ATOM 4404 C CA . THR B 1 250 ? 15.109 24.516 -0.161 1 94.81 250 THR B CA 1
ATOM 4405 C C . THR B 1 250 ? 14.008 25.172 0.655 1 94.81 250 THR B C 1
ATOM 4407 O O . THR B 1 250 ? 14.188 26.281 1.178 1 94.81 250 THR B O 1
ATOM 4410 N N . VAL B 1 251 ? 12.898 24.531 0.754 1 96.19 251 VAL B N 1
ATOM 4411 C CA . VAL B 1 251 ? 11.781 25.156 1.459 1 96.19 251 VAL B CA 1
ATOM 4412 C C . VAL B 1 251 ? 12.055 25.156 2.961 1 96.19 251 VAL B C 1
ATOM 4414 O O . VAL B 1 251 ? 12.305 24.094 3.553 1 96.19 251 VAL B O 1
ATOM 4417 N N . ASP B 1 252 ? 11.953 26.312 3.514 1 94.69 252 ASP B N 1
ATOM 4418 C CA . ASP B 1 252 ? 12.109 26.406 4.961 1 94.69 252 ASP B CA 1
ATOM 4419 C C . ASP B 1 252 ? 10.773 26.25 5.676 1 94.69 252 ASP B C 1
ATOM 4421 O O . ASP B 1 252 ? 9.719 26.547 5.109 1 94.69 252 ASP B O 1
ATOM 4425 N N . ASP B 1 253 ? 10.922 25.875 6.945 1 94.56 253 ASP B N 1
ATOM 4426 C CA . ASP B 1 253 ? 9.719 25.688 7.754 1 94.56 253 ASP B CA 1
ATOM 4427 C C . ASP B 1 253 ? 8.883 26.969 7.812 1 94.56 253 ASP B C 1
ATOM 4429 O O . ASP B 1 253 ? 7.66 26.922 7.668 1 94.56 253 ASP B O 1
ATOM 4433 N N . ASP B 1 254 ? 9.57 28.047 8.039 1 93.62 254 ASP B N 1
ATOM 4434 C CA . ASP B 1 254 ? 8.875 29.328 8.195 1 93.62 254 ASP B CA 1
ATOM 4435 C C . ASP B 1 254 ? 8.141 29.703 6.91 1 93.62 254 ASP B C 1
ATOM 4437 O O . ASP B 1 254 ? 7.062 30.297 6.965 1 93.62 254 ASP B O 1
ATOM 4441 N N . GLU B 1 255 ? 8.773 29.422 5.816 1 93 255 GLU B N 1
ATOM 4442 C CA . GLU B 1 255 ? 8.156 29.719 4.527 1 93 255 GLU B CA 1
ATOM 4443 C C . GLU B 1 255 ? 6.906 28.875 4.305 1 93 255 GLU B C 1
ATOM 4445 O O . GLU B 1 255 ? 5.91 29.359 3.766 1 93 255 GLU B O 1
ATOM 4450 N N . LEU B 1 256 ? 6.934 27.688 4.738 1 94.62 256 LEU B N 1
ATOM 4451 C CA . LEU B 1 256 ? 5.848 26.75 4.531 1 94.62 256 LEU B CA 1
ATOM 4452 C C . LEU B 1 256 ? 4.605 27.156 5.312 1 94.62 256 LEU B C 1
ATOM 4454 O O . LEU B 1 256 ? 3.482 26.844 4.918 1 94.62 256 LEU B O 1
ATOM 4458 N N . ILE B 1 257 ? 4.859 27.891 6.418 1 94.94 257 ILE B N 1
ATOM 4459 C CA . ILE B 1 257 ? 3.703 28.219 7.25 1 94.94 257 ILE B CA 1
ATOM 4460 C C . ILE B 1 257 ? 3.432 29.719 7.191 1 94.94 257 ILE B C 1
ATOM 4462 O O . ILE B 1 257 ? 2.643 30.25 7.98 1 94.94 257 ILE B O 1
ATOM 4466 N N . ASP B 1 258 ? 4.098 30.438 6.277 1 91.81 258 ASP B N 1
ATOM 4467 C CA . ASP B 1 258 ? 3.938 31.875 6.148 1 91.81 258 ASP B CA 1
ATOM 4468 C C . ASP B 1 258 ? 2.691 32.219 5.336 1 91.81 258 ASP B C 1
ATOM 4470 O O . ASP B 1 258 ? 2.674 32.031 4.113 1 91.81 258 ASP B O 1
ATOM 4474 N N . GLU B 1 259 ? 1.78 32.781 5.984 1 88.25 259 GLU B N 1
ATOM 4475 C CA . GLU B 1 259 ? 0.541 33.188 5.32 1 88.25 259 GLU B CA 1
ATOM 4476 C C . GLU B 1 259 ? 0.792 34.25 4.277 1 88.25 259 GLU B C 1
ATOM 4478 O O . GLU B 1 259 ? 0.046 34.375 3.305 1 88.25 259 GLU B O 1
ATOM 4483 N N . GLY B 1 260 ? 1.78 35.094 4.504 1 85.88 260 GLY B N 1
ATOM 4484 C CA . GLY B 1 260 ? 2.133 36.125 3.555 1 85.88 260 GLY B CA 1
ATOM 4485 C C . GLY B 1 260 ? 2.654 35.594 2.238 1 85.88 260 GLY B C 1
ATOM 4486 O O . GLY B 1 260 ? 2.471 36.219 1.188 1 85.88 260 GLY B O 1
ATOM 4487 N N . VAL B 1 261 ? 3.322 34.469 2.258 1 88.44 261 VAL B N 1
ATOM 4488 C CA . VAL B 1 261 ? 3.795 33.812 1.044 1 88.44 261 VAL B CA 1
ATOM 4489 C C . VAL B 1 261 ? 2.643 33.062 0.38 1 88.44 261 VAL B C 1
ATOM 4491 O O . VAL B 1 261 ? 2.271 33.375 -0.757 1 88.44 261 VAL B O 1
ATOM 4494 N N . GLY B 1 262 ? 1.97 32.281 1.11 1 90.44 262 GLY B N 1
ATOM 4495 C CA . GLY B 1 262 ? 0.883 31.469 0.594 1 90.44 262 GLY B CA 1
ATOM 4496 C C . GLY B 1 262 ? 1.361 30.312 -0.256 1 90.44 262 GLY B C 1
ATOM 4497 O O . GLY B 1 262 ? 2.533 30.25 -0.636 1 90.44 262 GLY B O 1
ATOM 4498 N N . VAL B 1 263 ? 0.461 29.469 -0.642 1 94.38 263 VAL B N 1
ATOM 4499 C CA . VAL B 1 263 ? 0.792 28.234 -1.345 1 94.38 263 VAL B CA 1
ATOM 4500 C C . VAL B 1 263 ? 1.168 28.547 -2.791 1 94.38 263 VAL B C 1
ATOM 4502 O O . VAL B 1 263 ? 2.158 28.016 -3.309 1 94.38 263 VAL B O 1
ATOM 4505 N N . HIS B 1 264 ? 0.448 29.422 -3.434 1 92.88 264 HIS B N 1
ATOM 4506 C CA . HIS B 1 264 ? 0.682 29.719 -4.84 1 92.88 264 HIS B CA 1
ATOM 4507 C C . HIS B 1 264 ? 2.039 30.375 -5.043 1 92.88 264 HIS B C 1
ATOM 4509 O O . HIS B 1 264 ? 2.789 30.016 -5.949 1 92.88 264 HIS B O 1
ATOM 4515 N N . ALA B 1 265 ? 2.332 31.344 -4.203 1 92.81 265 ALA B N 1
ATOM 4516 C CA . ALA B 1 265 ? 3.617 32.031 -4.293 1 92.81 265 ALA B CA 1
ATOM 4517 C C . ALA B 1 265 ? 4.773 31.078 -4.02 1 92.81 265 ALA B C 1
ATOM 4519 O O . ALA B 1 265 ? 5.832 31.172 -4.645 1 92.81 265 ALA B O 1
ATOM 4520 N N . LEU B 1 266 ? 4.574 30.188 -3.07 1 95 266 LEU B N 1
ATOM 4521 C CA . LEU B 1 266 ? 5.586 29.172 -2.781 1 95 266 LEU B CA 1
ATOM 4522 C C . LEU B 1 266 ? 5.852 28.312 -4.008 1 95 266 LEU B C 1
ATOM 4524 O O . LEU B 1 266 ? 7.008 28.094 -4.383 1 95 266 LEU B O 1
ATOM 4528 N N . LEU B 1 267 ? 4.785 27.828 -4.637 1 95.88 267 LEU B N 1
ATOM 4529 C CA . LEU B 1 267 ? 4.918 26.953 -5.805 1 95.88 267 LEU B CA 1
ATOM 4530 C C . LEU B 1 267 ? 5.582 27.703 -6.961 1 95.88 267 LEU B C 1
ATOM 4532 O O . LEU B 1 267 ? 6.406 27.125 -7.68 1 95.88 267 LEU B O 1
ATOM 4536 N N . PHE B 1 268 ? 5.254 28.938 -7.082 1 93.94 268 PHE B N 1
ATOM 4537 C CA . PHE B 1 268 ? 5.867 29.75 -8.125 1 93.94 268 PHE B CA 1
ATOM 4538 C C . PHE B 1 268 ? 7.355 29.938 -7.859 1 93.94 268 PHE B C 1
ATOM 4540 O O . PHE B 1 268 ? 8.18 29.766 -8.766 1 93.94 268 PHE B O 1
ATOM 4547 N N . ARG B 1 269 ? 7.668 30.297 -6.691 1 94.56 269 ARG B N 1
ATOM 4548 C CA . ARG B 1 269 ? 9.07 30.484 -6.328 1 94.56 269 ARG B CA 1
ATOM 4549 C C . ARG B 1 269 ? 9.883 29.234 -6.633 1 94.56 269 ARG B C 1
ATOM 4551 O O . ARG B 1 269 ? 11 29.328 -7.148 1 94.56 269 ARG B O 1
ATOM 4558 N N . LEU B 1 270 ? 9.32 28.094 -6.371 1 96.06 270 LEU B N 1
ATOM 4559 C CA . LEU B 1 270 ? 10.055 26.844 -6.48 1 96.06 270 LEU B CA 1
ATOM 4560 C C . LEU B 1 270 ? 10.18 26.406 -7.941 1 96.06 270 LEU B C 1
ATOM 4562 O O . LEU B 1 270 ? 11.234 25.922 -8.359 1 96.06 270 LEU B O 1
ATOM 4566 N N . PHE B 1 271 ? 9.086 26.656 -8.75 1 96.62 271 PHE B N 1
ATOM 4567 C CA . PHE B 1 271 ? 9.031 25.844 -9.961 1 96.62 271 PHE B CA 1
ATOM 4568 C C . PHE B 1 271 ? 8.742 26.719 -11.18 1 96.62 271 PHE B C 1
ATOM 4570 O O . PHE B 1 271 ? 8.562 26.203 -12.289 1 96.62 271 PHE B O 1
ATOM 4577 N N . HIS B 1 272 ? 8.719 28.016 -11.094 1 93.56 272 HIS B N 1
ATOM 4578 C CA . HIS B 1 272 ? 8.312 28.859 -12.211 1 93.56 272 HIS B CA 1
ATOM 4579 C C . HIS B 1 272 ? 9.25 28.703 -13.398 1 93.56 272 HIS B C 1
ATOM 4581 O O . HIS B 1 272 ? 8.812 28.766 -14.555 1 93.56 272 HIS B O 1
ATOM 4587 N N . GLU B 1 273 ? 10.5 28.438 -13.141 1 94.62 273 GLU B N 1
ATOM 4588 C CA . GLU B 1 273 ? 11.477 28.297 -14.211 1 94.62 273 GLU B CA 1
ATOM 4589 C C . GLU B 1 273 ? 11.188 27.078 -15.07 1 94.62 273 GLU B C 1
ATOM 4591 O O . GLU B 1 273 ? 11.641 26.984 -16.219 1 94.62 273 GLU B O 1
ATOM 4596 N N . ARG B 1 274 ? 10.453 26.156 -14.492 1 93.62 274 ARG B N 1
ATOM 4597 C CA . ARG B 1 274 ? 10.172 24.922 -15.211 1 93.62 274 ARG B CA 1
ATOM 4598 C C . ARG B 1 274 ? 8.703 24.844 -15.609 1 93.62 274 ARG B C 1
ATOM 4600 O O . ARG B 1 274 ? 8.227 23.781 -16.047 1 93.62 274 ARG B O 1
ATOM 4607 N N . GLY B 1 275 ? 7.926 25.891 -15.391 1 91.94 275 GLY B N 1
ATOM 4608 C CA . GLY B 1 275 ? 6.562 25.969 -15.891 1 91.94 275 GLY B CA 1
ATOM 4609 C C . GLY B 1 275 ? 5.566 25.219 -15.031 1 91.94 275 GLY B C 1
ATOM 4610 O O . GLY B 1 275 ? 4.785 24.406 -15.539 1 91.94 275 GLY B O 1
ATOM 4611 N N . VAL B 1 276 ? 5.453 25.516 -13.766 1 93.62 276 VAL B N 1
ATOM 4612 C CA . VAL B 1 276 ? 4.5 24.875 -12.867 1 93.62 276 VAL B CA 1
ATOM 4613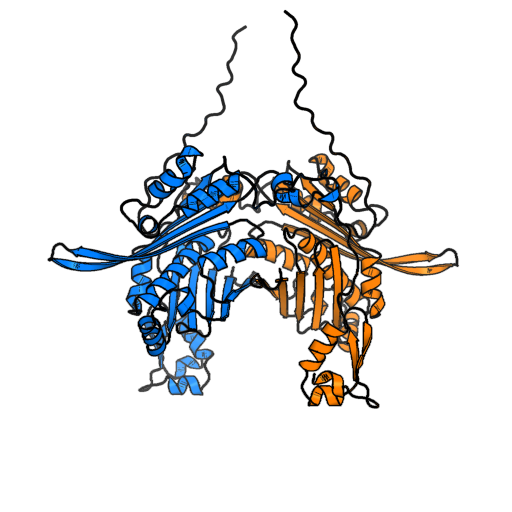 C C . VAL B 1 276 ? 3.076 25.266 -13.25 1 93.62 276 VAL B C 1
ATOM 4615 O O . VAL B 1 276 ? 2.805 26.438 -13.539 1 93.62 276 VAL B O 1
ATOM 4618 N N . ARG B 1 277 ? 2.24 24.281 -13.406 1 92.12 277 ARG B N 1
ATOM 4619 C CA . ARG B 1 277 ? 0.801 24.469 -13.555 1 92.12 277 ARG B CA 1
ATOM 4620 C C . ARG B 1 277 ? 0.062 24.109 -12.273 1 92.12 277 ARG B C 1
ATOM 4622 O O . ARG B 1 277 ? 0.312 23.062 -11.672 1 92.12 277 ARG B O 1
ATOM 4629 N N . VAL B 1 278 ? -0.754 25.047 -11.844 1 91.75 278 VAL B N 1
ATOM 4630 C CA . VAL B 1 278 ? -1.55 24.797 -10.648 1 91.75 278 VAL B CA 1
ATOM 4631 C C . VAL B 1 278 ? -3.002 24.531 -11.031 1 91.75 278 VAL B C 1
ATOM 4633 O O . VAL B 1 278 ? -3.486 25.047 -12.047 1 91.75 278 VAL B O 1
ATOM 4636 N N . PHE B 1 279 ? -3.648 23.766 -10.203 1 89.38 279 PHE B N 1
ATOM 4637 C CA . PHE B 1 279 ? -5.027 23.375 -10.469 1 89.38 279 PHE B CA 1
ATOM 4638 C C . PHE B 1 279 ? -5.957 23.906 -9.383 1 89.38 279 PHE B C 1
ATOM 4640 O O . PHE B 1 279 ? -5.516 24.609 -8.469 1 89.38 279 PHE B O 1
ATOM 4647 N N . ASP B 1 280 ? -7.215 23.578 -9.578 1 87.75 280 ASP B N 1
ATOM 4648 C CA . ASP B 1 280 ? -8.203 24.062 -8.625 1 87.75 280 ASP B CA 1
ATOM 4649 C C . ASP B 1 280 ? -7.926 23.531 -7.219 1 87.75 280 ASP B C 1
ATOM 4651 O O . ASP B 1 280 ? -7.621 22.344 -7.055 1 87.75 280 ASP B O 1
ATOM 4655 N N . ALA B 1 281 ? -8.086 24.422 -6.336 1 92.19 281 ALA B N 1
ATOM 4656 C CA . ALA B 1 281 ? -7.832 24.047 -4.941 1 92.19 281 ALA B CA 1
ATOM 4657 C C . ALA B 1 281 ? -8.977 23.219 -4.375 1 92.19 281 ALA B C 1
ATOM 4659 O O . ALA B 1 281 ? -10.109 23.297 -4.867 1 92.19 281 ALA B O 1
ATOM 4660 N N . GLN B 1 282 ? -8.664 22.406 -3.451 1 93.31 282 GLN B N 1
ATOM 4661 C CA . GLN B 1 282 ? -9.648 21.625 -2.705 1 93.31 282 GLN B CA 1
ATOM 4662 C C . GLN B 1 282 ? -9.75 22.109 -1.261 1 93.31 282 GLN B C 1
ATOM 4664 O O . GLN B 1 282 ? -8.766 22.062 -0.515 1 93.31 282 GLN B O 1
ATOM 4669 N N . ASP B 1 283 ? -10.953 22.453 -0.872 1 95.12 283 ASP B N 1
ATOM 4670 C CA . ASP B 1 283 ? -11.156 23 0.465 1 95.12 283 ASP B CA 1
ATOM 4671 C C . ASP B 1 283 ? -11.047 21.906 1.528 1 95.12 283 ASP B C 1
ATOM 4673 O O . ASP B 1 283 ? -11.523 20.781 1.324 1 95.12 283 ASP B O 1
ATOM 4677 N N . ILE B 1 284 ? -10.492 22.281 2.637 1 96.75 284 ILE B N 1
ATOM 4678 C CA . ILE B 1 284 ? -10.383 21.422 3.799 1 96.75 284 ILE B CA 1
ATOM 4679 C C . ILE B 1 284 ? -11.164 22 4.969 1 96.75 284 ILE B C 1
ATOM 4681 O O . ILE B 1 284 ? -11.031 23.188 5.281 1 96.75 284 ILE B O 1
ATOM 4685 N N . ARG B 1 285 ? -11.977 21.188 5.574 1 96.19 285 ARG B N 1
ATOM 4686 C CA . ARG B 1 285 ? -12.766 21.625 6.727 1 96.19 285 ARG B CA 1
ATOM 4687 C C . ARG B 1 285 ? -12.609 20.641 7.887 1 96.19 285 ARG B C 1
ATOM 4689 O O . ARG B 1 285 ? -12.516 19.438 7.68 1 96.19 285 ARG B O 1
ATOM 4696 N N . GLU B 1 286 ? -12.523 21.188 9.031 1 94.81 286 GLU B N 1
ATOM 4697 C CA . GLU B 1 286 ? -12.578 20.359 10.227 1 94.81 286 GLU B CA 1
ATOM 4698 C C . GLU B 1 286 ? -14.016 19.984 10.57 1 94.81 286 GLU B C 1
ATOM 4700 O O . GLU B 1 286 ? -14.883 20.844 10.664 1 94.81 286 GLU B O 1
ATOM 4705 N N . LYS B 1 287 ? -14.227 18.719 10.648 1 92.81 287 LYS B N 1
ATOM 4706 C CA . LYS B 1 287 ? -15.562 18.234 10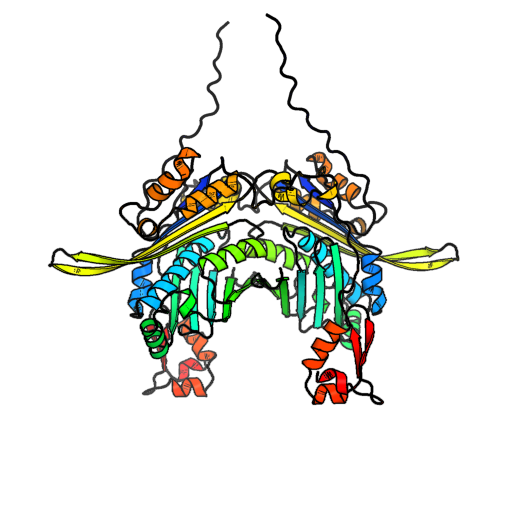.992 1 92.81 287 LYS B CA 1
ATOM 4707 C C . LYS B 1 287 ? -15.508 16.844 11.617 1 92.81 287 LYS B C 1
ATOM 4709 O O . LYS B 1 287 ? -14.883 15.945 11.062 1 92.81 287 LYS B O 1
ATOM 4714 N N . CYS B 1 288 ? -16.078 16.75 12.82 1 91.81 288 CYS B N 1
ATOM 4715 C CA . CYS B 1 288 ? -16.219 15.43 13.43 1 91.81 288 CYS B CA 1
ATOM 4716 C C . CYS B 1 288 ? -17.438 14.695 12.875 1 91.81 288 CYS B C 1
ATOM 4718 O O . CYS B 1 288 ? -18.438 15.328 12.547 1 91.81 288 CYS B O 1
ATOM 4720 N N . THR B 1 289 ? -17.359 13.398 12.758 1 87.69 289 THR B N 1
ATOM 4721 C CA . THR B 1 289 ? -18.453 12.625 12.195 1 87.69 289 THR B CA 1
ATOM 4722 C C . THR B 1 289 ? -19.172 11.82 13.273 1 87.69 289 THR B C 1
ATOM 4724 O O . THR B 1 289 ? -19.938 10.898 12.969 1 87.69 289 THR B O 1
ATOM 4727 N N . CYS B 1 290 ? -18.922 12.133 14.508 1 89 290 CYS B N 1
ATOM 4728 C CA . CYS B 1 290 ? -19.562 11.398 15.586 1 89 290 CYS B CA 1
ATOM 4729 C C . CYS B 1 290 ? -21.062 11.711 15.648 1 89 290 CYS B C 1
ATOM 4731 O O . CYS B 1 290 ? -21.469 12.836 15.336 1 89 290 CYS B O 1
ATOM 4733 N N . THR B 1 291 ? -21.781 10.688 15.859 1 89.19 291 THR B N 1
ATOM 4734 C CA . THR B 1 291 ? -23.203 10.812 16.125 1 89.19 291 THR B CA 1
ATOM 4735 C C . THR B 1 291 ? -23.594 10.055 17.391 1 89.19 291 THR B C 1
ATOM 4737 O O . THR B 1 291 ? -22.844 9.195 17.859 1 89.19 291 THR B O 1
ATOM 4740 N N . ARG B 1 292 ? -24.703 10.453 17.891 1 89.56 292 ARG B N 1
ATOM 4741 C CA . ARG B 1 292 ? -25.172 9.742 19.078 1 89.56 292 ARG B CA 1
ATOM 4742 C C . ARG B 1 292 ? -25.281 8.242 18.812 1 89.56 292 ARG B C 1
ATOM 4744 O O . ARG B 1 292 ? -24.891 7.434 19.656 1 89.56 292 ARG B O 1
ATOM 4751 N N . ASP B 1 293 ? -25.734 7.918 17.609 1 87.94 293 ASP B N 1
ATOM 4752 C CA . ASP B 1 293 ? -25.875 6.516 17.234 1 87.94 293 ASP B CA 1
ATOM 4753 C C . ASP B 1 293 ? -24.531 5.809 17.203 1 87.94 293 ASP B C 1
ATOM 4755 O O . ASP B 1 293 ? -24.391 4.68 17.672 1 87.94 293 ASP B O 1
ATOM 4759 N N . LYS B 1 294 ? -23.516 6.488 16.594 1 86.81 294 LYS B N 1
ATOM 4760 C CA . LYS B 1 294 ? -22.203 5.883 16.516 1 86.81 294 LYS B CA 1
ATOM 4761 C C . LYS B 1 294 ? -21.594 5.695 17.906 1 86.81 294 LYS B C 1
ATOM 4763 O O . LYS B 1 294 ? -20.984 4.66 18.188 1 86.81 294 LYS B O 1
ATOM 4768 N N . VAL B 1 295 ? -21.812 6.664 18.75 1 86 295 VAL B N 1
ATOM 4769 C CA . VAL B 1 295 ? -21.266 6.605 20.109 1 86 295 VAL B CA 1
ATOM 4770 C C . VAL B 1 295 ? -22 5.527 20.906 1 86 295 VAL B C 1
ATOM 4772 O O . VAL B 1 295 ? -21.375 4.793 21.672 1 86 295 VAL B O 1
ATOM 4775 N N . ALA B 1 296 ? -23.234 5.375 20.703 1 84.44 296 ALA B N 1
ATOM 4776 C CA . ALA B 1 296 ? -24.016 4.32 21.344 1 84.44 296 ALA B CA 1
ATOM 4777 C C . ALA B 1 296 ? -23.516 2.939 20.922 1 84.44 296 ALA B C 1
ATOM 4779 O O . ALA B 1 296 ? -23.484 2.012 21.734 1 84.44 296 ALA B O 1
ATOM 4780 N N . GLY B 1 297 ? -23.156 2.875 19.688 1 83.81 297 GLY B N 1
ATOM 4781 C CA . GLY B 1 297 ? -22.594 1.625 19.203 1 83.81 297 GLY B CA 1
ATOM 4782 C C . GLY B 1 297 ? -21.328 1.212 19.922 1 83.81 297 GLY B C 1
ATOM 4783 O O . GLY B 1 297 ? -21.141 0.035 20.234 1 83.81 297 GLY B O 1
ATOM 4784 N N . VAL B 1 298 ? -20.531 2.129 20.188 1 80.12 298 VAL B N 1
ATOM 4785 C CA . VAL B 1 298 ? -19.297 1.862 20.922 1 80.12 298 VAL B CA 1
ATOM 4786 C C . VAL B 1 298 ? -19.641 1.406 22.344 1 80.12 298 VAL B C 1
ATOM 4788 O O . VAL B 1 298 ? -19.016 0.48 22.875 1 80.12 298 VAL B O 1
ATOM 4791 N N . LEU B 1 299 ? -20.625 1.994 22.922 1 79.69 299 LEU B N 1
ATOM 4792 C CA . LEU B 1 299 ? -21.062 1.657 24.281 1 79.69 299 LEU B CA 1
ATOM 4793 C C . LEU B 1 299 ? -21.562 0.218 24.344 1 79.69 299 LEU B C 1
ATOM 4795 O O . LEU B 1 299 ? -21.312 -0.483 25.328 1 79.69 299 LEU B O 1
ATOM 4799 N N . ALA B 1 300 ? -22.141 -0.149 23.266 1 80.5 300 ALA B N 1
ATOM 4800 C CA . ALA B 1 300 ? -22.703 -1.495 23.203 1 80.5 300 ALA B CA 1
ATOM 4801 C C . ALA B 1 300 ? -21.609 -2.549 23.172 1 80.5 300 ALA B C 1
ATOM 4803 O O . ALA B 1 300 ? -21.828 -3.705 23.531 1 80.5 300 ALA B O 1
ATOM 4804 N N . SER B 1 301 ? -20.438 -2.061 22.672 1 79.75 301 SER B N 1
ATOM 4805 C CA . SER B 1 301 ? -19.328 -3.012 22.531 1 79.75 301 SER B CA 1
ATOM 4806 C C . SER B 1 301 ? -18.531 -3.111 23.828 1 79.75 301 SER B C 1
ATOM 4808 O O . SER B 1 301 ? -17.688 -4.012 23.969 1 79.75 301 SER B O 1
ATOM 4810 N N . LEU B 1 302 ? -18.812 -2.305 24.781 1 77.69 302 LEU B N 1
ATOM 4811 C CA . LEU B 1 302 ? -18.062 -2.289 26.031 1 77.69 302 LEU B CA 1
ATOM 4812 C C . LEU B 1 302 ? -18.578 -3.371 26.984 1 77.69 302 LEU B C 1
ATOM 4814 O O . LEU B 1 302 ? -19.75 -3.734 26.938 1 77.69 302 LEU B O 1
ATOM 4818 N N . SER B 1 303 ? -17.656 -3.895 27.656 1 79.62 303 SER B N 1
ATOM 4819 C CA . SER B 1 303 ? -18.047 -4.875 28.672 1 79.62 303 SER B CA 1
ATOM 4820 C C . SER B 1 303 ? -18.922 -4.242 29.75 1 79.62 303 SER B C 1
ATOM 4822 O O . SER B 1 303 ? -18.906 -3.023 29.922 1 79.62 303 SER B O 1
ATOM 4824 N N . ASP B 1 304 ? -19.625 -5.125 30.422 1 76.69 304 ASP B N 1
ATOM 4825 C CA . ASP B 1 304 ? -20.453 -4.66 31.531 1 76.69 304 ASP B CA 1
ATOM 4826 C C . ASP B 1 304 ? -19.609 -3.961 32.594 1 76.69 304 ASP B C 1
ATOM 4828 O O . ASP B 1 304 ? -20.062 -2.984 33.188 1 76.69 304 ASP B O 1
ATOM 4832 N N . GLU B 1 305 ? -18.484 -4.48 32.688 1 79.06 305 GLU B N 1
ATOM 4833 C CA . GLU B 1 305 ? -17.578 -3.893 33.688 1 79.06 305 GLU B CA 1
ATOM 4834 C C . GLU B 1 305 ? -17.172 -2.477 33.281 1 79.06 305 GLU B C 1
ATOM 4836 O O . GLU B 1 305 ? -17.188 -1.563 34.094 1 79.06 305 GLU B O 1
ATOM 4841 N N . ASP B 1 306 ? -16.984 -2.295 32.031 1 76.19 306 ASP B N 1
ATOM 4842 C CA . ASP B 1 306 ? -16.578 -0.985 31.531 1 76.19 306 ASP B CA 1
ATOM 4843 C C . ASP B 1 306 ? -17.734 0.013 31.609 1 76.19 306 ASP B C 1
ATOM 4845 O O . ASP B 1 306 ? -17.531 1.182 31.938 1 76.19 306 ASP B O 1
ATOM 4849 N N . VAL B 1 307 ? -18.875 -0.506 31.469 1 77.19 307 VAL B N 1
ATOM 4850 C CA . VAL B 1 307 ? -20.062 0.341 31.516 1 77.19 307 VAL B CA 1
ATOM 4851 C C . VAL B 1 307 ? -20.312 0.791 32.938 1 77.19 307 VAL B C 1
ATOM 4853 O O . VAL B 1 307 ? -20.641 1.955 33.188 1 77.19 307 VAL B O 1
ATOM 4856 N N . ALA B 1 308 ? -20.172 -0.108 33.812 1 77.19 308 ALA B N 1
ATOM 4857 C CA . ALA B 1 308 ? -20.375 0.207 35.219 1 77.19 308 ALA B CA 1
ATOM 4858 C C . ALA B 1 308 ? -19.391 1.271 35.688 1 77.19 308 ALA B C 1
ATOM 4860 O O . ALA B 1 308 ? -19.75 2.186 36.438 1 77.19 308 ALA B O 1
ATOM 4861 N N . GLU B 1 309 ? -18.203 1.15 35.188 1 75.25 309 GLU B N 1
ATOM 4862 C CA . GLU B 1 309 ? -17.172 2.1 35.594 1 75.25 309 GLU B CA 1
ATOM 4863 C C . GLU B 1 309 ? -17.453 3.486 35 1 75.25 309 GLU B C 1
ATOM 4865 O O . GLU B 1 309 ? -17.109 4.496 35.625 1 75.25 309 GLU B O 1
ATOM 4870 N N . ALA B 1 310 ? -18.141 3.398 33.938 1 73.88 310 ALA B N 1
ATOM 4871 C CA . ALA B 1 310 ? -18.422 4.66 33.25 1 73.88 310 ALA B CA 1
ATOM 4872 C C . ALA B 1 310 ? -19.703 5.297 33.781 1 73.88 310 ALA B C 1
ATOM 4874 O O . ALA B 1 310 ? -19.984 6.465 33.5 1 73.88 310 ALA B O 1
ATOM 4875 N N . THR B 1 311 ? -20.422 4.5 34.594 1 77 311 THR B N 1
ATOM 4876 C CA . THR B 1 311 ? -21.703 4.973 35.094 1 77 311 THR B CA 1
ATOM 4877 C C . THR B 1 311 ? -21.531 5.797 36.375 1 77 311 THR B C 1
ATOM 4879 O O . THR B 1 311 ? -20.875 5.352 37.312 1 77 311 THR B O 1
ATOM 4882 N N . ARG B 1 312 ? -21.797 7.035 36.281 1 77.25 312 ARG B N 1
ATOM 4883 C CA . ARG B 1 312 ? -21.844 7.922 37.438 1 77.25 312 ARG B CA 1
ATOM 4884 C C . ARG B 1 312 ? -23.203 8.586 37.562 1 77.25 312 ARG B C 1
ATOM 4886 O O . ARG B 1 312 ? -23.703 9.188 36.625 1 77.25 312 ARG B O 1
ATOM 4893 N N . ASP B 1 313 ? -23.781 8.508 38.812 1 80.5 313 ASP B N 1
ATOM 4894 C CA . ASP B 1 313 ? -25.078 9.102 39.125 1 80.5 313 ASP B CA 1
ATOM 4895 C C . ASP B 1 313 ? -26.141 8.656 38.125 1 80.5 313 ASP B C 1
ATOM 4897 O O . ASP B 1 313 ? -26.906 9.484 37.625 1 80.5 313 ASP B O 1
ATOM 4901 N N . GLY B 1 314 ? -26.031 7.457 37.719 1 78.62 314 GLY B N 1
ATOM 4902 C CA . GLY B 1 314 ? -27.031 6.855 36.844 1 78.62 314 GLY B CA 1
ATOM 4903 C C . GLY B 1 314 ? -26.891 7.246 35.406 1 78.62 314 GLY B C 1
ATOM 4904 O O . GLY B 1 314 ? -27.797 7.02 34.594 1 78.62 314 GLY B O 1
ATOM 4905 N N . LYS B 1 315 ? -25.844 7.957 35.094 1 87.06 315 LYS B N 1
ATOM 4906 C CA . LYS B 1 315 ? -25.625 8.375 33.719 1 87.06 315 LYS B CA 1
ATOM 4907 C C . LYS B 1 315 ? -24.266 7.934 33.219 1 87.06 315 LYS B C 1
ATOM 4909 O O . LYS B 1 315 ? -23.297 7.852 34 1 87.06 315 LYS B O 1
ATOM 4914 N N . ILE B 1 316 ? -24.312 7.5 31.984 1 85.56 316 ILE B N 1
ATOM 4915 C CA . ILE B 1 316 ? -23.062 7.195 31.297 1 85.56 316 ILE B CA 1
ATOM 4916 C C . ILE B 1 316 ? -22.656 8.352 30.391 1 85.56 316 ILE B C 1
ATOM 4918 O O . ILE B 1 316 ? -23.453 8.766 29.531 1 85.56 316 ILE B O 1
ATOM 4922 N N . THR B 1 317 ? -21.562 8.93 30.734 1 85.81 317 THR B N 1
ATOM 4923 C CA . THR B 1 317 ? -21.094 10.039 29.922 1 85.81 317 THR B CA 1
ATOM 4924 C C . THR B 1 317 ? -19.891 9.617 29.078 1 85.81 317 THR B C 1
ATOM 4926 O O . THR B 1 317 ? -18.922 9.07 29.594 1 85.81 317 THR B O 1
ATOM 4929 N N . ILE B 1 318 ? -20.078 9.805 27.75 1 84.38 318 ILE B N 1
ATOM 4930 C CA . ILE B 1 318 ? -18.984 9.508 26.844 1 84.38 318 ILE B CA 1
ATOM 4931 C C . ILE B 1 318 ? -18.547 10.773 26.109 1 84.38 318 ILE B C 1
ATOM 4933 O O . ILE B 1 318 ? -19.391 11.5 25.562 1 84.38 318 ILE B O 1
ATOM 4937 N N . THR B 1 319 ? -17.312 11.117 26.172 1 86.44 319 THR B N 1
ATOM 4938 C CA . THR B 1 319 ? -16.766 12.266 25.453 1 86.44 319 THR B CA 1
ATOM 4939 C C . THR B 1 319 ? -16.031 11.82 24.203 1 86.44 319 THR B C 1
ATOM 4941 O O . THR B 1 319 ? -15.164 10.953 24.25 1 86.44 319 THR B O 1
ATOM 4944 N N . CYS B 1 320 ? -16.422 12.367 23.094 1 88.12 320 CYS B N 1
ATOM 4945 C CA . CYS B 1 320 ? -15.727 12.047 21.844 1 88.12 320 CYS B CA 1
ATOM 4946 C C . CYS B 1 320 ? -14.266 12.477 21.906 1 88.12 320 CYS B C 1
ATOM 4948 O O . CYS B 1 320 ? -13.969 13.648 22.141 1 88.12 320 CYS B O 1
ATOM 4950 N N . GLU B 1 321 ? -13.438 11.648 21.594 1 85.12 321 GLU B N 1
ATOM 4951 C CA . GLU B 1 321 ? -12.008 11.93 21.688 1 85.12 321 GLU B CA 1
ATOM 4952 C C . GLU B 1 321 ? -11.555 12.906 20.609 1 85.12 321 GLU B C 1
ATOM 4954 O O . GLU B 1 321 ? -10.531 13.57 20.75 1 85.12 321 GLU B O 1
ATOM 4959 N N . PHE B 1 322 ? -12.375 13.078 19.609 1 86.38 322 PHE B N 1
ATOM 4960 C CA . PHE B 1 322 ? -11.992 13.953 18.5 1 86.38 322 PHE B CA 1
ATOM 4961 C C . PHE B 1 322 ? -12.484 15.375 18.734 1 86.38 322 PHE B C 1
ATOM 4963 O O . PHE B 1 322 ? -11.703 16.328 18.688 1 86.38 322 PHE B O 1
ATOM 4970 N N . CYS B 1 323 ? -13.773 15.477 19 1 90 323 CYS B N 1
ATOM 4971 C CA . CYS B 1 323 ? -14.352 16.812 19.031 1 90 323 CYS B CA 1
ATOM 4972 C C . CYS B 1 323 ? -14.711 17.219 20.453 1 90 323 CYS B C 1
ATOM 4974 O O . CYS B 1 323 ? -15.133 18.359 20.672 1 90 323 CYS B O 1
ATOM 4976 N N . SER B 1 324 ? -14.625 16.328 21.406 1 87.5 324 SER B N 1
ATOM 4977 C CA . SER B 1 324 ? -14.836 16.578 22.828 1 87.5 324 SER B CA 1
ATOM 4978 C C . SER B 1 324 ? -16.312 16.812 23.125 1 87.5 324 SER B C 1
ATOM 4980 O O . SER B 1 324 ? -16.656 17.328 24.188 1 87.5 324 SER B O 1
ATOM 4982 N N . THR B 1 325 ? -17.172 16.484 22.125 1 88.56 325 THR B N 1
ATOM 4983 C CA . THR B 1 325 ? -18.609 16.531 22.406 1 88.56 325 THR B CA 1
ATOM 4984 C C . THR B 1 325 ? -18.984 15.516 23.469 1 88.56 325 THR B C 1
ATOM 4986 O O . THR B 1 325 ? -18.516 14.375 23.453 1 88.56 325 THR B O 1
ATOM 4989 N N . VAL B 1 326 ? -19.75 15.852 24.422 1 89.5 326 VAL B N 1
ATOM 4990 C CA . VAL B 1 326 ? -20.156 14.977 25.516 1 89.5 326 VAL B CA 1
ATOM 4991 C C . VAL B 1 326 ? -21.547 14.398 25.219 1 89.5 326 VAL B C 1
ATOM 4993 O O . VAL B 1 326 ? -22.484 15.141 24.938 1 89.5 326 VAL B O 1
ATOM 4996 N N . TYR B 1 327 ? -21.594 13.086 25.219 1 88.81 327 TYR B N 1
ATOM 4997 C CA . TYR B 1 327 ? -22.859 12.367 25.062 1 88.81 327 TYR B CA 1
ATOM 4998 C C . TYR B 1 327 ? -23.281 11.703 26.375 1 88.81 327 TYR B C 1
ATOM 5000 O O . TYR B 1 327 ? -22.469 11.055 27.031 1 88.81 327 TYR B O 1
ATOM 5008 N N . GLU B 1 328 ? -24.484 11.883 26.688 1 90.25 328 GLU B N 1
ATOM 5009 C CA . GLU B 1 328 ? -25.016 11.273 27.906 1 90.25 328 GLU B CA 1
ATOM 5010 C C . GLU B 1 328 ? -26.016 10.172 27.578 1 90.25 328 GLU B C 1
ATOM 5012 O O . GLU B 1 328 ? -26.875 10.344 26.703 1 90.25 328 GLU B O 1
ATOM 5017 N N . PHE B 1 329 ? -25.75 9.07 28.266 1 87.19 329 PHE B N 1
ATOM 5018 C CA . PHE B 1 329 ? -26.641 7.922 28.078 1 87.19 329 PHE B CA 1
ATOM 5019 C C . PHE B 1 329 ? -27.172 7.422 29.406 1 87.19 329 PHE B C 1
ATOM 5021 O O . PHE B 1 329 ? -26.547 7.621 30.453 1 87.19 329 PHE B O 1
ATOM 5028 N N . ALA B 1 330 ? -28.359 6.805 29.219 1 83.31 330 ALA B N 1
ATOM 5029 C CA . ALA B 1 330 ? -28.891 6.086 30.375 1 83.31 330 ALA B CA 1
ATOM 5030 C C . ALA B 1 330 ? -28.328 4.668 30.453 1 83.31 330 ALA B C 1
ATOM 5032 O O . ALA B 1 330 ? -27.969 4.09 29.422 1 83.31 330 ALA B O 1
ATOM 5033 N N . PRO B 1 331 ? -28.094 4.152 31.656 1 73.75 331 PRO B N 1
ATOM 5034 C CA . PRO B 1 331 ? -27.562 2.791 31.797 1 73.75 331 PRO B CA 1
ATOM 5035 C C . PRO B 1 331 ? -28.312 1.778 30.938 1 73.75 331 PRO B C 1
ATOM 5037 O O . PRO B 1 331 ? -27.703 0.819 30.438 1 73.75 331 PRO B O 1
ATOM 5040 N N . GLY B 1 332 ? -29.516 1.921 30.672 1 70.81 332 GLY B N 1
ATOM 5041 C CA . GLY B 1 332 ? -30.281 1.008 29.828 1 70.81 332 GLY B CA 1
ATOM 5042 C C . GLY B 1 332 ? -29.953 1.149 28.344 1 70.81 332 GLY B C 1
ATOM 5043 O O . GLY B 1 332 ? -30.266 0.261 27.547 1 70.81 332 GLY B O 1
ATOM 5044 N N . ASP B 1 333 ? -29.266 2.201 27.953 1 69.31 333 ASP B N 1
ATOM 5045 C CA . ASP B 1 333 ? -28.969 2.482 26.547 1 69.31 333 ASP B CA 1
ATOM 5046 C C . ASP B 1 333 ? -27.812 1.638 26.047 1 69.31 333 ASP B C 1
ATOM 5048 O O . ASP B 1 333 ? -27.656 1.443 24.844 1 69.31 333 ASP B O 1
ATOM 5052 N N . ALA B 1 334 ? -26.859 1.24 26.812 1 62.66 334 ALA B N 1
ATOM 5053 C CA . ALA B 1 334 ? -25.672 0.486 26.438 1 62.66 334 ALA B CA 1
ATOM 5054 C C . ALA B 1 334 ? -26.031 -0.929 26 1 62.66 334 ALA B C 1
ATOM 5056 O O . ALA B 1 334 ? -25.234 -1.606 25.344 1 62.66 334 ALA B O 1
ATOM 5057 N N . LYS B 1 335 ? -27.156 -1.489 26.391 1 60.97 335 LYS B N 1
ATOM 5058 C CA . LYS B 1 335 ? -27.469 -2.893 26.125 1 60.97 335 LYS B CA 1
ATOM 5059 C C . LYS B 1 335 ? -28.453 -3.031 24.984 1 60.97 335 LYS B C 1
ATOM 5061 O O . LYS B 1 335 ? -28.828 -4.145 24.609 1 60.97 335 LYS B O 1
ATOM 5066 N N . THR B 1 336 ? -28.875 -1.901 24.359 1 49.03 336 THR B N 1
ATOM 5067 C CA . THR B 1 336 ? -29.844 -2.174 23.297 1 49.03 336 THR B CA 1
ATOM 5068 C C . THR B 1 336 ? -29.156 -2.211 21.938 1 49.03 336 THR B C 1
ATOM 5070 O O . THR B 1 336 ? -28.312 -1.367 21.641 1 49.03 336 THR B O 1
#

InterPro domains:
  IPR000397 Heat shock protein Hsp33 [PF01430] (23-329)
  IPR000397 Heat shock protein Hsp33 [PIRSF005261] (23-335)
  IPR000397 Heat shock protein Hsp33 [PTHR30111] (23-335)
  IPR000397 Heat shock protein Hsp33 [cd00498] (25-329)
  IPR016153 Heat shock protein Hsp33, N-terminal [G3DSA:3.55.30.10] (21-210)
  IPR016153 Heat shock protein Hsp33, N-terminal [SSF64397] (23-292)
  IPR016154 Heat shock protein Hsp33, C-terminal [G3DSA:3.90.1280.10] (288-336)
  IPR016154 Heat shock protein Hsp33, C-terminal [SSF118352] (283-334)
  IPR023212 Heat shock protein Hsp33, helix hairpin bin domain superfamily [G3DSA:1.10.287.480] (235-284)

Foldseek 3Di:
DDPPPPDPDDPPDQPLPDFDFAFWKWKKDQVLLQKIKIKHKHWPQLQLQCVQPVDDPLQSFLLLQVQQVQQRVQCPDPAFFKKKKWWAADFQWGIKIWIDGPPAEIFIFTDGHPVRCVVCVVVVNSHSLSRRAWTKIKIWTDRDDVDDIDIDIDTRHSDDPQVRVQVCCCPPVVKRKHKDKAKDKDWDQDPVRDTDIIIMMMMMMMIRRDPDVCLVCLVVPDVVVPPPPDPSQDNCRDPSNVLLNVLNVPDDNCCRRDSVCGDSNSCCVRPVVSPMRIDDIGGHHYDDPDDPVNVLVVLLVDDPVVQVVQDDPQWRWDADSTNRDIDIDGSVSNND/DDDPPPPPDDPPPQPLPDFDFAFWKWKKDQVLLQKIKIKHKHWPQLQLQCVQPVDDPLVSFLLLQVQQVQQRVQCPDPAFFKKKKWWAADFQWGIKIWIDGPPAEIFIFTDGHPVRCVVCVVVVNSHSLSRGAWTKIKIWTDRDDVDDIDIDIDTRHSDDPQVRVQVCCCPPVVKRKHKDKAKDKDWDQDPVRDTDIIIMMMMMMMIRRDPDVCLSVLVVPDVVVPPDPDPSQDNCRDPSNVLLNVLNVPDDRCCRRDSVCGDSNSCCVRPVVSPMRIDDIGGHHYDDPDDPVNVLVVLLVDDPVVQVVQADPQWRWDADSTNRDIDIDGSVSNND

Organism: NCBI:txid2562239

Nearest PDB structures (foldseek):
  1vq0-assembly1_B  TM=7.780E-01  e=5.580E-22  Thermotoga maritima
  3m7m-assembly1_X  TM=8.669E-01  e=2.484E-19  Escherichia coli K-12
  1vzy-assembly1_A  TM=7.587E-01  e=1.674E-20  Bacillus subtilis subsp. subtilis str. 168
  1hw7-assembly1_A-2  TM=6.526E-01  e=8.511E-19  Escherichia coli
  1i7f-assembly1_A-2  TM=6.724E-01  e=4.943E-18  Escherichia coli

pLDDT: mean 82.73, std 19.67, range [25.28, 98.25]

Solvent-accessible surface area (backbone atoms only — not comparable to full-atom values): 36122 Å² total; per-residue (Å²): 136,84,81,77,74,77,73,72,82,77,73,73,70,79,67,77,69,75,78,60,71,65,26,31,38,33,38,35,36,24,71,78,41,29,30,35,36,36,31,30,31,34,23,68,38,51,35,61,49,47,62,71,68,68,54,58,64,54,56,41,39,39,52,38,38,51,42,45,52,47,50,59,56,44,60,67,53,89,63,69,37,36,35,35,43,36,35,45,29,75,26,32,34,36,34,39,40,32,42,31,34,58,81,31,33,33,41,41,38,74,44,66,39,69,68,49,43,52,52,28,47,74,71,70,40,49,47,57,31,54,30,33,35,44,40,37,37,34,42,32,43,39,59,48,92,88,41,69,45,38,34,38,37,34,54,38,82,50,58,41,72,58,57,48,50,32,48,45,30,43,67,74,62,66,30,56,45,46,61,49,73,22,53,46,78,46,76,43,73,41,96,84,66,46,78,44,76,46,46,28,27,8,32,41,40,40,34,48,55,62,78,51,62,59,64,65,38,42,71,72,52,62,72,75,79,41,62,95,85,63,76,72,60,48,71,79,58,34,65,45,44,45,49,52,47,52,45,60,67,67,62,46,54,67,61,45,44,29,75,88,54,32,55,56,51,50,51,41,73,62,30,51,93,53,54,55,42,63,51,78,63,40,58,45,41,59,50,75,85,82,41,72,68,58,53,42,52,54,45,46,70,46,50,71,69,56,48,56,70,42,43,51,95,73,29,30,67,47,62,41,78,57,73,60,52,73,44,80,37,50,72,74,54,38,78,107,135,83,79,78,78,74,76,69,82,77,73,73,68,78,67,75,67,75,78,60,69,65,26,32,38,33,37,35,36,24,71,79,40,28,30,35,36,37,32,31,32,35,23,68,40,50,35,60,48,49,62,71,68,67,53,59,66,52,55,40,39,39,53,39,38,51,42,44,52,46,51,60,56,47,61,66,52,91,64,70,36,36,35,35,41,35,36,44,31,75,27,33,34,35,35,40,40,32,43,32,35,57,82,32,33,33,40,43,38,74,45,68,39,69,68,49,43,52,52,27,47,73,72,70,40,49,48,55,33,55,30,33,35,44,40,38,37,34,43,32,42,40,59,48,91,89,40,69,44,37,34,38,38,34,54,37,79,50,59,41,71,56,56,48,51,31,49,45,30,43,68,75,61,65,31,56,45,45,61,49,71,22,52,47,78,43,76,43,72,41,95,85,64,47,75,44,76,43,46,26,27,8,33,39,39,40,33,50,56,62,78,52,62,60,64,66,37,41,70,70,53,63,72,74,78,43,64,95,86,61,75,73,60,49,71,79,59,34,66,46,43,44,49,52,46,53,45,59,67,66,62,46,54,66,63,44,45,30,76,88,55,33,53,58,52,48,51,43,72,62,31,51,92,52,54,55,42,63,51,76,63,41,60,45,39,57,50,75,85,83,41,72,68,59,54,42,52,53,45,46,70,46,50,71,67,56,48,55,72,45,41,52,96,71,30,29,68,47,62,41,78,59,74,61,52,76,44,80,37,50,71,76,52,37,79,105

Secondary structure (DSSP, 8-state):
---------------------SSEEEEEEEGGGTEEEEEEEE-HHHHHHHHTTT--HHHHHHHHHHHHHHHHHHTT--SSSEEEEEEEESSSEEEEEEEEETTTEEEEEEEE-HHHHHHHHHTT--SHHHHH-EEEEEEEEE--TTS--EEEEEEEES--HHHHHHHHIIIII---EEEEEEEEEEEEE-TTS-EEEEEEEEEEEEEE--SSHHHHHGGGS-GGGS-TT-----GGG-HHHHHHHHHHHT--HHHHT-TTTHHHHHHHHHHGGGT-EE---EE-EE-----HHHHHHHHHHS-HHHHHHHEETTEEEEE-TTT--EEEE-GGGGG-/---------------------SSEEEEEEEGGGTEEEEEEEE-HHHHHHHHTTT--HHHHHHHHHHHHHHHHHHTT--SSSEEEEEEEESSSEEEEEEEEETTTEEEEEEEE-HHHHHHHHHTT--SHHHHH-EEEEEEEEE--TTS--EEEEEEEES--HHHHHHHHIIIII---EEEEEEEEEEEEE-TTS-EEEEEEEEEEEEEE--SSHHHHSGGGS-GGGS-TT-----GGG-HHHHHHHHHHHT--HHHHT-TTTHHHHHHHHHHGGGT-EE---EE-EE-----HHHHHHHHHHS-HHHHHHHEETTEEEEE-TTT--EEEE-GGGGG-

Radius of gyration: 28.48 Å; Cα contacts (8 Å, |Δi|>4): 1338; chains: 2; bounding box: 63×90×92 Å